Protein AF-A0A964NL61-F1 (afdb_monomer_lite)

Structure (mmCIF, N/CA/C/O backbone):
data_AF-A0A964NL61-F1
#
_entry.id   AF-A0A964NL61-F1
#
loop_
_atom_site.group_PDB
_atom_site.id
_atom_site.type_symbol
_atom_site.label_atom_id
_atom_site.label_alt_id
_atom_site.label_comp_id
_atom_site.label_asym_id
_atom_site.label_entity_id
_atom_site.label_seq_id
_atom_site.pdbx_PDB_ins_code
_atom_site.Cartn_x
_atom_site.Cartn_y
_atom_site.Cartn_z
_atom_site.occupancy
_atom_site.B_iso_or_equiv
_atom_site.auth_seq_id
_atom_site.auth_comp_id
_atom_site.auth_asym_id
_atom_site.auth_atom_id
_atom_site.pdbx_PDB_model_num
ATOM 1 N N . MET A 1 1 ? 60.339 -9.900 -44.309 1.00 45.84 1 MET A N 1
ATOM 2 C CA . MET A 1 1 ? 59.689 -9.208 -45.442 1.00 45.84 1 MET A CA 1
ATOM 3 C C . MET A 1 1 ? 58.326 -9.840 -45.649 1.00 45.84 1 MET A C 1
ATOM 5 O O . MET A 1 1 ? 58.236 -11.053 -45.495 1.00 45.84 1 MET A O 1
ATOM 9 N N . ASN A 1 2 ? 57.343 -9.004 -45.989 1.00 40.72 2 ASN A N 1
ATOM 10 C CA . ASN A 1 2 ? 55.907 -9.253 -46.191 1.00 40.72 2 ASN A CA 1
ATOM 11 C C . ASN A 1 2 ? 55.030 -9.003 -44.954 1.00 40.72 2 ASN A C 1
ATOM 13 O O . ASN A 1 2 ? 54.669 -9.916 -44.217 1.00 40.72 2 ASN A O 1
ATOM 17 N N . GLU A 1 3 ? 54.706 -7.721 -44.769 1.00 44.84 3 GLU A N 1
ATOM 18 C CA . GLU A 1 3 ? 53.545 -7.238 -44.018 1.00 44.84 3 GLU A CA 1
ATOM 19 C C . GLU A 1 3 ? 52.253 -7.524 -44.812 1.00 44.84 3 GLU A C 1
ATOM 21 O O . GLU A 1 3 ? 52.268 -7.408 -46.042 1.00 44.84 3 GLU A O 1
ATOM 26 N N . PRO A 1 4 ? 51.138 -7.890 -44.157 1.00 54.44 4 PRO A N 1
ATOM 27 C CA . PRO A 1 4 ? 49.845 -8.002 -44.815 1.00 54.44 4 PRO A CA 1
ATOM 28 C C . PRO A 1 4 ? 49.174 -6.627 -44.927 1.00 54.44 4 PRO A C 1
ATOM 30 O O . PRO A 1 4 ? 48.997 -5.910 -43.946 1.00 54.44 4 PRO A O 1
ATOM 33 N N . THR A 1 5 ? 48.807 -6.281 -46.155 1.00 53.56 5 THR A N 1
ATOM 34 C CA . THR A 1 5 ? 48.102 -5.060 -46.553 1.00 53.56 5 THR A CA 1
ATOM 35 C C . THR A 1 5 ? 46.643 -5.103 -46.086 1.00 53.56 5 THR A C 1
ATOM 37 O O . THR A 1 5 ? 45.905 -6.018 -46.453 1.00 53.56 5 THR A O 1
ATOM 40 N N . GLU A 1 6 ? 46.219 -4.116 -45.296 1.00 53.06 6 GLU A N 1
ATOM 41 C CA . GLU A 1 6 ? 44.808 -3.888 -44.960 1.00 53.06 6 GLU A CA 1
ATOM 42 C C . GLU A 1 6 ? 44.048 -3.285 -46.160 1.00 53.06 6 GLU A C 1
ATOM 44 O O . GLU A 1 6 ? 44.571 -2.381 -46.820 1.00 53.06 6 GLU A O 1
ATOM 49 N N . PRO A 1 7 ? 42.816 -3.735 -46.463 1.00 55.97 7 PRO A N 1
ATOM 50 C CA . PRO A 1 7 ? 41.952 -3.064 -47.425 1.00 55.97 7 PRO A CA 1
ATOM 51 C C . PRO A 1 7 ? 41.234 -1.874 -46.774 1.00 55.97 7 PRO A C 1
ATOM 53 O O . PRO A 1 7 ? 40.501 -2.024 -45.796 1.00 55.97 7 PRO A O 1
ATOM 56 N N . GLY A 1 8 ? 41.433 -0.689 -47.355 1.00 40.94 8 GLY A N 1
ATOM 57 C CA . GLY A 1 8 ? 40.719 0.533 -46.997 1.00 40.94 8 GLY A CA 1
ATOM 58 C C . GLY A 1 8 ? 39.225 0.427 -47.302 1.00 40.94 8 GLY A C 1
ATOM 59 O O . GLY A 1 8 ? 38.831 0.101 -48.421 1.00 40.94 8 GLY A O 1
ATOM 60 N N . ALA A 1 9 ? 38.402 0.714 -46.297 1.00 44.53 9 ALA A N 1
ATOM 61 C CA . ALA A 1 9 ? 36.971 0.916 -46.455 1.00 44.53 9 ALA A CA 1
ATOM 62 C C . ALA A 1 9 ? 36.707 2.392 -46.790 1.00 44.53 9 ALA A C 1
ATOM 64 O O . ALA A 1 9 ? 36.898 3.272 -45.950 1.00 44.53 9 ALA A O 1
ATOM 65 N N . GLU A 1 10 ? 36.277 2.646 -48.025 1.00 41.47 10 GLU A N 1
ATOM 66 C CA . GLU A 1 10 ? 35.627 3.891 -48.436 1.00 41.47 10 GLU A CA 1
ATOM 67 C C . GLU A 1 10 ? 34.310 4.047 -47.662 1.00 41.47 10 GLU A C 1
ATOM 69 O O . GLU A 1 10 ? 33.385 3.246 -47.802 1.00 41.47 10 GLU A O 1
ATOM 74 N N . THR A 1 11 ? 34.220 5.077 -46.823 1.00 45.34 11 THR A N 1
ATOM 75 C CA . THR A 1 11 ? 32.970 5.527 -46.207 1.00 45.34 11 THR A CA 1
ATOM 76 C C . THR A 1 11 ? 32.416 6.706 -46.997 1.00 45.34 11 THR A C 1
ATOM 78 O O . THR A 1 11 ? 32.630 7.870 -46.664 1.00 45.34 11 THR A O 1
ATOM 81 N N . ASP A 1 12 ? 31.674 6.392 -48.055 1.00 40.59 12 ASP A N 1
ATOM 82 C CA . ASP A 1 12 ? 30.837 7.361 -48.753 1.00 40.59 12 ASP A CA 1
ATOM 83 C C . ASP A 1 12 ? 29.569 7.668 -47.932 1.00 40.59 12 ASP A C 1
ATOM 85 O O . ASP A 1 12 ? 28.797 6.778 -47.574 1.00 40.59 12 ASP A O 1
ATOM 89 N N . GLY A 1 13 ? 29.333 8.958 -47.672 1.00 45.03 13 GLY A N 1
ATOM 90 C CA . GLY A 1 13 ? 27.979 9.511 -47.553 1.00 45.03 13 GLY A CA 1
ATOM 91 C C . GLY A 1 13 ? 27.250 9.415 -46.206 1.00 45.03 13 GLY A C 1
ATOM 92 O O . GLY A 1 13 ? 26.083 9.028 -46.176 1.00 45.03 13 GLY A O 1
ATOM 93 N N . ALA A 1 14 ? 27.853 9.857 -45.098 1.00 36.78 14 ALA A N 1
ATOM 94 C CA . ALA A 1 14 ? 27.073 10.213 -43.908 1.00 36.78 14 ALA A CA 1
ATOM 95 C C . ALA A 1 14 ? 26.423 11.597 -44.098 1.00 36.78 14 ALA A C 1
ATOM 97 O O . ALA A 1 14 ? 27.081 12.630 -43.988 1.00 36.78 14 ALA A O 1
ATOM 98 N N . VAL A 1 15 ? 25.120 11.621 -44.393 1.00 45.16 15 VAL A N 1
ATOM 99 C CA . VAL A 1 15 ? 24.310 12.848 -44.407 1.00 45.16 15 VAL A CA 1
ATOM 100 C C . VAL A 1 15 ? 24.178 13.365 -42.972 1.00 45.16 15 VAL A C 1
ATOM 102 O O . VAL A 1 15 ? 23.415 12.833 -42.165 1.00 45.16 15 VAL A O 1
ATOM 105 N N . THR A 1 16 ? 24.932 14.408 -42.637 1.00 38.28 16 THR A N 1
ATOM 106 C CA . THR A 1 16 ? 24.792 15.163 -41.390 1.00 38.28 16 THR A CA 1
ATOM 107 C C . THR A 1 16 ? 23.531 16.022 -41.458 1.00 38.28 16 THR A C 1
ATOM 109 O O . THR A 1 16 ? 23.497 17.066 -42.106 1.00 38.28 16 THR A O 1
ATOM 112 N N . HIS A 1 17 ? 22.475 15.598 -40.766 1.00 38.41 17 HIS A N 1
ATOM 113 C CA . HIS A 1 17 ? 21.343 16.472 -40.480 1.00 38.41 17 HIS A CA 1
ATOM 114 C C . HIS A 1 17 ? 21.727 17.434 -39.352 1.00 38.41 17 HIS A C 1
ATOM 116 O O . HIS A 1 17 ? 21.770 17.056 -38.183 1.00 38.41 17 HIS A O 1
ATOM 122 N N . VAL A 1 18 ? 22.012 18.684 -39.716 1.00 38.25 18 VAL A N 1
ATOM 123 C CA . VAL A 1 18 ? 22.110 19.796 -38.766 1.00 38.25 18 VAL A CA 1
ATOM 124 C C . VAL A 1 18 ? 20.696 20.088 -38.259 1.00 38.25 18 VAL A C 1
ATOM 126 O O . VAL A 1 18 ? 19.834 20.522 -39.023 1.00 38.25 18 VAL A O 1
ATOM 129 N N . LEU A 1 19 ? 20.437 19.792 -36.986 1.00 38.44 19 LEU A N 1
ATOM 130 C CA . LEU A 1 19 ? 19.218 20.227 -36.306 1.00 38.44 19 LEU A CA 1
ATOM 131 C C . LEU A 1 19 ? 19.280 21.751 -36.108 1.00 38.44 19 LEU A C 1
ATOM 133 O O . LEU A 1 19 ? 20.345 22.254 -35.748 1.00 38.44 19 LEU A O 1
ATOM 137 N N . PRO A 1 20 ? 18.182 22.494 -36.328 1.00 38.16 20 PRO A N 1
ATOM 138 C CA . PRO A 1 20 ? 18.172 23.928 -36.077 1.00 38.16 20 PRO A CA 1
ATOM 139 C C . PRO A 1 20 ? 18.371 24.206 -34.582 1.00 38.16 20 PRO A C 1
ATOM 141 O O . PRO A 1 20 ? 17.683 23.629 -33.738 1.00 38.16 20 PRO A O 1
ATOM 144 N N . GLU A 1 21 ? 19.309 25.100 -34.263 1.00 35.16 21 GLU A N 1
ATOM 145 C CA . GLU A 1 21 ? 19.468 25.658 -32.921 1.00 35.16 21 GLU A CA 1
ATOM 146 C C . GLU A 1 21 ? 18.206 26.442 -32.543 1.00 35.16 21 GLU A C 1
ATOM 148 O O . GLU A 1 21 ? 17.834 27.428 -33.181 1.00 35.16 21 GLU A O 1
ATOM 153 N N . ILE A 1 22 ? 17.524 25.980 -31.495 1.00 39.69 22 ILE A N 1
ATOM 154 C CA . ILE A 1 22 ? 16.390 26.677 -30.894 1.00 39.69 22 ILE A CA 1
ATOM 155 C C . ILE A 1 22 ? 16.961 27.656 -29.869 1.00 39.69 22 ILE A C 1
ATOM 157 O O . ILE A 1 22 ? 17.357 27.261 -28.772 1.00 39.69 22 ILE A O 1
ATOM 161 N N . HIS A 1 23 ? 17.002 28.937 -30.225 1.00 32.06 23 HIS A N 1
ATOM 162 C CA . HIS A 1 23 ? 17.286 30.006 -29.276 1.00 32.06 23 HIS A CA 1
ATOM 163 C C . HIS A 1 23 ? 16.014 30.356 -28.502 1.00 32.06 23 HIS A C 1
ATOM 165 O O . HIS A 1 23 ? 15.031 30.816 -29.082 1.00 32.06 23 HIS A O 1
ATOM 171 N N . PHE A 1 24 ? 16.043 30.163 -27.185 1.00 41.75 24 PHE A N 1
ATOM 172 C CA . PHE A 1 24 ? 15.046 30.724 -26.280 1.00 41.75 24 PHE A CA 1
ATOM 173 C C . PHE A 1 24 ? 15.497 32.125 -25.859 1.00 41.75 24 PHE A C 1
ATOM 175 O O . PHE A 1 24 ? 16.587 32.286 -25.306 1.00 41.75 24 PHE A O 1
ATOM 182 N N . THR A 1 25 ? 14.673 33.139 -26.122 1.00 49.28 25 THR A N 1
ATOM 183 C CA . THR A 1 25 ? 14.824 34.462 -25.506 1.00 49.28 25 THR A CA 1
ATOM 184 C C . THR A 1 25 ? 14.336 34.408 -24.049 1.00 49.28 25 THR A C 1
ATOM 186 O O . THR A 1 25 ? 13.401 33.658 -23.761 1.00 49.28 25 THR A O 1
ATOM 189 N N . PRO A 1 26 ? 14.940 35.155 -23.103 1.00 40.88 26 PRO A N 1
ATOM 190 C CA . PRO A 1 26 ? 14.697 34.940 -21.673 1.00 40.88 26 PRO A CA 1
AT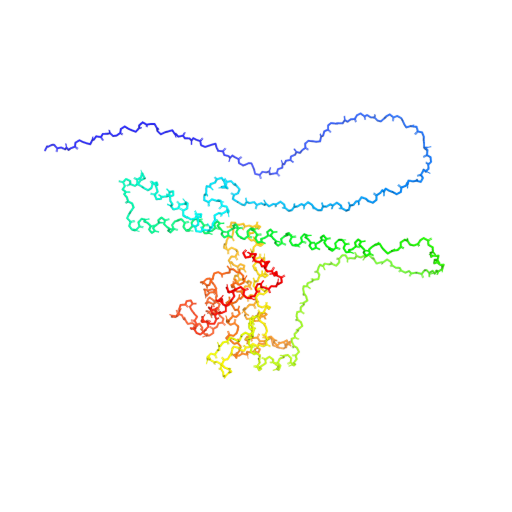OM 191 C C . PRO A 1 26 ? 13.455 35.659 -21.120 1.00 40.88 26 PRO A C 1
ATOM 193 O O . PRO A 1 26 ? 13.134 35.490 -19.946 1.00 40.88 26 PRO A O 1
ATOM 196 N N . ASP A 1 27 ? 12.729 36.427 -21.935 1.00 46.50 27 ASP A N 1
ATOM 197 C CA . ASP A 1 27 ? 11.808 37.442 -21.418 1.00 46.50 27 ASP A CA 1
ATOM 198 C C . ASP A 1 27 ? 10.402 37.225 -21.996 1.00 46.50 27 ASP A C 1
ATOM 200 O O . ASP A 1 27 ? 10.034 37.749 -23.047 1.00 46.50 27 ASP A O 1
ATOM 204 N N . GLY A 1 28 ? 9.615 36.387 -21.319 1.00 49.38 28 GLY A N 1
ATOM 205 C CA . GLY A 1 28 ? 8.238 36.053 -21.682 1.00 49.38 28 GLY A CA 1
ATOM 206 C C . GLY A 1 28 ? 7.265 37.228 -21.564 1.00 49.38 28 GLY A C 1
ATOM 207 O O . GLY A 1 28 ? 6.511 37.312 -20.597 1.00 49.38 28 GLY A O 1
ATOM 208 N N . GLN A 1 29 ? 7.226 38.100 -22.570 1.00 41.47 29 GLN A N 1
ATOM 209 C CA . GLN A 1 29 ? 6.157 39.081 -22.747 1.00 41.47 29 GLN A CA 1
ATOM 210 C C . GLN A 1 29 ? 5.595 39.012 -24.170 1.00 41.47 29 GLN A C 1
ATOM 212 O O . GLN A 1 29 ? 6.223 39.439 -25.134 1.00 41.47 29 GLN A O 1
ATOM 217 N N . HIS A 1 30 ? 4.376 38.482 -24.291 1.00 39.75 30 HIS A N 1
ATOM 218 C CA . HIS A 1 30 ? 3.545 38.683 -25.472 1.00 39.75 30 HIS A CA 1
ATOM 219 C C . HIS A 1 30 ? 2.789 40.002 -25.301 1.00 39.75 30 HIS A C 1
ATOM 221 O O . HIS A 1 30 ? 1.884 40.103 -24.475 1.00 39.75 30 HIS A O 1
ATOM 227 N N . PHE A 1 31 ? 3.189 41.013 -26.069 1.00 32.16 31 PHE A N 1
ATOM 228 C CA . PHE A 1 31 ? 2.446 42.257 -26.232 1.00 32.16 31 PHE A CA 1
ATOM 229 C C . PHE A 1 31 ? 1.403 42.037 -27.336 1.00 32.16 31 PHE A C 1
ATOM 231 O O . PHE A 1 31 ? 1.753 41.656 -28.451 1.00 32.16 31 PHE A O 1
ATOM 238 N N . VAL A 1 32 ? 0.124 42.212 -27.006 1.00 40.84 32 VAL A N 1
ATOM 239 C CA . VAL A 1 32 ? -0.983 42.229 -27.971 1.00 40.84 32 VAL A CA 1
ATOM 240 C C . VAL A 1 32 ? -1.271 43.696 -28.269 1.00 40.84 32 VAL A C 1
ATOM 242 O O . VAL A 1 32 ? -1.601 44.450 -27.355 1.00 40.84 32 VAL A O 1
ATOM 245 N N . GLU A 1 33 ? -1.106 44.108 -29.524 1.00 41.81 33 GLU A N 1
ATOM 246 C CA . GLU A 1 33 ? -1.505 45.440 -29.988 1.00 41.81 33 GLU A CA 1
ATOM 247 C C . GLU A 1 33 ? -3.033 45.599 -29.886 1.00 41.81 33 GLU A C 1
ATOM 249 O O . GLU A 1 33 ? -3.768 44.706 -30.323 1.00 41.81 33 GLU A O 1
ATOM 254 N N . PRO A 1 34 ? -3.548 46.703 -29.318 1.00 45.41 34 PRO A N 1
ATOM 255 C CA . PRO A 1 34 ? -4.966 47.017 -29.407 1.00 45.41 34 PRO A CA 1
ATOM 256 C C . PRO A 1 34 ? -5.312 47.562 -30.808 1.00 45.41 34 PRO A C 1
ATOM 258 O O . PRO A 1 34 ? -4.497 48.268 -31.404 1.00 45.41 34 PRO A O 1
ATOM 261 N N . PRO A 1 35 ? -6.510 47.257 -31.342 1.00 46.34 35 PRO A N 1
ATOM 262 C CA . PRO A 1 35 ? -6.941 47.742 -32.646 1.00 46.34 35 PRO A CA 1
ATOM 263 C C . PRO A 1 35 ? -7.271 49.241 -32.636 1.00 46.34 35 PRO A C 1
ATOM 265 O O . PRO A 1 35 ? -7.664 49.807 -31.615 1.00 46.34 35 PRO A O 1
ATOM 268 N N . GLU A 1 36 ? -7.105 49.833 -33.818 1.00 41.38 36 GLU A N 1
ATOM 269 C CA . GLU A 1 36 ? -7.249 51.249 -34.154 1.00 41.38 36 GLU A CA 1
ATOM 270 C C . GLU A 1 36 ? -8.608 51.871 -33.791 1.00 41.38 36 GLU A C 1
ATOM 272 O O . GLU A 1 36 ? -9.666 51.242 -33.834 1.00 41.38 36 GLU A O 1
ATOM 277 N N . GLU A 1 37 ? -8.523 53.160 -33.461 1.00 41.25 37 GLU A N 1
ATOM 278 C CA . GLU A 1 37 ? -9.590 54.096 -33.121 1.00 41.25 37 GLU A CA 1
ATOM 279 C C . GLU A 1 37 ? -10.670 54.205 -34.212 1.00 41.25 37 GLU A C 1
ATOM 281 O O . GLU A 1 37 ? -10.421 54.638 -35.336 1.00 41.25 37 GLU A O 1
ATOM 286 N N . THR A 1 38 ? -11.909 53.881 -33.842 1.00 44.72 38 THR A N 1
ATOM 287 C CA . THR A 1 38 ? -13.126 54.283 -34.562 1.00 44.72 38 THR A CA 1
ATOM 288 C C . THR A 1 38 ? -13.572 55.701 -34.180 1.00 44.72 38 THR A C 1
ATOM 290 O O . THR A 1 38 ? -13.441 56.128 -33.036 1.00 44.72 38 THR A O 1
ATOM 293 N N . GLU A 1 39 ? -14.124 56.381 -35.184 1.00 54.41 39 GLU A N 1
ATOM 294 C CA . GLU A 1 39 ? -14.582 57.773 -35.312 1.00 54.41 39 GLU A CA 1
ATOM 295 C C . GLU A 1 39 ? -15.416 58.404 -34.161 1.00 54.41 39 GLU A C 1
ATOM 297 O O . GLU A 1 39 ? -16.039 57.701 -33.363 1.00 54.41 39 GLU A O 1
ATOM 302 N N . PRO A 1 40 ? -15.472 59.757 -34.092 1.00 55.81 40 PRO A N 1
ATOM 303 C CA . PRO A 1 40 ? -16.164 60.510 -33.038 1.00 55.81 40 PRO A CA 1
ATOM 304 C C . PRO A 1 40 ? -17.709 60.463 -33.110 1.00 55.81 40 PRO A C 1
ATOM 306 O O . PRO A 1 40 ? -18.282 60.202 -34.168 1.00 55.81 40 PRO A O 1
ATOM 309 N N . PRO A 1 41 ? -18.406 60.763 -31.991 1.00 53.00 41 PRO A N 1
ATOM 310 C CA . PRO A 1 41 ? -19.846 60.548 -31.855 1.00 53.00 41 PRO A CA 1
ATOM 311 C C . PRO A 1 41 ? -20.694 61.618 -32.557 1.00 53.00 41 PRO A C 1
ATOM 313 O O . PRO A 1 41 ? -20.494 62.818 -32.367 1.00 53.00 41 PRO A O 1
ATOM 316 N N . GLY A 1 42 ? -21.690 61.153 -33.316 1.00 42.12 42 GLY A N 1
ATOM 317 C CA . GLY A 1 42 ? -22.808 61.952 -33.815 1.00 42.12 42 GLY A CA 1
ATOM 318 C C . GLY A 1 42 ? -23.921 62.125 -32.774 1.00 42.12 42 GLY A C 1
ATOM 319 O O . GLY A 1 42 ? -24.125 61.278 -31.905 1.00 42.12 42 GLY A O 1
ATOM 320 N N . ASP A 1 43 ? -24.618 63.253 -32.892 1.00 46.41 43 ASP A N 1
ATOM 321 C CA . ASP A 1 43 ? -25.602 63.817 -31.968 1.00 46.41 43 ASP A CA 1
ATOM 322 C C . ASP A 1 43 ? -26.733 62.878 -31.505 1.00 46.41 43 ASP A C 1
ATOM 324 O O . ASP A 1 43 ? -27.349 62.141 -32.277 1.00 46.41 43 ASP A O 1
ATOM 328 N N . ALA A 1 44 ? -27.061 62.995 -30.216 1.00 50.06 44 ALA A N 1
ATOM 329 C CA . ALA A 1 44 ? -28.166 62.315 -29.548 1.00 50.06 44 ALA A CA 1
ATOM 330 C C . ALA A 1 44 ? -29.539 62.970 -29.828 1.00 50.06 44 ALA A C 1
ATOM 332 O O . ALA A 1 44 ? -29.665 64.193 -29.726 1.00 50.06 44 ALA A O 1
ATOM 333 N N . PRO A 1 45 ? -30.610 62.177 -30.036 1.00 54.94 45 PRO A N 1
ATOM 334 C CA . PRO A 1 45 ? -31.995 62.597 -29.816 1.00 54.94 45 PRO A CA 1
ATOM 335 C C . PRO A 1 45 ? -32.568 62.084 -28.472 1.00 54.94 45 PRO A C 1
ATOM 337 O O . PRO A 1 45 ? -31.988 61.201 -27.839 1.00 54.94 45 PRO A O 1
ATOM 340 N N . PRO A 1 46 ? -33.699 62.650 -28.004 1.00 53.50 46 PRO A N 1
ATOM 341 C CA . PRO A 1 46 ? -34.055 62.704 -26.588 1.00 53.50 46 PRO A CA 1
ATOM 342 C C . PRO A 1 46 ? -34.791 61.468 -26.048 1.00 53.50 46 PRO A C 1
ATOM 344 O O . PRO A 1 46 ? -35.412 60.694 -26.774 1.00 53.50 46 PRO A O 1
ATOM 347 N N . ALA A 1 47 ? -34.733 61.363 -24.719 1.00 50.19 47 ALA A N 1
ATOM 348 C CA . ALA A 1 47 ? -35.274 60.321 -23.855 1.00 50.19 47 ALA A CA 1
ATOM 349 C C . ALA A 1 47 ? -36.733 59.913 -24.140 1.00 50.19 47 ALA A C 1
ATOM 351 O O . ALA A 1 47 ? -37.641 60.747 -24.156 1.00 50.19 47 ALA A O 1
ATOM 352 N N . GLN A 1 48 ? -36.957 58.599 -24.240 1.00 47.31 48 GLN A N 1
ATOM 353 C CA . GLN A 1 48 ? -38.267 57.960 -24.100 1.00 47.31 48 GLN A CA 1
ATOM 354 C C . GLN A 1 48 ? -38.328 57.214 -22.758 1.00 47.31 48 GLN A C 1
ATOM 356 O O . GLN A 1 48 ? -37.338 56.640 -22.310 1.00 47.31 48 GLN A O 1
ATOM 361 N N . GLY A 1 49 ? -39.478 57.322 -22.087 1.00 47.59 49 GLY A N 1
ATOM 362 C CA . GLY A 1 49 ? -39.705 56.905 -20.700 1.00 47.59 49 GLY A CA 1
ATOM 363 C C . GLY A 1 49 ? -39.661 55.389 -20.443 1.00 47.59 49 GLY A C 1
ATOM 364 O O . GLY A 1 49 ? -39.537 54.595 -21.373 1.00 47.59 49 GLY A O 1
ATOM 365 N N . PRO A 1 50 ? -39.766 54.975 -19.166 1.00 48.91 50 PRO A N 1
ATOM 366 C CA . PRO A 1 50 ? -39.508 53.604 -18.750 1.00 48.91 50 PRO A CA 1
ATOM 367 C C . PRO A 1 50 ? -40.635 52.671 -19.205 1.00 48.91 50 PRO A C 1
ATOM 369 O O . PRO A 1 50 ? -41.758 52.736 -18.702 1.00 48.91 50 PRO A O 1
ATOM 372 N N . HIS A 1 51 ? -40.324 51.775 -20.139 1.00 49.94 51 HIS A N 1
ATOM 373 C CA . HIS A 1 51 ? -41.124 50.581 -20.379 1.00 49.94 51 HIS A CA 1
ATOM 374 C C . HIS A 1 51 ? -40.745 49.519 -19.343 1.00 49.94 51 HIS A C 1
ATOM 376 O O . HIS A 1 51 ? -39.568 49.244 -19.130 1.00 49.94 51 HIS A O 1
ATOM 382 N N . ALA A 1 52 ? -41.753 48.942 -18.685 1.00 55.59 52 ALA A N 1
ATOM 383 C CA . ALA A 1 52 ? -41.584 47.805 -17.791 1.00 55.59 52 ALA A CA 1
ATOM 384 C C . ALA A 1 52 ? -41.036 46.614 -18.591 1.00 55.59 52 ALA A C 1
ATOM 386 O O . ALA A 1 52 ? -41.750 45.994 -19.380 1.00 55.59 52 ALA A O 1
ATOM 387 N N . GLU A 1 53 ? -39.746 46.354 -18.414 1.00 48.50 53 GLU A N 1
ATOM 388 C CA . GLU A 1 53 ? -39.012 45.268 -19.044 1.00 48.50 53 GLU A CA 1
ATOM 389 C C . GLU A 1 53 ? -39.491 43.944 -18.434 1.00 48.50 53 GLU A C 1
ATOM 391 O O . GLU A 1 53 ? -39.375 43.707 -17.229 1.00 48.50 53 GLU A O 1
ATOM 396 N N . ALA A 1 54 ? -40.128 43.108 -19.257 1.00 57.00 54 ALA A N 1
ATOM 397 C CA . ALA A 1 54 ? -40.502 41.760 -18.862 1.00 57.00 54 ALA A CA 1
ATOM 398 C C . ALA A 1 54 ? -39.229 41.005 -18.464 1.00 57.00 54 ALA A C 1
ATOM 400 O O . ALA A 1 54 ? -38.271 40.972 -19.236 1.00 57.00 54 ALA A O 1
ATOM 401 N N . LEU A 1 55 ? -39.221 40.424 -17.258 1.00 56.03 55 LEU A N 1
ATOM 402 C CA . LEU A 1 55 ? -38.087 39.649 -16.756 1.00 56.03 55 LEU A CA 1
ATOM 403 C C . LEU A 1 55 ? -37.665 38.619 -17.818 1.00 56.03 55 LEU A C 1
ATOM 405 O O . LEU A 1 55 ? -38.530 37.881 -18.307 1.00 56.03 55 LEU A O 1
ATOM 409 N N . PRO A 1 56 ? -36.375 38.570 -18.195 1.00 62.94 56 PRO A N 1
ATOM 410 C CA . PRO A 1 56 ? -35.911 37.641 -19.210 1.00 62.94 56 PRO A CA 1
ATOM 411 C C . PRO A 1 56 ? -36.206 36.199 -18.772 1.00 62.94 56 PRO A C 1
ATOM 413 O O . PRO A 1 56 ? -36.171 35.899 -17.572 1.00 62.94 56 PRO A O 1
ATOM 416 N N . PRO A 1 57 ? -36.516 35.297 -19.722 1.00 61.12 57 PRO A N 1
ATOM 417 C CA . PRO A 1 57 ? -36.695 33.886 -19.416 1.00 61.12 57 PRO A CA 1
ATOM 418 C C . PRO A 1 57 ? -35.448 33.386 -18.688 1.00 61.12 57 PRO A C 1
ATOM 420 O O . PRO A 1 57 ? -34.331 33.609 -19.148 1.00 61.12 57 PRO A O 1
ATOM 423 N N . VAL A 1 58 ? -35.651 32.749 -17.533 1.00 64.25 58 VAL A N 1
ATOM 424 C CA . VAL A 1 58 ? -34.572 32.153 -16.741 1.00 64.25 58 VAL A CA 1
ATOM 425 C C . VAL A 1 58 ? -33.857 31.144 -17.633 1.00 64.25 58 VAL A C 1
ATOM 427 O O . VAL A 1 58 ? -34.389 30.066 -17.906 1.00 64.25 58 VAL A O 1
ATOM 430 N N . GLU A 1 59 ? -32.681 31.518 -18.135 1.00 61.31 59 GLU A N 1
ATOM 431 C CA . GLU A 1 59 ? -31.853 30.616 -18.921 1.00 61.31 59 GLU A CA 1
ATOM 432 C C . GLU A 1 59 ? -31.525 29.389 -18.060 1.00 61.31 59 GLU A C 1
ATOM 434 O O . GLU A 1 59 ? -31.180 29.531 -16.878 1.00 61.31 59 GLU A O 1
ATOM 439 N N . PRO A 1 60 ? -31.664 28.166 -18.605 1.00 60.53 60 PRO A N 1
ATOM 440 C CA . PRO A 1 60 ? -31.263 26.973 -17.882 1.00 60.53 60 PRO A CA 1
ATOM 441 C C . PRO A 1 60 ? -29.788 27.118 -17.481 1.00 60.53 60 PRO A C 1
ATOM 443 O O . PRO A 1 60 ? -28.989 27.636 -18.265 1.00 60.53 60 PRO A O 1
ATOM 446 N N . PRO A 1 61 ? -29.411 26.690 -16.264 1.00 61.69 61 PRO A N 1
ATOM 447 C CA . PRO A 1 61 ? -28.063 26.893 -15.756 1.00 61.69 61 PRO A CA 1
ATOM 448 C C . PRO A 1 61 ? -27.050 26.314 -16.745 1.00 61.69 61 PRO A C 1
ATOM 450 O O . PRO A 1 61 ? -27.125 25.127 -17.065 1.00 61.69 61 PRO A O 1
ATOM 453 N N . ALA A 1 62 ? -26.128 27.163 -17.212 1.00 65.81 62 ALA A N 1
ATOM 454 C CA . ALA A 1 62 ? -25.080 26.796 -18.156 1.00 65.81 62 ALA A CA 1
ATOM 455 C C . ALA A 1 62 ? -24.409 25.486 -17.717 1.00 65.81 62 ALA A C 1
ATOM 457 O O . ALA A 1 62 ? -23.867 25.389 -16.608 1.00 65.81 62 ALA A O 1
ATOM 458 N N . GLU A 1 63 ? -24.499 24.455 -18.560 1.00 73.88 63 GLU A N 1
ATOM 459 C CA . GLU A 1 63 ? -23.897 23.159 -18.273 1.00 73.88 63 GLU A CA 1
ATOM 460 C C . GLU A 1 63 ? -22.378 23.337 -18.155 1.00 73.88 63 GLU A C 1
ATOM 462 O O . GLU A 1 63 ? -21.731 23.839 -19.074 1.00 73.88 63 GLU A O 1
ATOM 467 N N . GLU A 1 64 ? -21.790 22.958 -17.010 1.00 76.50 64 GLU A N 1
ATOM 468 C CA . GLU A 1 64 ? -20.328 22.964 -16.867 1.00 76.50 64 GLU A CA 1
ATOM 469 C C . GLU A 1 64 ? -19.727 22.125 -18.008 1.00 76.50 64 GLU A C 1
ATOM 471 O O . GLU A 1 64 ? -20.208 21.012 -18.230 1.00 76.50 64 GLU A O 1
ATOM 476 N N . PRO A 1 65 ? -18.686 22.577 -18.723 1.00 81.12 65 PRO A N 1
ATOM 477 C CA . PRO A 1 65 ? -18.106 21.783 -19.799 1.00 81.12 65 PRO A CA 1
ATOM 478 C C . PRO A 1 65 ? -17.527 20.453 -19.270 1.00 81.12 65 PRO A C 1
ATOM 480 O O . PRO A 1 65 ? -17.196 20.337 -18.078 1.00 81.12 65 PRO A O 1
ATOM 483 N N . PRO A 1 66 ? -17.443 19.411 -20.118 1.00 83.50 66 PRO A N 1
ATOM 484 C CA . PRO A 1 66 ? -16.771 18.165 -19.766 1.00 83.50 66 PRO A CA 1
ATOM 485 C C . PRO A 1 66 ? -15.286 18.413 -19.478 1.00 83.50 66 PRO A C 1
ATOM 487 O O . PRO A 1 66 ? -14.671 19.326 -20.024 1.00 83.50 66 PRO A O 1
ATOM 490 N N . ILE A 1 67 ? -14.705 17.592 -18.601 1.00 80.75 67 ILE A N 1
ATOM 491 C CA . ILE A 1 67 ? -13.289 17.711 -18.241 1.00 80.75 67 ILE A CA 1
ATOM 492 C C . ILE A 1 67 ? -12.451 17.221 -19.421 1.00 80.75 67 ILE A C 1
ATOM 494 O O . ILE A 1 67 ? -12.536 16.051 -19.799 1.00 80.75 67 ILE A O 1
ATOM 498 N N . GLU A 1 68 ? -11.624 18.100 -19.985 1.00 82.00 68 GLU A N 1
ATOM 499 C CA . GLU A 1 68 ? -10.681 17.714 -21.031 1.00 82.00 68 GLU A CA 1
ATOM 500 C C . GLU A 1 68 ? -9.654 16.719 -20.477 1.00 82.00 68 GLU A C 1
ATOM 502 O O . GLU A 1 68 ? -8.924 16.987 -19.516 1.00 82.00 68 GLU A O 1
ATOM 507 N N . ARG A 1 69 ? -9.618 15.525 -21.078 1.00 81.25 69 ARG A N 1
ATOM 508 C CA . ARG A 1 69 ? -8.686 14.463 -20.697 1.00 81.25 69 ARG A CA 1
ATOM 509 C C . ARG A 1 69 ? -7.352 14.664 -21.409 1.00 81.25 69 ARG A C 1
ATOM 511 O O . ARG A 1 69 ? -7.228 14.397 -22.600 1.00 81.25 69 ARG A O 1
ATOM 518 N N . HIS A 1 70 ? -6.346 15.087 -20.660 1.00 77.75 70 HIS A N 1
ATOM 519 C CA . HIS A 1 70 ? -4.966 15.173 -21.101 1.00 77.75 70 HIS A CA 1
ATOM 520 C C . HIS A 1 70 ? -4.313 13.785 -21.045 1.00 77.75 70 HIS A C 1
ATOM 522 O O . HIS A 1 70 ? -4.038 13.244 -19.972 1.00 77.75 70 HIS A O 1
ATOM 528 N N . ASP A 1 71 ? -4.052 13.203 -22.216 1.00 79.00 71 ASP A N 1
ATOM 529 C CA . ASP A 1 71 ? -3.317 11.946 -22.340 1.00 79.00 71 ASP A CA 1
ATOM 530 C C . ASP A 1 71 ? -1.809 12.230 -22.473 1.00 79.00 71 ASP A C 1
ATOM 532 O O . ASP A 1 71 ? -1.371 12.701 -23.529 1.00 79.00 71 ASP A O 1
ATOM 536 N N . PRO A 1 72 ? -0.985 11.916 -21.453 1.00 71.06 72 PRO A N 1
ATOM 537 C CA . PRO A 1 72 ? 0.454 12.182 -21.492 1.00 71.06 72 PRO A CA 1
ATOM 538 C C . PRO A 1 72 ? 1.188 11.405 -22.597 1.00 71.06 72 PRO A C 1
ATOM 540 O O . PRO A 1 72 ? 2.343 11.705 -22.892 1.00 71.06 72 PRO A O 1
ATOM 543 N N . PHE A 1 73 ? 0.539 10.419 -23.224 1.00 84.38 73 PHE A N 1
ATOM 544 C CA . PHE A 1 73 ? 1.104 9.613 -24.300 1.00 84.38 73 PHE A CA 1
ATOM 545 C C . PHE A 1 73 ? 0.365 9.778 -25.630 1.00 84.38 73 PHE A C 1
ATOM 547 O O . PHE A 1 73 ? 0.511 8.929 -26.514 1.00 84.38 73 PHE A O 1
ATOM 554 N N . ALA A 1 74 ? -0.394 10.867 -25.812 1.00 85.69 74 ALA A N 1
ATOM 555 C CA . ALA A 1 74 ? -1.149 11.136 -27.039 1.00 85.69 74 ALA A CA 1
ATOM 556 C C . ALA A 1 74 ? -0.295 10.974 -28.315 1.00 85.69 74 ALA A C 1
ATOM 558 O O . ALA A 1 74 ? -0.723 10.342 -29.281 1.00 85.69 74 ALA A O 1
ATOM 559 N N . TYR A 1 75 ? 0.955 11.451 -28.292 1.00 84.50 75 TYR A N 1
ATOM 560 C CA . TYR A 1 75 ? 1.893 11.345 -29.417 1.00 84.50 75 TYR A CA 1
ATOM 561 C C . TYR A 1 75 ? 2.310 9.899 -29.749 1.00 84.50 75 TYR A C 1
ATOM 563 O O . TYR A 1 75 ? 2.646 9.598 -30.894 1.00 84.50 75 TYR A O 1
ATOM 571 N N . MET A 1 76 ? 2.247 8.980 -28.780 1.00 85.31 76 MET A N 1
ATOM 572 C CA . MET A 1 76 ? 2.619 7.568 -28.940 1.00 85.31 76 MET A CA 1
ATOM 573 C C . MET A 1 76 ? 1.425 6.654 -29.217 1.00 85.31 76 MET A C 1
ATOM 575 O O . MET A 1 76 ? 1.622 5.485 -29.545 1.00 85.31 76 MET A O 1
ATOM 579 N N . ARG A 1 77 ? 0.187 7.158 -29.126 1.00 85.75 77 ARG A N 1
ATOM 580 C CA . ARG A 1 77 ? -1.043 6.357 -29.283 1.00 85.75 77 ARG A CA 1
ATOM 581 C C . ARG A 1 77 ? -1.171 5.644 -30.621 1.00 85.75 77 ARG A C 1
ATOM 583 O O . ARG A 1 77 ? -1.861 4.635 -30.703 1.00 85.75 77 ARG A O 1
ATOM 590 N N . LYS A 1 78 ? -0.491 6.137 -31.656 1.00 90.12 78 LYS A N 1
ATOM 591 C CA . LYS A 1 78 ? -0.454 5.497 -32.978 1.00 90.12 78 LYS A CA 1
ATOM 592 C C . LYS A 1 78 ? 0.357 4.196 -32.983 1.00 90.12 78 LYS A C 1
ATOM 594 O O . LYS A 1 78 ? 0.251 3.420 -33.929 1.00 90.12 78 LYS A O 1
ATOM 599 N N . ALA A 1 79 ? 1.177 3.947 -31.960 1.00 90.06 79 ALA A N 1
ATOM 600 C CA . ALA A 1 79 ? 1.976 2.737 -31.884 1.00 90.06 79 ALA A CA 1
ATOM 601 C C . ALA A 1 79 ? 1.094 1.514 -31.546 1.00 90.06 79 ALA A C 1
ATOM 603 O O . ALA A 1 79 ? 0.314 1.576 -30.597 1.00 90.06 79 ALA A O 1
ATOM 604 N N . PRO A 1 80 ? 1.255 0.364 -32.231 1.00 89.25 80 PRO A N 1
ATOM 605 C CA . PRO A 1 80 ? 0.403 -0.814 -32.015 1.00 89.25 80 PRO A CA 1
ATOM 606 C C . PRO A 1 80 ? 0.402 -1.353 -30.577 1.00 89.25 80 PRO A C 1
ATOM 608 O O . PRO A 1 80 ? -0.581 -1.913 -30.108 1.00 89.25 80 PRO A O 1
ATOM 611 N N . TRP A 1 81 ? 1.507 -1.179 -29.854 1.00 87.88 81 TRP A N 1
ATOM 612 C CA . TRP A 1 81 ? 1.643 -1.605 -28.461 1.00 87.88 81 TRP A CA 1
ATOM 613 C C . TRP A 1 81 ? 1.054 -0.598 -27.456 1.00 87.88 81 TRP A C 1
ATOM 615 O O . TRP A 1 81 ? 1.014 -0.885 -26.265 1.00 87.88 81 TRP A O 1
ATOM 625 N N . MET A 1 82 ? 0.587 0.571 -27.906 1.00 88.44 82 MET A N 1
ATOM 626 C CA . MET A 1 82 ? -0.126 1.567 -27.092 1.00 88.44 82 MET A CA 1
ATOM 627 C C . MET A 1 82 ? -1.654 1.425 -27.175 1.00 88.44 82 MET A C 1
ATOM 629 O O . MET A 1 82 ? -2.378 2.229 -26.578 1.00 88.44 82 MET A O 1
ATOM 633 N N . ASP A 1 83 ? -2.146 0.403 -27.883 1.00 90.19 83 ASP A N 1
ATOM 634 C CA . ASP A 1 83 ? -3.571 0.100 -27.961 1.00 90.19 83 ASP A CA 1
ATOM 635 C C . ASP A 1 83 ? -4.108 -0.327 -26.587 1.00 90.19 83 ASP A C 1
ATOM 637 O O . ASP A 1 83 ? -3.711 -1.344 -26.013 1.00 90.19 83 ASP A O 1
ATOM 641 N N . ARG A 1 84 ? -5.046 0.467 -26.069 1.00 85.69 84 ARG A N 1
ATOM 642 C CA . ARG A 1 84 ? -5.729 0.244 -24.791 1.00 85.69 84 ARG A CA 1
ATOM 643 C C . ARG A 1 84 ? -6.661 -0.956 -24.780 1.00 85.69 84 ARG A C 1
ATOM 645 O O . ARG A 1 84 ? -7.033 -1.416 -23.706 1.00 85.69 84 ARG A O 1
ATOM 652 N N . ARG A 1 85 ? -7.041 -1.464 -25.951 1.00 89.00 85 ARG A N 1
ATOM 653 C CA . ARG A 1 85 ? -7.840 -2.688 -26.075 1.00 89.00 85 ARG A CA 1
ATOM 654 C C . ARG A 1 85 ? -7.023 -3.930 -25.729 1.00 89.00 85 ARG A C 1
ATOM 656 O O . ARG A 1 85 ? -7.593 -4.966 -25.399 1.00 89.00 85 ARG A O 1
ATOM 663 N N . LEU A 1 86 ? -5.695 -3.833 -25.794 1.00 85.50 86 LEU A N 1
ATOM 664 C CA . LEU A 1 86 ? -4.794 -4.900 -25.395 1.00 85.50 86 LEU A CA 1
ATOM 665 C C . LEU A 1 86 ? -4.561 -4.863 -23.882 1.00 85.50 86 LEU A C 1
ATOM 667 O O . LEU A 1 86 ? -4.360 -3.807 -23.281 1.00 85.50 86 LEU A O 1
ATOM 671 N N . SER A 1 87 ? -4.508 -6.044 -23.267 1.00 86.12 87 SER A N 1
ATOM 672 C CA . SER A 1 87 ? -4.039 -6.174 -21.888 1.00 86.12 87 SER A CA 1
ATOM 673 C C . SER A 1 87 ? -2.584 -5.701 -21.759 1.00 86.12 87 SER A C 1
ATOM 675 O O . SER A 1 87 ? -1.840 -5.658 -22.740 1.00 86.12 87 SER A O 1
ATOM 677 N N . ALA A 1 88 ? -2.133 -5.426 -20.531 1.00 79.62 88 ALA A N 1
ATOM 678 C CA . ALA A 1 88 ? -0.728 -5.113 -20.253 1.00 79.62 88 ALA A CA 1
ATOM 679 C C . ALA A 1 88 ? 0.238 -6.154 -20.855 1.00 79.62 88 ALA A C 1
ATOM 681 O O . ALA A 1 88 ? 1.236 -5.800 -21.481 1.00 79.62 88 ALA A O 1
ATOM 682 N N . SER A 1 89 ? -0.102 -7.441 -20.727 1.00 77.06 89 SER A N 1
ATOM 683 C CA . SER A 1 89 ? 0.656 -8.543 -21.326 1.00 77.06 89 SER A CA 1
ATOM 684 C C . SER A 1 89 ? 0.568 -8.564 -22.852 1.00 77.06 89 SER A C 1
ATOM 686 O O . SER A 1 89 ? 1.572 -8.829 -23.505 1.00 77.06 89 SER A O 1
ATOM 688 N N . GLY A 1 90 ? -0.590 -8.240 -23.432 1.00 87.06 90 GLY A N 1
ATOM 689 C CA . GLY A 1 90 ? -0.762 -8.115 -24.878 1.00 87.06 90 GLY A CA 1
ATOM 690 C C . GLY A 1 90 ? 0.121 -7.014 -25.459 1.00 87.06 90 GLY A C 1
ATOM 691 O O . GLY A 1 90 ? 0.849 -7.247 -26.419 1.00 87.06 90 GLY A O 1
ATOM 692 N N . ARG A 1 91 ? 0.142 -5.841 -24.823 1.00 89.50 91 ARG A N 1
ATOM 693 C CA . ARG A 1 91 ? 1.004 -4.720 -25.222 1.00 89.50 91 ARG A CA 1
ATOM 694 C C . ARG A 1 91 ? 2.489 -5.078 -25.125 1.00 89.50 91 ARG A C 1
ATOM 696 O O . ARG A 1 91 ? 3.241 -4.833 -26.069 1.00 89.50 91 ARG A O 1
ATOM 703 N N . ALA A 1 92 ? 2.898 -5.725 -24.030 1.00 87.06 92 ALA A N 1
ATOM 704 C CA . ALA A 1 92 ? 4.266 -6.217 -23.868 1.00 87.06 92 ALA A CA 1
ATOM 705 C C . ALA A 1 92 ? 4.628 -7.247 -24.950 1.00 87.06 92 ALA A C 1
ATOM 707 O O . ALA A 1 92 ? 5.699 -7.161 -25.540 1.00 87.06 92 ALA A O 1
ATOM 708 N N . ALA A 1 93 ? 3.720 -8.167 -25.284 1.00 87.94 93 ALA A N 1
ATOM 709 C CA . ALA A 1 93 ? 3.933 -9.156 -26.338 1.00 87.94 93 ALA A CA 1
ATOM 710 C C . ALA A 1 93 ? 4.113 -8.519 -27.727 1.00 87.94 93 ALA A C 1
ATOM 712 O O . ALA A 1 93 ? 4.936 -8.994 -28.510 1.00 87.94 93 ALA A O 1
ATOM 713 N N . VAL A 1 94 ? 3.394 -7.431 -28.039 1.00 93.00 94 VAL A N 1
ATOM 714 C CA . VAL A 1 94 ? 3.587 -6.689 -29.299 1.00 93.00 94 VAL A CA 1
ATOM 715 C C . VAL A 1 94 ? 4.988 -6.072 -29.368 1.00 93.00 94 VAL A C 1
ATOM 717 O O . VAL A 1 94 ? 5.652 -6.207 -30.399 1.00 93.00 94 VAL A O 1
ATOM 720 N N . LEU A 1 95 ? 5.463 -5.447 -28.283 1.00 91.44 95 LEU A N 1
ATOM 721 C CA . LEU A 1 95 ? 6.831 -4.912 -28.206 1.00 91.44 95 LEU A CA 1
ATOM 722 C C . LEU A 1 95 ? 7.887 -6.014 -28.307 1.00 91.44 95 LEU A C 1
ATOM 724 O O . LEU A 1 95 ? 8.789 -5.914 -29.134 1.00 91.44 95 LEU A O 1
ATOM 728 N N . LEU A 1 96 ? 7.735 -7.091 -27.534 1.00 92.88 96 LEU A N 1
ATOM 729 C CA . LEU A 1 96 ? 8.655 -8.229 -27.558 1.00 92.88 96 LEU A CA 1
ATOM 730 C C . LEU A 1 96 ? 8.760 -8.829 -28.956 1.00 92.88 96 LEU A C 1
ATOM 732 O O . LEU A 1 96 ? 9.856 -9.070 -29.447 1.00 92.88 96 LEU A O 1
ATOM 736 N N . ARG A 1 97 ? 7.628 -9.031 -29.639 1.00 94.19 97 ARG A N 1
ATOM 737 C CA . ARG A 1 97 ? 7.617 -9.574 -31.001 1.00 94.19 97 ARG A CA 1
ATOM 738 C C . ARG A 1 97 ? 8.348 -8.663 -31.987 1.00 94.19 97 ARG A C 1
ATOM 740 O O . ARG A 1 97 ? 8.987 -9.176 -32.902 1.00 94.19 97 ARG A O 1
ATOM 747 N N . ARG A 1 98 ? 8.240 -7.339 -31.837 1.00 94.56 98 ARG A N 1
ATOM 748 C CA . ARG A 1 98 ? 8.980 -6.376 -32.664 1.00 94.56 98 ARG A CA 1
ATOM 749 C C . ARG A 1 98 ? 10.482 -6.513 -32.431 1.00 94.56 98 ARG A C 1
ATOM 751 O O . ARG A 1 98 ? 11.223 -6.674 -33.394 1.00 94.56 98 ARG A O 1
ATOM 758 N N . ASP A 1 99 ? 10.903 -6.481 -31.171 1.00 93.12 99 ASP A N 1
ATOM 759 C CA . ASP A 1 99 ? 12.316 -6.527 -30.799 1.00 93.12 99 ASP A CA 1
ATOM 760 C C . ASP A 1 99 ? 12.959 -7.866 -31.198 1.00 93.12 99 ASP A C 1
ATOM 762 O O . ASP A 1 99 ? 14.039 -7.875 -31.779 1.00 93.12 99 ASP A O 1
ATOM 766 N N . LEU A 1 100 ? 12.258 -8.988 -31.003 1.00 95.50 100 LEU A N 1
ATOM 767 C CA . LEU A 1 100 ? 12.723 -10.313 -31.430 1.00 95.50 100 LEU A CA 1
ATOM 768 C C . LEU A 1 100 ? 12.844 -10.443 -32.952 1.00 95.50 100 LEU A C 1
ATOM 770 O O . LEU A 1 100 ? 13.765 -11.091 -33.432 1.00 95.50 100 LEU A O 1
ATOM 774 N N . LYS A 1 101 ? 11.939 -9.827 -33.725 1.00 95.62 101 LYS A N 1
ATOM 775 C CA . LYS A 1 101 ? 12.034 -9.817 -35.196 1.00 95.62 101 LYS A CA 1
ATOM 776 C C . LYS A 1 101 ? 13.191 -8.961 -35.704 1.00 95.62 101 LYS A C 1
ATOM 778 O O . LYS A 1 101 ? 13.765 -9.287 -36.736 1.00 95.62 101 LYS A O 1
ATOM 783 N N . ALA A 1 102 ? 13.495 -7.863 -35.017 1.00 95.31 102 ALA A N 1
ATOM 784 C CA . ALA A 1 102 ? 14.590 -6.975 -35.389 1.00 95.31 102 ALA A CA 1
ATOM 785 C C . ALA A 1 102 ? 15.961 -7.552 -35.007 1.00 95.31 102 ALA A C 1
ATOM 787 O O . ALA A 1 102 ? 16.949 -7.243 -35.666 1.00 95.31 102 ALA A O 1
ATOM 788 N N . PHE A 1 103 ? 16.019 -8.399 -33.975 1.00 96.88 103 PHE A N 1
ATOM 789 C CA . PHE A 1 103 ? 17.274 -8.870 -33.394 1.00 96.88 103 PHE A CA 1
ATOM 790 C C . PHE A 1 103 ? 18.249 -9.495 -34.411 1.00 96.88 103 PHE A C 1
ATOM 792 O O . PHE A 1 103 ? 19.378 -9.015 -34.470 1.00 96.88 103 PHE A O 1
ATOM 799 N N . PRO A 1 104 ? 17.862 -10.458 -35.278 1.00 96.81 104 PRO A N 1
ATOM 800 C CA . PRO A 1 104 ? 18.814 -11.063 -36.214 1.00 96.81 104 PRO A CA 1
ATOM 801 C C . PRO A 1 104 ? 19.371 -10.076 -37.240 1.00 96.81 104 PRO A C 1
ATOM 803 O O . PRO A 1 104 ? 20.519 -10.197 -37.656 1.00 96.81 104 PRO A O 1
ATOM 806 N N . ALA A 1 105 ? 18.571 -9.079 -37.629 1.00 96.12 105 ALA A N 1
ATOM 807 C CA . ALA A 1 105 ? 19.001 -8.043 -38.561 1.00 96.12 105 ALA A CA 1
ATOM 808 C C . ALA A 1 105 ? 19.998 -7.062 -37.923 1.00 96.12 105 ALA A C 1
ATOM 810 O O . ALA A 1 105 ? 20.852 -6.531 -38.624 1.00 96.12 105 ALA A O 1
ATOM 811 N N . VAL A 1 106 ? 19.886 -6.820 -36.613 1.00 94.69 106 VAL A N 1
ATOM 812 C CA . VAL A 1 106 ? 20.764 -5.902 -35.871 1.00 94.69 106 VAL A CA 1
ATOM 813 C C . VAL A 1 106 ? 22.055 -6.593 -35.436 1.00 94.69 106 VAL A C 1
ATOM 815 O O . VAL A 1 106 ? 23.133 -6.036 -35.596 1.00 94.69 106 VAL A O 1
ATOM 818 N N . GLU A 1 107 ? 21.951 -7.809 -34.904 1.00 95.50 107 GLU A N 1
ATOM 819 C CA . GLU A 1 107 ? 23.067 -8.516 -34.260 1.00 95.50 107 GLU A CA 1
ATOM 820 C C . GLU A 1 107 ? 23.750 -9.536 -35.185 1.00 95.50 107 GLU A C 1
ATOM 822 O O . GLU A 1 107 ? 24.757 -10.137 -34.815 1.00 95.50 107 GLU A O 1
ATOM 827 N N . GLY A 1 108 ? 23.199 -9.785 -36.380 1.00 97.44 108 GLY A N 1
ATOM 828 C CA . GLY A 1 108 ? 23.741 -10.747 -37.349 1.00 97.44 108 GLY A CA 1
ATOM 829 C C . GLY A 1 108 ? 23.670 -12.213 -36.899 1.00 97.44 108 GLY A C 1
ATOM 830 O O . GLY A 1 108 ? 24.313 -13.075 -37.496 1.00 97.44 108 GLY A O 1
ATOM 831 N N . ARG A 1 109 ? 22.914 -12.505 -35.834 1.00 97.50 109 ARG A N 1
ATOM 832 C CA . ARG A 1 109 ? 22.745 -13.840 -35.245 1.00 97.50 109 ARG A CA 1
ATOM 833 C C . ARG A 1 109 ? 21.383 -13.980 -34.574 1.00 97.50 109 ARG A C 1
ATOM 835 O O . ARG A 1 109 ? 20.782 -12.989 -34.161 1.00 97.50 109 ARG A O 1
ATOM 842 N N . ASP A 1 110 ? 20.936 -15.215 -34.389 1.00 97.12 110 ASP A N 1
ATOM 843 C CA . ASP A 1 110 ? 19.738 -15.489 -33.597 1.00 97.12 110 ASP A CA 1
ATOM 844 C C . ASP A 1 110 ? 19.969 -15.200 -32.096 1.00 97.12 110 ASP A C 1
ATOM 846 O O . ASP A 1 110 ? 21.094 -15.353 -31.591 1.00 97.12 110 ASP A O 1
ATOM 850 N N . PRO A 1 111 ? 18.925 -14.764 -31.362 1.00 95.62 111 PRO A N 1
ATOM 851 C CA . PRO A 1 111 ? 19.026 -14.490 -29.934 1.00 95.62 111 PRO A CA 1
ATOM 852 C C . PRO A 1 111 ? 19.232 -15.784 -29.144 1.00 95.62 111 PRO A C 1
ATOM 854 O O . PRO A 1 111 ? 18.501 -16.762 -29.312 1.00 95.62 111 PRO A O 1
ATOM 857 N N . ASN A 1 112 ? 20.210 -15.778 -28.241 1.00 96.69 112 ASN A N 1
ATOM 858 C CA . ASN A 1 112 ? 20.401 -16.841 -27.261 1.00 96.69 112 ASN A CA 1
ATOM 859 C C . ASN A 1 112 ? 19.568 -16.563 -25.993 1.00 96.69 112 ASN A C 1
ATOM 861 O O . ASN A 1 112 ? 18.893 -15.542 -25.878 1.00 96.69 112 ASN A O 1
ATOM 865 N N . HIS A 1 113 ? 19.630 -17.462 -25.008 1.00 92.31 113 HIS A N 1
ATOM 866 C CA . HIS A 1 113 ? 18.860 -17.323 -23.767 1.00 92.31 113 HIS A CA 1
ATOM 867 C C . HIS A 1 113 ? 19.130 -16.018 -22.999 1.00 92.31 113 HIS A C 1
ATOM 869 O O . HIS A 1 113 ? 18.190 -15.398 -22.508 1.00 92.31 113 HIS A O 1
ATOM 875 N N . ALA A 1 114 ? 20.388 -15.579 -22.926 1.00 93.75 114 ALA A N 1
ATOM 876 C CA . ALA A 1 114 ? 20.749 -14.348 -22.230 1.00 93.75 114 ALA A CA 1
ATOM 877 C C . ALA A 1 114 ? 20.219 -13.103 -22.965 1.00 93.75 114 ALA A C 1
ATOM 879 O O . ALA A 1 114 ? 19.761 -12.156 -22.323 1.00 93.75 114 ALA A O 1
ATOM 880 N N . ASP A 1 115 ? 20.218 -13.118 -24.301 1.00 95.50 115 ASP A N 1
ATOM 881 C CA . ASP A 1 115 ? 19.633 -12.039 -25.102 1.00 95.50 115 ASP A CA 1
ATOM 882 C C . ASP A 1 115 ? 18.117 -11.957 -24.903 1.00 95.50 115 ASP A C 1
ATOM 884 O O . ASP A 1 115 ? 17.569 -10.864 -24.756 1.00 95.50 115 ASP A O 1
ATOM 888 N N . LEU A 1 116 ? 17.433 -13.107 -24.857 1.00 92.50 116 LEU A N 1
ATOM 889 C CA . LEU A 1 116 ? 15.996 -13.167 -24.589 1.00 92.50 116 LEU A CA 1
ATOM 890 C C . LEU A 1 116 ? 15.664 -12.542 -23.229 1.00 92.50 116 LEU A C 1
ATOM 892 O O . LEU A 1 116 ? 14.772 -11.695 -23.154 1.00 92.50 116 LEU A O 1
ATOM 896 N N . ASP A 1 117 ? 16.412 -12.889 -22.181 1.00 85.06 117 ASP A N 1
ATOM 897 C CA . ASP A 1 117 ? 16.225 -12.316 -20.844 1.00 85.06 117 ASP A CA 1
ATOM 898 C C . ASP A 1 117 ? 16.457 -10.798 -20.839 1.00 85.06 117 ASP A C 1
ATOM 900 O O . ASP A 1 117 ? 15.674 -10.042 -20.253 1.00 85.06 117 ASP A O 1
ATOM 904 N N . ALA A 1 118 ? 17.488 -10.324 -21.545 1.00 91.44 118 ALA A N 1
ATOM 905 C CA . ALA A 1 118 ? 17.778 -8.899 -21.674 1.00 91.44 118 ALA A CA 1
ATOM 906 C C . ALA A 1 118 ? 16.670 -8.137 -22.427 1.00 91.44 118 ALA A C 1
ATOM 908 O O . ALA A 1 118 ? 16.255 -7.059 -21.992 1.00 91.44 118 ALA A O 1
ATOM 909 N N . ILE A 1 119 ? 16.146 -8.700 -23.522 1.00 92.88 119 ILE A N 1
ATOM 910 C CA . ILE A 1 119 ? 15.038 -8.124 -24.303 1.00 92.88 119 ILE A CA 1
ATOM 911 C C . ILE A 1 119 ? 13.758 -8.069 -23.463 1.00 92.88 119 ILE A C 1
ATOM 913 O O . ILE A 1 119 ? 13.061 -7.047 -23.461 1.00 92.88 119 ILE A O 1
ATOM 917 N N . VAL A 1 120 ? 13.455 -9.140 -22.723 1.00 89.69 120 VAL A N 1
ATOM 918 C CA . VAL A 1 120 ? 12.295 -9.200 -21.824 1.00 89.69 120 VAL A CA 1
ATOM 919 C C . VAL A 1 120 ? 12.397 -8.140 -20.740 1.00 89.69 120 VAL A C 1
ATOM 921 O O . VAL A 1 120 ? 11.456 -7.363 -20.561 1.00 89.69 120 VAL A O 1
ATOM 924 N N . LYS A 1 121 ? 13.548 -8.058 -20.068 1.00 83.81 121 LYS A N 1
ATOM 925 C CA . LYS A 1 121 ? 13.797 -7.062 -19.027 1.00 83.81 121 LYS A CA 1
ATOM 926 C C . LYS A 1 121 ? 13.642 -5.639 -19.563 1.00 83.81 121 LYS A C 1
ATOM 928 O O . LYS A 1 121 ? 12.844 -4.881 -19.025 1.00 83.81 121 LYS A O 1
ATOM 933 N N . ARG A 1 122 ? 14.309 -5.303 -20.674 1.00 90.88 122 ARG A N 1
ATOM 934 C CA . ARG A 1 122 ? 14.209 -3.979 -21.311 1.00 90.88 122 ARG A CA 1
ATOM 935 C C . ARG A 1 122 ? 12.768 -3.626 -21.681 1.00 90.88 122 ARG A C 1
ATOM 937 O O .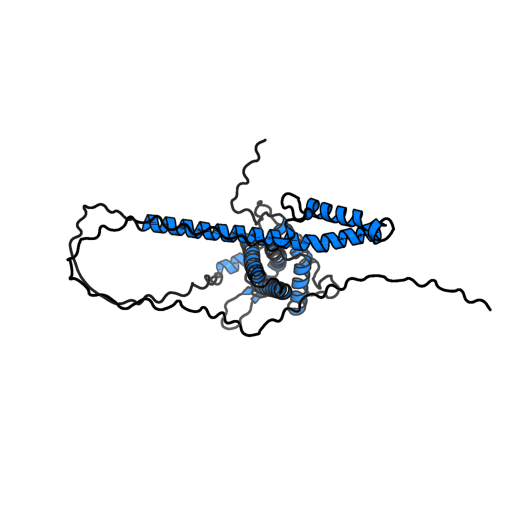 ARG A 1 122 ? 12.336 -2.495 -21.474 1.00 90.88 122 ARG A O 1
ATOM 944 N N . THR A 1 123 ? 12.012 -4.589 -22.208 1.00 89.94 123 THR A N 1
ATOM 945 C CA . THR A 1 123 ? 10.607 -4.365 -22.568 1.00 89.94 123 THR A CA 1
ATOM 946 C C . THR A 1 123 ? 9.748 -4.101 -21.336 1.00 89.94 123 THR A C 1
ATOM 948 O O . THR A 1 123 ? 8.924 -3.187 -21.354 1.00 89.94 123 THR A O 1
ATOM 951 N N . ALA A 1 124 ? 9.946 -4.868 -20.261 1.00 77.75 124 ALA A N 1
ATOM 952 C CA . ALA A 1 124 ? 9.243 -4.668 -18.999 1.00 77.75 124 ALA A CA 1
ATOM 953 C C . ALA A 1 124 ? 9.575 -3.301 -18.380 1.00 77.75 124 ALA A C 1
ATOM 955 O O . ALA A 1 124 ? 8.657 -2.553 -18.039 1.00 77.75 124 ALA A O 1
ATOM 956 N N . ASP A 1 125 ? 10.861 -2.952 -18.316 1.00 76.25 125 ASP A N 1
ATOM 957 C CA . ASP A 1 125 ? 11.352 -1.678 -17.781 1.00 76.25 125 ASP A CA 1
ATOM 958 C C . ASP A 1 125 ? 10.784 -0.480 -18.554 1.00 76.25 125 ASP A C 1
ATOM 960 O O . ASP A 1 125 ? 10.482 0.555 -17.965 1.00 76.25 125 ASP A O 1
ATOM 964 N N . TYR A 1 126 ? 10.569 -0.631 -19.863 1.00 84.44 126 TYR A N 1
ATOM 965 C CA . TYR A 1 126 ? 9.968 0.403 -20.698 1.00 84.44 126 TYR A CA 1
ATOM 966 C C . TYR A 1 126 ? 8.442 0.500 -20.540 1.00 84.44 126 TYR A C 1
ATOM 968 O O . TYR A 1 126 ? 7.898 1.592 -20.365 1.00 84.44 126 TYR A O 1
ATOM 976 N N . ILE A 1 127 ? 7.722 -0.626 -20.599 1.00 87.88 127 ILE A N 1
ATOM 977 C CA . ILE A 1 127 ? 6.257 -0.604 -20.698 1.00 87.88 127 ILE A CA 1
ATOM 978 C C . ILE A 1 127 ? 5.554 -0.465 -19.344 1.00 87.88 127 ILE A C 1
ATOM 980 O O . ILE A 1 127 ? 4.489 0.150 -19.258 1.00 87.88 127 ILE A O 1
ATOM 984 N N . VAL A 1 128 ? 6.129 -1.016 -18.271 1.00 76.69 128 VAL A N 1
ATOM 985 C CA . VAL A 1 128 ? 5.500 -1.005 -16.942 1.00 76.69 128 VAL A CA 1
ATOM 986 C C . VAL A 1 128 ? 5.295 0.423 -16.425 1.00 76.69 128 VAL A C 1
ATOM 988 O O . VAL A 1 128 ? 4.181 0.717 -15.981 1.00 76.69 128 VAL A O 1
ATOM 991 N N . PRO A 1 129 ? 6.282 1.339 -16.497 1.00 76.62 129 PRO A N 1
ATOM 992 C CA . PRO A 1 129 ? 6.072 2.726 -16.094 1.00 76.62 129 PRO A CA 1
ATOM 993 C C . PRO A 1 129 ? 4.973 3.418 -16.904 1.00 76.62 129 PRO A C 1
ATOM 995 O O . PRO A 1 129 ? 4.156 4.122 -16.320 1.00 76.62 129 PRO A O 1
ATOM 998 N N . ILE A 1 130 ? 4.903 3.182 -18.219 1.00 80.69 130 ILE A N 1
ATOM 999 C CA . ILE A 1 130 ? 3.880 3.777 -19.095 1.00 80.69 130 ILE A CA 1
ATOM 1000 C C . ILE A 1 130 ? 2.484 3.320 -18.673 1.00 80.69 130 ILE A C 1
ATOM 1002 O O . ILE A 1 130 ? 1.606 4.150 -18.451 1.00 80.69 130 ILE A O 1
ATOM 1006 N N . ILE A 1 131 ? 2.290 2.013 -18.483 1.00 79.81 131 ILE A N 1
ATOM 1007 C CA . ILE A 1 131 ? 1.000 1.457 -18.056 1.00 79.81 131 ILE A CA 1
ATOM 1008 C C . ILE A 1 131 ? 0.602 1.999 -16.681 1.00 79.81 131 ILE A C 1
ATOM 1010 O O . ILE A 1 131 ? -0.549 2.381 -16.487 1.00 79.81 131 ILE A O 1
ATOM 1014 N N . ARG A 1 132 ? 1.543 2.076 -15.731 1.00 71.62 132 ARG A N 1
ATOM 1015 C CA . ARG A 1 132 ? 1.274 2.648 -14.403 1.00 71.62 132 ARG A CA 1
ATOM 1016 C C . ARG A 1 132 ? 0.840 4.108 -14.490 1.00 71.62 132 ARG A C 1
ATOM 1018 O O . ARG A 1 132 ? -0.095 4.495 -13.799 1.00 71.62 132 ARG A O 1
ATOM 1025 N N . ARG A 1 133 ? 1.496 4.901 -15.343 1.00 71.94 133 ARG A N 1
ATOM 1026 C CA . ARG A 1 133 ? 1.131 6.303 -15.576 1.00 71.94 133 ARG A CA 1
ATOM 1027 C C . ARG A 1 133 ? -0.260 6.417 -16.195 1.00 71.94 133 ARG A C 1
ATOM 1029 O O . ARG A 1 133 ? -1.063 7.179 -15.680 1.00 71.94 133 ARG A O 1
ATOM 1036 N N . GLU A 1 134 ? -0.577 5.618 -17.214 1.00 80.06 134 GLU A N 1
ATOM 1037 C CA . GLU A 1 134 ? -1.921 5.586 -17.812 1.00 80.06 134 GLU A CA 1
ATOM 1038 C C . GLU A 1 134 ? -3.007 5.242 -16.780 1.00 80.06 134 GLU A C 1
ATOM 1040 O O . GLU A 1 134 ? -4.029 5.917 -16.722 1.00 80.06 134 GLU A O 1
ATOM 1045 N N . GLN A 1 135 ? -2.778 4.220 -15.948 1.00 74.81 135 GLN A N 1
ATOM 1046 C CA . GLN A 1 135 ? -3.722 3.816 -14.900 1.00 74.81 135 GLN A CA 1
ATOM 1047 C C . GLN A 1 135 ? -3.908 4.902 -13.837 1.00 74.81 135 GLN A C 1
ATOM 1049 O O . GLN A 1 135 ? -5.024 5.133 -13.379 1.00 74.81 135 GLN A O 1
ATOM 1054 N N . ALA A 1 136 ? -2.824 5.579 -13.452 1.00 66.12 136 ALA A N 1
ATOM 1055 C CA . ALA A 1 136 ? -2.895 6.703 -12.528 1.00 66.12 136 ALA A CA 1
ATOM 1056 C C . ALA A 1 136 ? -3.696 7.867 -13.131 1.00 66.12 136 ALA A C 1
ATOM 1058 O O . ALA A 1 136 ? -4.551 8.432 -12.454 1.00 66.12 136 ALA A O 1
ATOM 1059 N N . THR A 1 137 ? -3.471 8.191 -14.407 1.00 71.06 137 THR A N 1
ATOM 1060 C CA . THR A 1 137 ? -4.225 9.225 -15.126 1.00 71.06 137 THR A CA 1
ATOM 1061 C C . THR A 1 137 ? -5.714 8.881 -15.230 1.00 71.06 137 THR A C 1
ATOM 1063 O O . THR A 1 137 ? -6.544 9.747 -14.968 1.00 71.06 137 THR A O 1
ATOM 1066 N N . ASP A 1 138 ? -6.076 7.632 -15.540 1.00 73.81 138 ASP A N 1
ATOM 1067 C CA . ASP A 1 138 ? -7.486 7.207 -15.569 1.00 73.81 138 ASP A CA 1
ATOM 1068 C C . ASP A 1 138 ? -8.160 7.395 -14.210 1.00 73.81 138 ASP A C 1
ATOM 1070 O O . ASP A 1 138 ? -9.223 8.005 -14.126 1.00 73.81 138 ASP A O 1
ATOM 1074 N N . TYR A 1 139 ? -7.506 6.934 -13.141 1.00 70.12 139 TYR A N 1
ATOM 1075 C CA . TYR A 1 139 ? -8.018 7.073 -11.781 1.00 70.12 139 TYR A CA 1
ATOM 1076 C C . TYR A 1 139 ? -8.262 8.542 -11.402 1.00 70.12 139 TYR A C 1
ATOM 1078 O O . TYR A 1 139 ? -9.263 8.877 -10.769 1.00 70.12 139 TYR A O 1
ATOM 1086 N N . VAL A 1 140 ? -7.364 9.437 -11.817 1.00 68.25 140 VAL A N 1
ATOM 1087 C CA . VAL A 1 140 ? -7.502 10.880 -11.582 1.00 68.25 140 VAL A CA 1
ATOM 1088 C C . VAL A 1 140 ? -8.725 11.431 -12.290 1.00 68.25 140 VAL A C 1
ATOM 1090 O O . VAL A 1 140 ? -9.508 12.151 -11.672 1.00 68.25 140 VAL A O 1
ATOM 1093 N N . TYR A 1 141 ? -8.901 11.102 -13.570 1.00 76.19 141 TYR A N 1
ATOM 1094 C CA . TYR A 1 141 ? -10.042 11.595 -14.330 1.00 76.19 141 TYR A CA 1
ATOM 1095 C C . TYR A 1 141 ? -11.363 11.062 -13.787 1.00 76.19 141 TYR A C 1
ATOM 1097 O O . TYR A 1 141 ? -12.301 11.842 -13.661 1.00 76.19 141 TYR A O 1
ATOM 1105 N N . GLU A 1 142 ? -11.423 9.796 -13.374 1.00 75.00 142 GLU A N 1
ATOM 1106 C CA . GLU A 1 142 ? -12.598 9.241 -12.694 1.00 75.00 142 GLU A CA 1
ATOM 1107 C C . GLU A 1 142 ? -12.939 10.007 -11.407 1.00 75.00 142 GLU A C 1
ATOM 1109 O O . GLU A 1 142 ? -14.105 10.296 -11.138 1.00 75.00 142 GLU A O 1
ATOM 1114 N N . GLU A 1 143 ? -11.940 10.375 -10.604 1.00 72.75 143 GLU A N 1
ATOM 1115 C CA . GLU A 1 143 ? -12.162 11.130 -9.368 1.00 72.75 143 GLU A CA 1
ATOM 1116 C C . GLU A 1 143 ? -12.588 12.585 -9.636 1.00 72.75 143 GLU A C 1
ATOM 1118 O O . GLU A 1 143 ? -13.459 13.121 -8.944 1.00 72.75 143 GLU A O 1
ATOM 1123 N N . LEU A 1 144 ? -12.002 13.236 -10.645 1.00 71.94 144 LEU A N 1
ATOM 1124 C CA . LEU A 1 144 ? -12.397 14.581 -11.067 1.00 71.94 144 LEU A CA 1
ATOM 1125 C C . LEU A 1 144 ? -13.832 14.605 -11.606 1.00 71.94 144 LEU A C 1
ATOM 1127 O O . LEU A 1 144 ? -14.595 15.518 -11.286 1.00 71.94 144 LEU A O 1
ATOM 1131 N N . GLU A 1 145 ? -14.216 13.584 -12.367 1.00 82.31 145 GLU A N 1
ATOM 1132 C CA . GLU A 1 145 ? -15.563 13.418 -12.905 1.00 82.31 145 GLU A CA 1
ATOM 1133 C C . GLU A 1 145 ? -16.586 13.241 -11.770 1.00 82.31 145 GLU A C 1
ATOM 1135 O O . GLU A 1 145 ? -17.556 13.996 -11.704 1.00 82.31 145 GLU A O 1
ATOM 1140 N N . LYS A 1 146 ? -16.292 12.391 -10.772 1.00 77.94 146 LYS A N 1
ATOM 1141 C CA . LYS A 1 146 ? -17.111 12.259 -9.548 1.00 77.94 146 LYS A CA 1
ATOM 1142 C C . LYS A 1 146 ? -17.286 13.581 -8.802 1.00 77.94 146 LYS A C 1
ATOM 1144 O O . LYS A 1 146 ? -18.379 13.903 -8.337 1.00 77.94 146 LYS A O 1
ATOM 1149 N N . ARG A 1 147 ? -16.216 14.374 -8.667 1.00 76.56 147 ARG A N 1
ATOM 1150 C CA . ARG A 1 147 ? -16.288 15.695 -8.015 1.00 76.56 147 ARG A CA 1
ATOM 1151 C C . ARG A 1 147 ? -17.153 16.668 -8.809 1.00 76.56 147 ARG A C 1
ATOM 1153 O O . ARG A 1 147 ? -17.938 17.402 -8.209 1.00 76.56 147 ARG A O 1
ATOM 1160 N N . ARG A 1 148 ? -17.035 16.675 -10.139 1.00 84.31 148 ARG A N 1
ATOM 1161 C CA . ARG A 1 148 ? -17.884 17.489 -11.019 1.00 84.31 148 ARG A CA 1
ATOM 1162 C C . ARG A 1 148 ? -19.353 17.099 -10.863 1.00 84.31 148 ARG A C 1
ATOM 1164 O O . ARG A 1 148 ? -20.181 17.976 -10.628 1.00 84.31 148 ARG A O 1
ATOM 1171 N N . GLU A 1 149 ? -19.668 15.808 -10.900 1.00 85.88 149 GLU A N 1
ATOM 1172 C CA . GLU A 1 149 ? -21.027 15.299 -10.680 1.00 85.88 149 GLU A CA 1
ATOM 1173 C C . GLU A 1 149 ? -21.586 15.704 -9.311 1.00 85.88 149 GLU A C 1
ATOM 1175 O O . GLU A 1 149 ? -22.720 16.177 -9.226 1.00 85.88 149 GLU A O 1
ATOM 1180 N N . ALA A 1 150 ? -20.781 15.615 -8.247 1.00 82.19 150 ALA A N 1
ATOM 1181 C CA . ALA A 1 150 ? -21.184 16.044 -6.909 1.00 82.19 150 ALA A CA 1
ATOM 1182 C C . ALA A 1 150 ? -21.510 17.548 -6.847 1.00 82.19 150 ALA A C 1
ATOM 1184 O O . ALA A 1 150 ? -22.509 17.938 -6.238 1.00 82.19 150 ALA A O 1
ATOM 1185 N N . ARG A 1 151 ? -20.719 18.404 -7.514 1.00 84.06 151 ARG A N 1
ATOM 1186 C CA . ARG A 1 151 ? -21.013 19.847 -7.615 1.00 84.06 151 ARG A CA 1
ATOM 1187 C C . ARG A 1 151 ? -22.296 20.114 -8.394 1.00 84.06 151 ARG A C 1
ATOM 1189 O O . ARG A 1 151 ? -23.099 20.937 -7.961 1.00 84.06 151 ARG A O 1
ATOM 1196 N N . ILE A 1 152 ? -22.512 19.412 -9.508 1.00 82.38 152 ILE A N 1
ATOM 1197 C CA . ILE A 1 152 ? -23.743 19.523 -10.302 1.00 82.38 152 ILE A CA 1
ATOM 1198 C C . ILE A 1 152 ? -24.955 19.101 -9.462 1.00 82.38 152 ILE A C 1
ATOM 1200 O O . ILE A 1 152 ? -25.966 19.801 -9.451 1.00 82.38 152 ILE A O 1
ATOM 1204 N N . ALA A 1 153 ? -24.855 18.001 -8.713 1.00 83.25 153 ALA A N 1
ATOM 1205 C CA . ALA A 1 153 ? -25.918 17.536 -7.827 1.00 83.25 153 ALA A CA 1
ATOM 1206 C C . ALA A 1 153 ? -26.231 18.552 -6.715 1.00 83.25 153 ALA A C 1
ATOM 1208 O O . ALA A 1 153 ? -27.401 18.822 -6.440 1.00 83.25 153 ALA A O 1
ATOM 1209 N N . LEU A 1 154 ? -25.202 19.161 -6.116 1.00 84.75 154 LEU A N 1
ATOM 1210 C CA . LEU A 1 154 ? -25.367 20.189 -5.089 1.00 84.75 154 LEU A CA 1
ATOM 1211 C C . LEU A 1 154 ? -26.022 21.452 -5.660 1.00 84.75 154 LEU A C 1
ATOM 1213 O O . LEU A 1 154 ? -26.979 21.946 -5.067 1.00 84.75 154 LEU A O 1
ATOM 1217 N N . LYS A 1 155 ? -25.583 21.923 -6.837 1.00 83.69 155 LYS A N 1
ATOM 1218 C CA . LYS A 1 155 ? -26.212 23.048 -7.551 1.00 83.69 155 LYS A CA 1
ATOM 1219 C C . LYS A 1 155 ? -27.683 22.765 -7.853 1.00 83.69 155 LYS A C 1
ATOM 1221 O O . LYS A 1 155 ? -28.530 23.582 -7.518 1.00 83.69 155 LYS A O 1
ATOM 1226 N N . ARG A 1 156 ? -28.007 21.581 -8.387 1.00 83.69 156 ARG A N 1
ATOM 1227 C CA . ARG A 1 156 ? -29.398 21.162 -8.646 1.00 83.69 156 ARG A CA 1
ATOM 1228 C C . ARG A 1 156 ? -30.243 21.158 -7.372 1.00 83.69 156 ARG A C 1
ATOM 1230 O O . ARG A 1 156 ? -31.364 21.656 -7.384 1.00 83.69 156 ARG A O 1
ATOM 1237 N N . LYS A 1 157 ? -29.704 20.635 -6.266 1.00 83.19 157 LYS A N 1
ATOM 1238 C CA . LYS A 1 157 ? -30.389 20.637 -4.967 1.00 83.19 157 LYS A CA 1
ATOM 1239 C C . LYS A 1 157 ? -30.625 22.061 -4.456 1.00 83.19 157 LYS A C 1
ATOM 1241 O O . LYS A 1 157 ? -31.723 22.343 -3.993 1.00 83.19 157 LYS A O 1
ATOM 1246 N N . ALA A 1 158 ? -29.636 22.947 -4.591 1.00 80.56 158 ALA A N 1
ATOM 1247 C CA . ALA A 1 158 ? -29.744 24.352 -4.205 1.00 80.56 158 ALA A CA 1
ATOM 1248 C C . ALA A 1 158 ? -30.810 25.097 -5.026 1.00 80.56 158 ALA A C 1
ATOM 1250 O O . ALA A 1 158 ? -31.633 25.803 -4.448 1.00 80.56 158 ALA A O 1
ATOM 1251 N N . THR A 1 159 ? -30.861 24.887 -6.348 1.00 79.19 159 THR A N 1
ATOM 1252 C CA . THR A 1 159 ? -31.897 25.465 -7.222 1.00 79.19 159 THR A CA 1
ATOM 1253 C C . THR A 1 159 ? -33.299 24.986 -6.838 1.00 79.19 159 THR A C 1
ATOM 1255 O O . THR A 1 159 ? -34.223 25.793 -6.786 1.00 79.19 159 THR A O 1
ATOM 1258 N N . LEU A 1 160 ? -33.459 23.700 -6.501 1.00 75.50 160 LEU A N 1
ATOM 1259 C CA . LEU A 1 160 ? -34.738 23.147 -6.038 1.00 75.50 160 LEU A CA 1
ATOM 1260 C C . LEU A 1 160 ? -35.182 23.742 -4.693 1.00 75.50 160 LEU A C 1
ATOM 1262 O O . LEU A 1 160 ? -36.365 24.006 -4.508 1.00 75.50 160 LEU A O 1
ATOM 1266 N N . THR A 1 161 ? -34.256 23.988 -3.762 1.00 73.88 161 THR A N 1
ATOM 1267 C CA . THR A 1 161 ? -34.574 24.626 -2.471 1.00 73.88 161 THR A CA 1
ATOM 1268 C C . THR A 1 161 ? -34.791 26.137 -2.572 1.00 73.88 161 THR A C 1
ATOM 1270 O O . THR A 1 161 ? -35.505 26.697 -1.748 1.00 73.88 161 THR A O 1
ATOM 1273 N N . ALA A 1 162 ? -34.202 26.795 -3.576 1.00 64.38 162 ALA A N 1
ATOM 1274 C CA . ALA A 1 162 ? -34.334 28.233 -3.822 1.00 64.38 162 ALA A CA 1
ATOM 1275 C C . ALA A 1 162 ? -35.617 28.616 -4.587 1.00 64.38 162 ALA A C 1
ATOM 1277 O O . ALA A 1 162 ? -35.864 29.800 -4.793 1.00 64.38 162 ALA A O 1
ATOM 1278 N N . SER A 1 163 ? -36.459 27.644 -4.958 1.00 49.31 163 SER A N 1
ATOM 1279 C CA . SER A 1 163 ? -37.844 27.877 -5.397 1.00 49.31 163 SER A CA 1
ATOM 1280 C C . SER A 1 163 ? -38.858 27.492 -4.308 1.00 49.31 163 SER A C 1
ATOM 1282 O O . SER A 1 163 ? -39.600 26.524 -4.485 1.00 49.31 163 SER A O 1
ATOM 1284 N N . PRO A 1 164 ? -38.939 28.200 -3.165 1.00 52.38 164 PRO A N 1
ATOM 1285 C CA . PRO A 1 164 ? -40.101 28.082 -2.306 1.00 52.38 164 PRO A CA 1
ATOM 1286 C C . PRO A 1 164 ? -41.243 28.899 -2.926 1.00 52.38 164 PRO A C 1
ATOM 1288 O O . PRO A 1 164 ? -41.177 30.119 -2.973 1.00 52.38 164 PRO A O 1
ATOM 1291 N N . ASN A 1 165 ? -42.278 28.212 -3.412 1.00 48.00 165 ASN A N 1
ATOM 1292 C CA . ASN A 1 165 ? -43.647 28.716 -3.570 1.00 48.00 165 ASN A CA 1
ATOM 1293 C C . ASN A 1 165 ? -43.814 30.192 -3.995 1.00 48.00 165 ASN A C 1
ATOM 1295 O O . ASN A 1 165 ? -44.059 31.066 -3.164 1.00 48.00 165 ASN A O 1
ATOM 1299 N N . LEU A 1 166 ? -43.861 30.441 -5.306 1.00 45.09 166 LEU A N 1
ATOM 1300 C CA . LEU A 1 166 ? -44.730 31.493 -5.839 1.00 45.09 166 LEU A CA 1
ATOM 1301 C C . LEU A 1 166 ? -46.165 30.955 -5.853 1.00 45.09 166 LEU A C 1
ATOM 1303 O O . LEU A 1 166 ? -46.670 30.502 -6.877 1.00 45.09 166 LEU A O 1
ATOM 1307 N N . ASP A 1 167 ? -46.797 30.977 -4.683 1.00 50.72 167 ASP A N 1
ATOM 1308 C CA . ASP A 1 167 ? -48.251 30.941 -4.566 1.00 50.72 167 ASP A CA 1
ATOM 1309 C C . ASP A 1 167 ? -48.704 32.414 -4.475 1.00 50.72 167 ASP A C 1
ATOM 1311 O O . ASP A 1 167 ? -48.382 33.084 -3.490 1.00 50.72 167 ASP A O 1
ATOM 1315 N N . PRO A 1 168 ? -49.361 33.000 -5.495 1.00 52.91 168 PRO A N 1
ATOM 1316 C CA . PRO A 1 168 ? -49.557 34.453 -5.589 1.00 52.91 168 PRO A CA 1
ATOM 1317 C C . PRO A 1 168 ? -50.623 35.030 -4.633 1.00 52.91 168 PRO A C 1
ATOM 1319 O O . PRO A 1 168 ? -51.129 36.119 -4.884 1.00 52.91 168 PRO A O 1
ATOM 1322 N N . ASN A 1 169 ? -50.984 34.342 -3.544 1.00 46.81 169 ASN A N 1
ATOM 1323 C CA . ASN A 1 169 ? -52.156 34.699 -2.735 1.00 46.81 169 ASN A CA 1
ATOM 1324 C C . ASN A 1 169 ? -51.974 34.638 -1.207 1.00 46.81 169 ASN A C 1
ATOM 1326 O O . ASN A 1 169 ? -52.940 34.399 -0.483 1.00 46.81 169 ASN A O 1
ATOM 1330 N N . ILE A 1 170 ? -50.777 34.909 -0.677 1.00 45.66 170 ILE A N 1
ATOM 1331 C CA . ILE A 1 170 ? -50.611 35.119 0.773 1.00 45.66 170 ILE A CA 1
ATOM 1332 C C . ILE A 1 170 ? -50.020 36.505 1.039 1.00 45.66 170 ILE A C 1
ATOM 1334 O O . ILE A 1 170 ? -48.829 36.754 0.874 1.00 45.66 170 ILE A O 1
ATOM 1338 N N . VAL A 1 171 ? -50.896 37.416 1.467 1.00 38.72 171 VAL A N 1
ATOM 1339 C CA . VAL A 1 171 ? -50.558 38.756 1.954 1.00 38.72 171 VAL A CA 1
ATOM 1340 C C . VAL A 1 171 ? -50.049 38.633 3.392 1.00 38.72 171 VAL A C 1
ATOM 1342 O O . VAL A 1 171 ? -50.827 38.342 4.300 1.00 38.72 171 VAL A O 1
ATOM 1345 N N . LEU A 1 172 ? -48.755 38.878 3.613 1.00 36.09 172 LEU A N 1
ATOM 1346 C CA . LEU A 1 172 ? -48.185 39.068 4.949 1.00 36.09 172 LEU A CA 1
ATOM 1347 C C . LEU A 1 172 ? -48.145 40.569 5.275 1.00 36.09 172 LEU A C 1
ATOM 1349 O O . LEU A 1 172 ? -47.436 41.344 4.636 1.00 36.09 172 LEU A O 1
ATOM 1353 N N . VAL A 1 173 ? -48.948 40.972 6.263 1.00 41.03 173 VAL A N 1
ATOM 1354 C CA . VAL A 1 173 ? -49.095 42.349 6.757 1.00 41.03 173 VAL A CA 1
ATOM 1355 C C . VAL A 1 173 ? -48.279 42.544 8.041 1.00 41.03 173 VAL A C 1
ATOM 1357 O O . VAL A 1 173 ? -48.518 41.833 9.010 1.00 41.03 173 VAL A O 1
ATOM 1360 N N . GLY A 1 174 ? -47.419 43.575 8.056 1.00 33.97 174 GLY A N 1
ATOM 1361 C CA . GLY A 1 174 ? -46.885 44.271 9.249 1.00 33.97 174 GLY A CA 1
ATOM 1362 C C . GLY A 1 174 ? -45.743 43.550 9.980 1.00 33.97 174 GLY A C 1
ATOM 1363 O O . GLY A 1 174 ? -45.923 42.457 10.487 1.00 33.97 174 GLY A O 1
ATOM 1364 N N . GLY A 1 175 ? -44.529 44.096 10.072 1.00 34.47 175 GLY A N 1
ATOM 1365 C CA . GLY A 1 175 ? -44.157 45.296 10.839 1.00 34.47 175 GLY A CA 1
ATOM 1366 C C . GLY A 1 175 ? -42.796 45.051 11.547 1.00 34.47 175 GLY A C 1
ATOM 1367 O O . GLY A 1 175 ? -42.259 43.958 11.409 1.00 34.47 175 GLY A O 1
ATOM 1368 N N . PRO A 1 176 ? -42.194 46.024 12.261 1.00 47.94 176 PRO A N 1
ATOM 1369 C CA . PRO A 1 176 ? -40.995 46.716 11.763 1.00 47.94 176 PRO A CA 1
ATOM 1370 C C . PRO A 1 176 ? -39.683 46.537 12.568 1.00 47.94 176 PRO A C 1
ATOM 1372 O O . PRO A 1 176 ? -39.700 46.223 13.749 1.00 47.94 176 PRO A O 1
ATOM 1375 N N . GLN A 1 177 ? -38.582 46.888 11.879 1.00 37.31 177 GLN A N 1
ATOM 1376 C CA . GLN A 1 177 ? -37.293 47.456 12.332 1.00 37.31 177 GLN A CA 1
ATOM 1377 C C . GLN A 1 177 ? -36.441 46.738 13.398 1.00 37.31 177 GLN A C 1
ATOM 1379 O O . GLN A 1 177 ? -36.813 46.661 14.560 1.00 37.31 177 GLN A O 1
ATOM 1384 N N . ALA A 1 178 ? -35.189 46.429 13.032 1.00 36.09 178 ALA A N 1
ATOM 1385 C CA . ALA A 1 178 ? -33.978 47.170 13.440 1.00 36.09 178 ALA A CA 1
ATOM 1386 C C . ALA A 1 178 ? -32.734 46.261 13.413 1.00 36.09 178 ALA A C 1
ATOM 1388 O O . ALA A 1 178 ? -32.788 45.129 13.879 1.00 36.09 178 ALA A O 1
ATOM 1389 N N . GLY A 1 179 ? -31.600 46.811 12.970 1.00 35.47 179 GLY A N 1
ATOM 1390 C CA . GLY A 1 179 ? -30.299 46.412 13.514 1.00 35.47 179 GLY A CA 1
ATOM 1391 C C . GLY A 1 179 ? -29.319 45.712 12.574 1.00 35.47 179 GLY A C 1
ATOM 1392 O O . GLY A 1 179 ? -29.372 44.508 12.388 1.00 35.47 179 GLY A O 1
ATOM 1393 N N . GLU A 1 180 ? -28.352 46.516 12.131 1.00 34.50 180 GLU A N 1
ATOM 1394 C CA . GLU A 1 180 ? -26.917 46.203 12.096 1.00 34.50 180 GLU A CA 1
ATOM 1395 C C . GLU A 1 180 ? -26.322 45.394 10.929 1.00 34.50 180 GLU A C 1
ATOM 1397 O O . GLU A 1 180 ? -26.515 44.199 10.732 1.00 34.50 180 GLU A O 1
ATOM 1402 N N . ASN A 1 181 ? -25.482 46.132 10.198 1.00 44.78 181 ASN A N 1
ATOM 1403 C CA . ASN A 1 181 ? -24.477 45.687 9.248 1.00 44.78 181 ASN A CA 1
ATOM 1404 C C . ASN A 1 181 ? -23.599 44.561 9.821 1.00 44.78 181 ASN A C 1
ATOM 1406 O O . ASN A 1 181 ? -22.730 44.817 10.655 1.00 44.78 181 ASN A O 1
ATOM 1410 N N . ALA A 1 182 ? -23.736 43.351 9.285 1.00 37.38 182 ALA A N 1
ATOM 1411 C CA . ALA A 1 182 ? -22.699 42.331 9.351 1.00 37.38 182 ALA A CA 1
ATOM 1412 C C . ALA A 1 182 ? -22.064 42.209 7.962 1.00 37.38 182 ALA A C 1
ATOM 1414 O O . ALA A 1 182 ? -22.633 41.630 7.041 1.00 37.38 182 ALA A O 1
ATOM 1415 N N . ILE A 1 183 ? -20.881 42.804 7.813 1.00 40.50 183 ILE A N 1
ATOM 1416 C CA . ILE A 1 183 ? -19.967 42.493 6.717 1.00 40.50 183 ILE A CA 1
ATOM 1417 C C . ILE A 1 183 ? -19.585 41.023 6.899 1.00 40.50 183 ILE A C 1
ATOM 1419 O O . ILE A 1 183 ? -18.896 40.662 7.854 1.00 40.50 183 ILE A O 1
ATOM 1423 N N . GLU A 1 184 ? -20.090 40.174 6.011 1.00 37.03 184 GLU A N 1
ATOM 1424 C CA . GLU A 1 184 ? -19.814 38.745 5.977 1.00 37.03 184 GLU A CA 1
ATOM 1425 C C . GLU A 1 184 ? -18.359 38.546 5.525 1.00 37.03 184 GLU A C 1
ATOM 1427 O O . GLU A 1 184 ? -18.024 38.522 4.341 1.00 37.03 184 GLU A O 1
ATOM 1432 N N . VAL A 1 185 ? -17.452 38.494 6.502 1.00 35.66 185 VAL A N 1
ATOM 1433 C CA . VAL A 1 185 ? -16.070 38.066 6.293 1.00 35.66 185 VAL A CA 1
ATOM 1434 C C . VAL A 1 185 ? -16.128 36.607 5.859 1.00 35.66 185 VAL A C 1
ATOM 1436 O O . VAL A 1 185 ? -16.496 35.739 6.650 1.00 35.66 185 VAL A O 1
ATOM 1439 N N . ALA A 1 186 ? -15.774 36.349 4.599 1.00 36.06 186 ALA A N 1
ATOM 1440 C CA . ALA A 1 186 ? -15.622 35.010 4.052 1.00 36.06 186 ALA A CA 1
ATOM 1441 C C . ALA A 1 186 ? -14.763 34.160 5.003 1.00 36.06 186 ALA A C 1
ATOM 1443 O O . ALA A 1 186 ? -13.555 34.372 5.139 1.00 36.06 186 ALA A O 1
ATOM 1444 N N . GLN A 1 187 ? -15.408 33.218 5.696 1.00 34.72 187 GLN A N 1
ATOM 1445 C CA . GLN A 1 187 ? -14.729 32.230 6.519 1.00 34.72 187 GLN A CA 1
ATOM 1446 C C . GLN A 1 187 ? -13.778 31.437 5.624 1.00 34.72 187 GLN A C 1
ATOM 1448 O O . GLN A 1 187 ? -14.193 30.787 4.662 1.00 34.72 187 GLN A O 1
ATOM 1453 N N . ALA A 1 188 ? -12.488 31.492 5.958 1.00 35.81 188 ALA A N 1
ATOM 1454 C CA . ALA A 1 188 ? -11.508 30.549 5.449 1.00 35.81 188 ALA A CA 1
ATOM 1455 C C . ALA A 1 188 ? -12.035 29.115 5.662 1.00 35.81 188 ALA A C 1
ATOM 1457 O O . ALA A 1 188 ? -12.671 28.857 6.691 1.00 35.81 188 ALA A O 1
ATOM 1458 N N . PRO A 1 189 ? -11.799 28.185 4.718 1.00 35.28 189 PRO A N 1
ATOM 1459 C CA . PRO A 1 189 ? -12.280 26.816 4.837 1.00 35.28 189 PRO A CA 1
ATOM 1460 C C . PRO A 1 189 ? -11.836 26.243 6.181 1.00 35.28 189 PRO A C 1
ATOM 1462 O O . PRO A 1 189 ? -10.646 26.249 6.503 1.00 35.28 189 PRO A O 1
ATOM 1465 N N . ALA A 1 190 ? -12.815 25.800 6.973 1.00 29.00 190 ALA A N 1
ATOM 1466 C CA . ALA A 1 190 ? -12.583 25.205 8.276 1.00 29.00 190 ALA A CA 1
ATOM 1467 C C . ALA A 1 190 ? -11.493 24.133 8.156 1.00 29.00 190 ALA A C 1
ATOM 1469 O O . ALA A 1 190 ? -11.593 23.217 7.333 1.00 29.00 190 ALA A O 1
ATOM 1470 N N . LEU A 1 191 ? -10.443 24.260 8.972 1.00 29.47 191 LEU A N 1
ATOM 1471 C CA . LEU A 1 191 ? -9.505 23.167 9.196 1.00 29.47 191 LEU A CA 1
ATOM 1472 C C . LEU A 1 191 ? -10.324 21.911 9.541 1.00 29.47 191 LEU A C 1
ATOM 1474 O O . LEU A 1 191 ? -11.316 22.029 10.270 1.00 29.47 191 LEU A O 1
ATOM 1478 N N . PRO A 1 192 ? -9.957 20.725 9.020 1.00 30.72 192 PRO A N 1
ATOM 1479 C CA . PRO A 1 192 ? -10.679 19.500 9.334 1.00 30.72 192 PRO A CA 1
ATOM 1480 C C . PRO A 1 192 ? -10.784 19.345 10.857 1.00 30.72 192 PRO A C 1
ATOM 1482 O O . PRO A 1 192 ? -9.841 19.719 11.566 1.00 30.72 192 PRO A O 1
ATOM 1485 N N . PRO A 1 193 ? -11.916 18.828 11.370 1.00 32.66 193 PRO A N 1
ATOM 1486 C CA . PRO A 1 193 ? -12.154 18.721 12.801 1.00 32.66 193 PRO A CA 1
ATOM 1487 C C . PRO A 1 193 ? -10.969 18.020 13.463 1.00 32.66 193 PRO A C 1
ATOM 1489 O O . PRO A 1 193 ? -10.597 16.901 13.101 1.00 32.66 193 PRO A O 1
ATOM 1492 N N . ARG A 1 194 ? -10.345 18.711 14.421 1.00 35.12 194 ARG A N 1
ATOM 1493 C CA . ARG A 1 194 ? -9.327 18.127 15.288 1.00 35.12 194 ARG A CA 1
ATOM 1494 C C . ARG A 1 194 ? -10.026 17.009 16.053 1.00 35.12 194 ARG A C 1
ATOM 1496 O O . ARG A 1 194 ? -10.923 17.294 16.837 1.00 35.12 194 ARG A O 1
ATOM 1503 N N . VAL A 1 195 ? -9.664 15.758 15.764 1.00 40.25 195 VAL A N 1
ATOM 1504 C CA . VAL A 1 195 ? -10.191 14.580 16.467 1.00 40.25 195 VAL A CA 1
ATOM 1505 C C . VAL A 1 195 ? -10.034 14.838 17.963 1.00 40.25 195 VAL A C 1
ATOM 1507 O O . VAL A 1 195 ? -8.913 15.043 18.433 1.00 40.25 195 VAL A O 1
ATOM 1510 N N . GLU A 1 196 ? -11.156 14.917 18.676 1.00 40.38 196 GLU A N 1
ATOM 1511 C CA . GLU A 1 196 ? -11.170 15.136 20.118 1.00 40.38 196 GLU A CA 1
ATOM 1512 C C . GLU A 1 196 ? -10.338 14.046 20.796 1.00 40.38 196 GLU A C 1
ATOM 1514 O O . GLU A 1 196 ? -10.424 12.865 20.441 1.00 40.38 196 GLU A O 1
ATOM 1519 N N . SER A 1 197 ? -9.495 14.452 21.747 1.00 41.62 197 SER A N 1
ATOM 1520 C CA . SER A 1 197 ? -8.703 13.520 22.541 1.00 41.62 197 SER A CA 1
ATOM 1521 C C . SER A 1 197 ? -9.631 12.448 23.129 1.00 41.62 197 SER A C 1
ATOM 1523 O O . SER A 1 197 ? -10.653 12.800 23.723 1.00 41.62 197 SER A O 1
ATOM 1525 N N . PRO A 1 198 ? -9.327 11.151 22.956 1.00 49.84 198 PRO A N 1
ATOM 1526 C CA . PRO A 1 198 ? -10.228 10.081 23.361 1.00 49.84 198 PRO A CA 1
ATOM 1527 C C . PRO A 1 198 ? -10.557 10.181 24.855 1.00 49.84 198 PRO A C 1
ATOM 1529 O O . PRO A 1 198 ? -9.664 10.353 25.683 1.00 49.84 198 PRO A O 1
ATOM 1532 N N . SER A 1 199 ? -11.843 10.056 25.198 1.00 51.34 199 SER A N 1
ATOM 1533 C CA . SER A 1 199 ? -12.313 10.076 26.590 1.00 51.34 199 SER A CA 1
ATOM 1534 C C . SER A 1 199 ? -11.638 8.985 27.438 1.00 51.34 199 SER A C 1
ATOM 1536 O O . SER A 1 199 ? -11.216 7.956 26.909 1.00 51.34 199 SER A O 1
ATOM 1538 N N . ALA A 1 200 ? -11.588 9.146 28.763 1.00 47.69 200 ALA A N 1
ATOM 1539 C CA . ALA A 1 200 ? -11.027 8.137 29.671 1.00 47.69 200 ALA A CA 1
ATOM 1540 C C . ALA A 1 200 ? -11.666 6.737 29.511 1.00 47.69 200 ALA A C 1
ATOM 1542 O O . ALA A 1 200 ? -10.971 5.730 29.645 1.00 47.69 200 ALA A O 1
ATOM 1543 N N . GLU A 1 201 ? -12.952 6.652 29.146 1.00 55.47 201 GLU A N 1
ATOM 1544 C CA . GLU A 1 201 ? -13.615 5.386 28.793 1.00 55.47 201 GLU A CA 1
ATOM 1545 C C . GLU A 1 201 ? -13.079 4.786 27.490 1.00 55.47 201 GLU A C 1
ATOM 1547 O O . GLU A 1 201 ? -12.883 3.573 27.397 1.00 55.47 201 GLU A O 1
ATOM 1552 N N . THR A 1 202 ? -12.791 5.623 26.493 1.00 61.34 202 THR A N 1
ATOM 1553 C CA . THR A 1 202 ? -12.135 5.212 25.247 1.00 61.34 202 THR A CA 1
ATOM 1554 C C . THR A 1 202 ? -10.715 4.711 25.525 1.00 61.34 202 THR A C 1
ATOM 1556 O O . THR A 1 202 ? -10.299 3.724 24.928 1.00 61.34 202 THR A O 1
ATOM 1559 N N . ILE A 1 203 ? -9.990 5.322 26.470 1.00 58.47 203 ILE A N 1
ATOM 1560 C CA . ILE A 1 203 ? -8.650 4.883 26.904 1.00 58.47 203 ILE A CA 1
ATOM 1561 C C . ILE A 1 203 ? -8.717 3.562 27.699 1.00 58.47 203 ILE A C 1
ATOM 1563 O O . ILE A 1 203 ? -7.857 2.697 27.549 1.00 58.47 203 ILE A O 1
ATOM 1567 N N . ALA A 1 204 ? -9.741 3.360 28.531 1.00 59.44 204 ALA A N 1
ATOM 1568 C CA . ALA A 1 204 ? -9.928 2.105 29.262 1.00 59.44 204 ALA A CA 1
ATOM 1569 C C . ALA A 1 204 ? -10.310 0.947 28.322 1.00 59.44 204 ALA A C 1
ATOM 1571 O O . ALA A 1 204 ? -9.671 -0.105 28.362 1.00 59.44 204 ALA A O 1
ATOM 1572 N N . LYS A 1 205 ? -11.278 1.161 27.417 1.00 62.38 205 LYS A N 1
ATOM 1573 C CA . LYS A 1 205 ? -11.648 0.188 26.371 1.00 62.38 205 LYS A CA 1
ATOM 1574 C C . LYS A 1 205 ? -10.501 -0.080 25.400 1.00 62.38 205 LYS A C 1
ATOM 1576 O O . LYS A 1 205 ? -10.325 -1.218 24.965 1.00 62.38 205 LYS A O 1
ATOM 1581 N N . SER A 1 206 ? -9.684 0.932 25.095 1.00 64.94 206 SER A N 1
ATOM 1582 C CA . SER A 1 206 ? -8.537 0.741 24.213 1.00 64.94 206 SER A CA 1
ATOM 1583 C C . SER A 1 206 ? -7.510 -0.210 24.809 1.00 64.94 206 SER A C 1
ATOM 1585 O O . SER A 1 206 ? -6.843 -0.860 24.029 1.00 64.94 206 SER A O 1
ATOM 1587 N N . ARG A 1 207 ? -7.391 -0.372 26.138 1.00 72.62 207 ARG A N 1
ATOM 1588 C CA . ARG A 1 207 ? -6.380 -1.264 26.744 1.00 72.62 207 ARG A CA 1
ATOM 1589 C C . ARG A 1 207 ? -6.624 -2.747 26.484 1.00 72.62 207 ARG A C 1
ATOM 1591 O O . ARG A 1 207 ? -5.650 -3.465 26.249 1.00 72.62 207 ARG A O 1
ATOM 1598 N N . GLU A 1 208 ? -7.876 -3.195 26.535 1.00 80.94 208 GLU A N 1
ATOM 1599 C CA . GLU A 1 208 ? -8.245 -4.590 26.246 1.00 80.94 208 GLU A CA 1
ATOM 1600 C C . GLU A 1 208 ? -8.183 -4.876 24.742 1.00 80.94 208 GLU A C 1
ATOM 1602 O O . GLU A 1 208 ? -7.746 -5.950 24.317 1.00 80.94 208 GLU A O 1
ATOM 1607 N N . GLY A 1 209 ? -8.538 -3.869 23.942 1.00 87.75 209 GLY A N 1
ATOM 1608 C CA . GLY A 1 209 ? -8.632 -3.976 22.500 1.00 87.75 209 GLY A CA 1
ATOM 1609 C C . GLY A 1 209 ? -9.809 -4.841 22.056 1.00 87.75 209 GLY A C 1
ATOM 1610 O O . GLY A 1 209 ? -10.411 -5.604 22.806 1.00 87.75 209 GLY A O 1
ATOM 1611 N N . THR A 1 210 ? -10.122 -4.739 20.777 1.00 92.00 210 THR A N 1
ATOM 1612 C CA . THR A 1 210 ? -11.136 -5.529 20.089 1.00 92.00 210 THR A CA 1
ATOM 1613 C C . THR A 1 210 ? -10.461 -6.388 19.022 1.00 92.00 210 THR A C 1
ATOM 1615 O O . THR A 1 210 ? -9.426 -5.986 18.475 1.00 92.00 210 THR A O 1
ATOM 1618 N N . PRO A 1 211 ? -10.974 -7.597 18.738 1.00 94.81 211 PRO A N 1
ATOM 1619 C CA . PRO A 1 211 ? -10.485 -8.385 17.619 1.00 94.81 211 PRO A CA 1
ATOM 1620 C C . PRO A 1 211 ? -10.617 -7.593 16.320 1.00 94.81 211 PRO A C 1
ATOM 1622 O O . PRO A 1 211 ? -11.681 -7.063 16.025 1.00 94.81 211 PRO A O 1
ATOM 1625 N N . VAL A 1 212 ? -9.555 -7.551 15.521 1.00 94.31 212 VAL A N 1
ATOM 1626 C CA . VAL A 1 212 ? -9.610 -6.971 14.178 1.00 94.31 212 VAL A CA 1
ATOM 1627 C C . VAL A 1 212 ? -10.512 -7.833 13.301 1.00 94.31 212 VAL A C 1
ATOM 1629 O O . VAL A 1 212 ? -10.182 -8.995 13.031 1.00 94.31 212 VAL A O 1
ATOM 1632 N N . ILE A 1 213 ? -11.610 -7.248 12.822 1.00 93.62 213 ILE A N 1
ATOM 1633 C CA . ILE A 1 213 ? -12.551 -7.882 11.896 1.00 93.62 213 ILE A CA 1
ATOM 1634 C C . ILE A 1 213 ? -12.339 -7.289 10.500 1.00 93.62 213 ILE A C 1
ATOM 1636 O O . ILE A 1 213 ? -12.430 -6.084 10.284 1.00 93.62 213 ILE A O 1
ATOM 1640 N N . LEU A 1 214 ? -12.025 -8.144 9.527 1.00 93.75 214 LEU A N 1
ATOM 1641 C CA . LEU A 1 214 ? -11.894 -7.747 8.127 1.00 93.75 214 LEU A CA 1
ATOM 1642 C C . LEU A 1 214 ? -13.278 -7.520 7.491 1.00 93.75 214 LEU A C 1
ATOM 1644 O O . LEU A 1 214 ? -14.262 -8.092 7.957 1.00 93.75 214 LEU A O 1
ATOM 1648 N N . PRO A 1 215 ? -13.374 -6.803 6.354 1.00 91.62 215 PRO A N 1
ATOM 1649 C CA . PRO A 1 215 ? -14.651 -6.561 5.667 1.00 91.62 215 PRO A CA 1
ATOM 1650 C C . PRO A 1 215 ? -15.440 -7.823 5.281 1.00 91.62 215 PRO A C 1
ATOM 1652 O O . PRO A 1 215 ? -16.644 -7.764 5.067 1.00 91.62 215 PRO A O 1
ATOM 1655 N N . ASN A 1 216 ? -14.778 -8.980 5.207 1.00 90.12 216 ASN A N 1
ATOM 1656 C CA . ASN A 1 216 ? -15.411 -10.279 4.965 1.00 90.12 216 ASN A CA 1
ATOM 1657 C C . ASN A 1 216 ? -15.888 -10.994 6.250 1.00 90.12 216 ASN A C 1
ATOM 1659 O O . ASN A 1 216 ? -16.177 -12.189 6.202 1.00 90.12 216 ASN A O 1
ATOM 1663 N N . GLY A 1 217 ? -15.886 -10.310 7.396 1.00 92.88 217 GLY A N 1
ATOM 1664 C CA . GLY A 1 217 ? -16.267 -10.839 8.707 1.00 92.88 217 GLY A CA 1
ATOM 1665 C C . GLY A 1 217 ? -15.221 -11.736 9.379 1.00 92.88 217 GLY A C 1
ATOM 1666 O O . GLY A 1 217 ? -15.453 -12.212 10.487 1.00 92.88 217 GLY A O 1
ATOM 1667 N N . LYS A 1 218 ? -14.068 -12.000 8.745 1.00 94.75 218 LYS A N 1
ATOM 1668 C CA . LYS A 1 218 ? -13.026 -12.867 9.318 1.00 94.75 218 LYS A CA 1
ATOM 1669 C C . LYS A 1 218 ? -12.078 -12.085 10.216 1.00 94.75 218 LYS A C 1
ATOM 1671 O O . LYS A 1 218 ? -11.710 -10.954 9.911 1.00 94.75 218 LYS A O 1
ATOM 1676 N N . THR A 1 219 ? -11.599 -12.736 11.270 1.00 95.94 219 THR A N 1
ATOM 1677 C CA . THR A 1 219 ? -10.529 -12.202 12.117 1.00 95.94 219 THR A CA 1
ATOM 1678 C C . THR A 1 219 ? -9.150 -12.430 11.499 1.00 95.94 219 THR A C 1
ATOM 1680 O O . THR A 1 219 ? -8.963 -13.277 10.618 1.00 95.94 219 THR A O 1
ATOM 1683 N N . VAL A 1 220 ? -8.152 -11.675 11.964 1.00 95.88 220 VAL A N 1
ATOM 1684 C CA . VAL A 1 220 ? -6.747 -11.866 11.572 1.00 95.88 220 VAL A CA 1
ATOM 1685 C C . VAL A 1 220 ? -6.032 -12.719 12.632 1.00 95.88 220 VAL A C 1
ATOM 1687 O O . VAL A 1 220 ? -5.851 -12.241 13.746 1.00 95.88 220 VAL A O 1
ATOM 1690 N N . PRO A 1 221 ? -5.592 -13.958 12.335 1.00 97.00 221 PRO A N 1
ATOM 1691 C CA . PRO A 1 221 ? -4.877 -14.792 13.306 1.00 97.00 221 PRO A CA 1
ATOM 1692 C C . PRO A 1 221 ? -3.593 -14.133 13.823 1.00 97.00 221 PRO A C 1
ATOM 1694 O O . PRO A 1 221 ? -2.794 -13.674 13.009 1.00 97.00 221 PRO A O 1
ATOM 1697 N N . ASN A 1 222 ? -3.343 -14.153 15.131 1.00 95.69 222 ASN A N 1
ATOM 1698 C CA . ASN A 1 222 ? -2.092 -13.702 15.747 1.00 95.69 222 ASN A CA 1
ATOM 1699 C C . ASN A 1 222 ? -1.565 -14.768 16.712 1.00 95.69 222 ASN A C 1
ATOM 1701 O O . ASN A 1 222 ? -2.041 -14.893 17.837 1.00 95.69 222 ASN A O 1
ATOM 1705 N N . GLU A 1 223 ? -0.552 -15.514 16.282 1.00 93.44 223 GLU A N 1
ATOM 1706 C CA . GLU A 1 223 ? 0.048 -16.596 17.070 1.00 93.44 223 GLU A CA 1
ATOM 1707 C C . GLU A 1 223 ? 0.789 -16.095 18.315 1.00 93.44 223 GLU A C 1
ATOM 1709 O O . GLU A 1 223 ? 0.915 -16.839 19.287 1.00 93.44 223 GLU A O 1
ATOM 1714 N N . TYR A 1 224 ? 1.222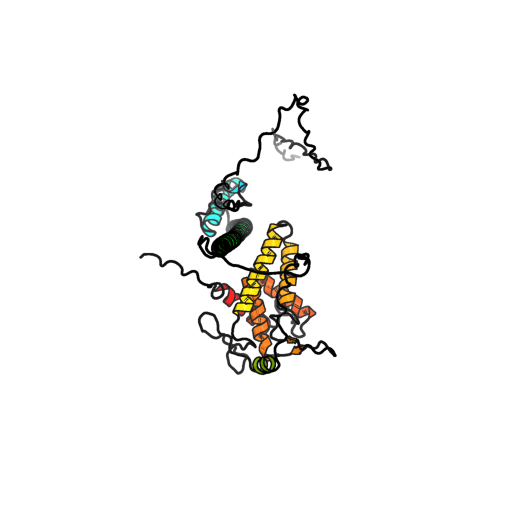 -14.833 18.300 1.00 89.94 224 TYR A N 1
ATOM 1715 C CA . TYR A 1 224 ? 1.949 -14.185 19.386 1.00 89.94 224 TYR A CA 1
ATOM 1716 C C . TYR A 1 224 ? 1.034 -13.542 20.438 1.00 89.94 224 TYR A C 1
ATOM 1718 O O . TYR A 1 224 ? 1.520 -13.103 21.481 1.00 89.94 224 TYR A O 1
ATOM 1726 N N . SER A 1 225 ? -0.273 -13.456 20.171 1.00 89.19 225 SER A N 1
ATOM 1727 C CA . SER A 1 225 ? -1.267 -12.935 21.112 1.00 89.19 225 SER A CA 1
ATOM 1728 C C . SER A 1 225 ? -1.895 -14.064 21.929 1.00 89.19 225 SER A C 1
ATOM 1730 O O . SER A 1 225 ? -2.196 -15.139 21.405 1.00 89.19 225 SER A O 1
ATOM 1732 N N . ARG A 1 226 ? -2.198 -13.790 23.205 1.00 91.06 226 ARG A N 1
ATOM 1733 C CA . ARG A 1 226 ? -2.978 -14.701 24.063 1.00 91.06 226 ARG A CA 1
ATOM 1734 C C . ARG A 1 226 ? -4.363 -14.994 23.483 1.00 91.06 226 ARG A C 1
ATOM 1736 O O . ARG A 1 226 ? -4.850 -16.110 23.617 1.00 91.06 226 ARG A O 1
ATOM 1743 N N . THR A 1 227 ? -4.967 -14.020 22.804 1.00 91.62 227 THR A N 1
ATOM 1744 C CA . THR A 1 227 ? -6.294 -14.153 22.182 1.00 91.62 227 THR A CA 1
ATOM 1745 C C . THR A 1 227 ? -6.270 -14.945 20.873 1.00 91.62 227 THR A C 1
ATOM 1747 O O . THR A 1 227 ? -7.327 -15.207 20.309 1.00 91.62 227 THR A O 1
ATOM 1750 N N . ARG A 1 228 ? -5.084 -15.317 20.359 1.00 95.31 228 ARG A N 1
ATOM 1751 C CA . ARG A 1 228 ? -4.871 -15.956 19.043 1.00 95.31 228 ARG A CA 1
ATOM 1752 C C . ARG A 1 228 ? -5.353 -15.139 17.836 1.00 95.31 228 ARG A C 1
ATOM 1754 O O . ARG A 1 228 ? -5.247 -15.602 16.700 1.00 95.31 228 ARG A O 1
ATOM 1761 N N . VAL A 1 229 ? -5.826 -13.914 18.051 1.00 96.31 229 VAL A N 1
ATOM 1762 C CA . VAL A 1 229 ? -6.284 -12.978 17.020 1.00 96.31 229 VAL A CA 1
ATOM 1763 C C . VAL A 1 229 ? -5.597 -11.628 17.199 1.00 96.31 229 VAL A C 1
ATOM 1765 O O . VAL A 1 229 ? -5.140 -11.280 18.290 1.00 96.31 229 VAL A O 1
ATOM 1768 N N . LEU A 1 230 ? -5.458 -10.886 16.105 1.00 95.75 230 LEU A N 1
ATOM 1769 C CA . LEU A 1 230 ? -4.920 -9.536 16.112 1.00 95.75 230 LEU A CA 1
ATOM 1770 C C . LEU A 1 230 ? -5.906 -8.633 16.848 1.00 95.75 230 LEU A C 1
ATOM 1772 O O . LEU A 1 230 ? -7.082 -8.592 16.495 1.00 95.75 230 LEU A O 1
ATOM 1776 N N . MET A 1 231 ? -5.413 -7.935 17.864 1.00 94.94 231 MET A N 1
ATOM 1777 C CA . MET A 1 231 ? -6.203 -7.005 18.663 1.00 94.94 231 MET A CA 1
ATOM 1778 C C . MET A 1 231 ? -5.877 -5.574 18.248 1.00 94.94 231 MET A C 1
ATOM 1780 O O . MET A 1 231 ? -4.734 -5.275 17.902 1.00 94.94 231 MET A O 1
ATOM 1784 N N . SER A 1 232 ? -6.873 -4.701 18.309 1.00 91.88 232 SER A N 1
ATOM 1785 C CA . SER A 1 232 ? -6.769 -3.285 17.969 1.00 91.88 232 SER A CA 1
ATOM 1786 C C . SER A 1 232 ? -7.538 -2.440 18.980 1.00 91.88 232 SER A C 1
ATOM 1788 O O . SER A 1 232 ? -8.573 -2.892 19.468 1.00 91.88 232 SER A O 1
ATOM 1790 N N . PRO A 1 233 ? -7.101 -1.210 19.295 1.00 86.75 233 PRO A N 1
ATOM 1791 C CA . PRO A 1 233 ? -7.895 -0.306 20.125 1.00 86.75 233 PRO A CA 1
ATOM 1792 C C . PRO A 1 233 ? -9.245 0.064 19.481 1.00 86.75 233 PRO A C 1
ATOM 1794 O O . PRO A 1 233 ? -10.159 0.478 20.189 1.00 86.75 233 PRO A O 1
ATOM 1797 N N . PHE A 1 234 ? -9.382 -0.119 18.163 1.00 80.69 234 PHE A N 1
ATOM 1798 C CA . PHE A 1 234 ? -10.603 0.122 17.390 1.00 80.69 234 PHE A CA 1
ATOM 1799 C C . PHE A 1 234 ? -10.990 -1.115 16.571 1.00 80.69 234 PHE A C 1
ATOM 1801 O O . PHE A 1 234 ? -10.114 -1.830 16.088 1.00 80.69 234 PHE A O 1
ATOM 1808 N N . GLU A 1 235 ? -12.288 -1.334 16.379 1.00 67.94 235 GLU A N 1
ATOM 1809 C CA . GLU A 1 235 ? -12.828 -2.560 15.771 1.00 67.94 235 GLU A CA 1
ATOM 1810 C C . GLU A 1 235 ? -12.489 -2.711 14.274 1.00 67.94 235 GLU A C 1
ATOM 1812 O O . GLU A 1 235 ? -12.246 -3.823 13.799 1.00 67.94 235 GLU A O 1
ATOM 1817 N N . ASP A 1 236 ? -12.420 -1.600 13.530 1.00 78.56 236 ASP A N 1
ATOM 1818 C CA . ASP A 1 236 ? -12.315 -1.604 12.066 1.00 78.56 236 ASP A CA 1
ATOM 1819 C C . ASP A 1 236 ? -11.026 -0.935 11.550 1.00 78.56 236 ASP A C 1
ATOM 1821 O O . ASP A 1 236 ? -10.606 0.126 12.014 1.00 78.56 236 ASP A O 1
ATOM 1825 N N . LEU A 1 237 ? -10.424 -1.545 10.526 1.00 90.81 237 LEU A N 1
ATOM 1826 C CA . LEU A 1 237 ? -9.264 -1.035 9.793 1.00 90.81 237 LEU A CA 1
ATOM 1827 C C . LEU A 1 237 ? -9.638 -0.168 8.578 1.00 90.81 237 LEU A C 1
ATOM 1829 O O . LEU A 1 237 ? -8.744 0.308 7.873 1.00 90.81 237 LEU A O 1
ATOM 1833 N N . LYS A 1 238 ? -10.930 0.072 8.314 1.00 90.69 238 LYS A N 1
ATOM 1834 C CA . LYS A 1 238 ? -11.387 0.964 7.233 1.00 90.69 238 LYS A CA 1
ATOM 1835 C C . LYS A 1 238 ? -10.716 2.332 7.284 1.00 90.69 238 LYS A C 1
ATOM 1837 O O . LYS A 1 238 ? -10.207 2.769 6.257 1.00 90.69 238 LYS A O 1
ATOM 1842 N N . GLY A 1 239 ? -10.607 2.942 8.465 1.00 88.69 239 GLY A N 1
ATOM 1843 C CA . GLY A 1 239 ? -9.964 4.251 8.620 1.00 88.69 239 GLY A CA 1
ATOM 1844 C C . GLY A 1 239 ? -8.479 4.261 8.232 1.00 88.69 239 GLY A C 1
ATOM 1845 O O . GLY A 1 239 ? -7.988 5.253 7.699 1.00 88.69 239 GLY A O 1
ATOM 1846 N N . VAL A 1 240 ? -7.762 3.148 8.432 1.00 91.88 240 VAL A N 1
ATOM 1847 C CA . VAL A 1 240 ? -6.366 2.982 7.979 1.00 91.88 240 VAL A CA 1
ATOM 1848 C C . VAL A 1 240 ? -6.314 2.915 6.454 1.00 91.88 240 VAL A C 1
ATOM 1850 O O . VAL A 1 240 ? -5.470 3.551 5.821 1.00 91.88 240 VAL A O 1
ATOM 1853 N N . ALA A 1 241 ? -7.228 2.151 5.852 1.00 93.50 241 ALA A N 1
ATOM 1854 C CA . ALA A 1 241 ? -7.280 1.994 4.408 1.00 93.50 241 ALA A CA 1
ATOM 1855 C C . ALA A 1 241 ? -7.706 3.286 3.689 1.00 93.50 241 ALA A C 1
ATOM 1857 O O . ALA A 1 241 ? -7.130 3.635 2.659 1.00 93.50 241 ALA A O 1
ATOM 1858 N N . GLU A 1 242 ? -8.676 4.014 4.243 1.00 91.12 242 GLU A N 1
ATOM 1859 C CA . GLU A 1 242 ? -9.117 5.330 3.769 1.00 91.12 242 GLU A CA 1
ATOM 1860 C C . GLU A 1 242 ? -7.976 6.340 3.792 1.00 91.12 242 GLU A C 1
ATOM 1862 O O . GLU A 1 242 ? -7.692 6.952 2.765 1.00 91.12 242 GLU A O 1
ATOM 1867 N N . ALA A 1 243 ? -7.247 6.419 4.904 1.00 89.75 243 ALA A N 1
ATOM 1868 C CA . ALA A 1 243 ? -6.097 7.307 5.041 1.00 89.75 243 ALA A CA 1
ATOM 1869 C C . ALA A 1 243 ? -4.994 7.023 4.009 1.00 89.75 243 ALA A C 1
ATOM 1871 O O . ALA A 1 243 ? -4.388 7.944 3.456 1.00 89.75 243 ALA A O 1
ATOM 1872 N N . GLY A 1 244 ? -4.749 5.742 3.709 1.00 91.25 244 GLY A N 1
ATOM 1873 C CA . GLY A 1 244 ? -3.813 5.350 2.656 1.00 91.25 244 GLY A CA 1
ATOM 1874 C C . GLY A 1 244 ? -4.269 5.824 1.272 1.00 91.25 244 GLY A C 1
ATOM 1875 O O . GLY A 1 244 ? -3.468 6.341 0.497 1.00 91.25 244 GLY A O 1
ATOM 1876 N N . ARG A 1 245 ? -5.570 5.733 0.968 1.00 90.88 245 ARG A N 1
ATOM 1877 C CA . ARG A 1 245 ? -6.132 6.247 -0.295 1.00 90.88 245 ARG A CA 1
ATOM 1878 C C . ARG A 1 245 ? -6.124 7.770 -0.374 1.00 90.88 245 ARG A C 1
ATOM 1880 O O . ARG A 1 245 ? -5.895 8.315 -1.448 1.00 90.88 245 ARG A O 1
ATOM 1887 N N . GLU A 1 246 ? -6.372 8.469 0.726 1.00 88.81 246 GLU A N 1
ATOM 1888 C CA . GLU A 1 246 ? -6.242 9.930 0.780 1.00 88.81 246 GLU A CA 1
ATOM 1889 C C . GLU A 1 246 ? -4.800 10.358 0.519 1.00 88.81 246 GLU A C 1
ATOM 1891 O O . GLU A 1 246 ? -4.553 11.237 -0.304 1.00 88.81 246 GLU A O 1
ATOM 1896 N N . THR A 1 247 ? -3.845 9.648 1.121 1.00 87.25 247 THR A N 1
ATOM 1897 C CA . THR A 1 247 ? -2.416 9.829 0.855 1.00 87.25 247 THR A CA 1
ATOM 1898 C C . THR A 1 247 ? -2.093 9.601 -0.620 1.00 87.25 247 THR A C 1
ATOM 1900 O O . THR A 1 247 ? -1.395 10.418 -1.215 1.00 87.25 247 THR A O 1
ATOM 1903 N N . LEU A 1 248 ? -2.653 8.561 -1.254 1.00 86.12 248 LEU A N 1
ATOM 1904 C CA . LEU A 1 248 ? -2.520 8.362 -2.702 1.00 86.12 248 LEU A CA 1
ATOM 1905 C C . LEU A 1 248 ? -3.026 9.574 -3.490 1.00 86.12 248 LEU A C 1
ATOM 1907 O O . LEU A 1 248 ? -2.342 10.027 -4.401 1.00 86.12 248 LEU A O 1
ATOM 1911 N N . LYS A 1 249 ? -4.201 10.117 -3.144 1.00 83.00 249 LYS A N 1
ATOM 1912 C CA . LYS A 1 249 ? -4.759 11.296 -3.826 1.00 83.00 249 LYS A CA 1
ATOM 1913 C C . LYS A 1 249 ? -3.809 12.491 -3.730 1.00 83.00 249 LYS A C 1
ATOM 1915 O O . LYS A 1 249 ? -3.583 13.152 -4.739 1.00 83.00 249 LYS A O 1
ATOM 1920 N N . SER A 1 250 ? -3.219 12.736 -2.559 1.00 82.56 250 SER A N 1
ATOM 1921 C CA . SER A 1 250 ? -2.222 13.798 -2.370 1.00 82.56 250 SER A CA 1
ATOM 1922 C C . SER A 1 250 ? -0.944 13.549 -3.175 1.00 82.56 250 SER A C 1
ATOM 1924 O O . SER A 1 250 ? -0.457 14.457 -3.843 1.00 82.56 250 SER A O 1
ATOM 1926 N N . LEU A 1 251 ? -0.422 12.318 -3.168 1.00 79.25 251 LEU A N 1
ATOM 1927 C CA . LEU A 1 251 ? 0.781 11.957 -3.925 1.00 79.25 251 LEU A CA 1
ATOM 1928 C C . LEU A 1 251 ? 0.571 12.097 -5.433 1.00 79.25 251 LEU A C 1
ATOM 1930 O O . LEU A 1 251 ? 1.434 12.624 -6.131 1.00 79.25 251 LEU A O 1
ATOM 1934 N N . VAL A 1 252 ? -0.584 11.661 -5.930 1.00 77.31 252 VAL A N 1
ATOM 1935 C CA . VAL A 1 252 ? -0.938 11.770 -7.345 1.00 77.31 252 VAL A CA 1
ATOM 1936 C C . VAL A 1 252 ? -1.150 13.228 -7.741 1.00 77.31 252 VAL A C 1
ATOM 1938 O O . VAL A 1 252 ? -0.649 13.632 -8.783 1.00 77.31 252 VAL A O 1
ATOM 1941 N N . ALA A 1 253 ? -1.817 14.039 -6.914 1.00 76.94 253 ALA A N 1
ATOM 1942 C CA . ALA A 1 253 ? -1.967 15.471 -7.178 1.00 76.94 253 ALA A CA 1
ATOM 1943 C C . ALA A 1 253 ? -0.604 16.175 -7.293 1.00 76.94 253 ALA A C 1
ATOM 1945 O O . ALA A 1 253 ? -0.377 16.918 -8.245 1.00 76.94 253 ALA A O 1
ATOM 1946 N N . ASN A 1 254 ? 0.328 15.883 -6.381 1.00 75.00 254 ASN A N 1
ATOM 1947 C CA . ASN A 1 254 ? 1.686 16.430 -6.442 1.00 75.00 254 ASN A CA 1
ATOM 1948 C C . ASN A 1 254 ? 2.434 15.958 -7.697 1.00 75.00 254 ASN A C 1
ATOM 1950 O O . ASN A 1 254 ? 3.069 16.761 -8.373 1.00 75.00 254 ASN A O 1
ATOM 1954 N N . TRP A 1 255 ? 2.322 14.672 -8.037 1.00 72.06 255 TRP A N 1
ATOM 1955 C CA . TRP A 1 255 ? 2.963 14.110 -9.224 1.00 72.06 255 TRP A CA 1
ATOM 1956 C C . TRP A 1 255 ? 2.421 14.694 -10.537 1.00 72.06 255 TRP A C 1
ATOM 1958 O O . TRP A 1 255 ? 3.185 14.900 -11.474 1.00 72.06 255 TRP A O 1
ATOM 1968 N N . LEU A 1 256 ? 1.120 14.979 -10.618 1.00 72.69 256 LEU A N 1
ATOM 1969 C CA . LEU A 1 256 ? 0.518 15.608 -11.796 1.00 72.69 256 LEU A CA 1
ATOM 1970 C C . LEU A 1 256 ? 0.974 17.054 -11.984 1.00 72.69 256 LEU A C 1
ATOM 1972 O O . LEU A 1 256 ? 1.122 17.493 -13.121 1.00 72.69 256 LEU A O 1
ATOM 1976 N N . ASN A 1 257 ? 1.200 17.776 -10.886 1.00 73.25 257 ASN A N 1
ATOM 1977 C CA . ASN A 1 257 ? 1.680 19.153 -10.936 1.00 73.25 257 ASN A CA 1
ATOM 1978 C C . ASN A 1 257 ? 3.160 19.235 -11.346 1.00 73.25 257 ASN A C 1
ATOM 1980 O O . ASN A 1 257 ? 3.556 20.221 -11.960 1.00 73.25 257 ASN A O 1
ATOM 1984 N N . ASP A 1 258 ? 3.969 18.216 -11.031 1.00 72.19 258 ASP A N 1
ATOM 1985 C CA . ASP A 1 258 ? 5.388 18.169 -11.402 1.00 72.19 258 ASP A CA 1
ATOM 1986 C C . ASP A 1 258 ? 5.899 16.722 -11.629 1.00 72.19 258 ASP A C 1
ATOM 1988 O O . ASP A 1 258 ? 6.485 16.087 -10.740 1.00 72.19 258 ASP A O 1
ATOM 1992 N N . PRO A 1 259 ? 5.688 16.152 -12.832 1.00 65.12 259 PRO A N 1
ATOM 1993 C CA . PRO A 1 259 ? 5.944 14.736 -13.098 1.00 65.12 259 PRO A CA 1
ATOM 1994 C C . PRO A 1 259 ? 7.430 14.360 -13.187 1.00 65.12 259 PRO A C 1
ATOM 1996 O O . PRO A 1 259 ? 7.747 13.164 -13.197 1.00 65.12 259 PRO A O 1
ATOM 1999 N N . LEU A 1 260 ? 8.338 15.341 -13.258 1.00 65.38 260 LEU A N 1
ATOM 2000 C CA . LEU A 1 260 ? 9.787 15.117 -13.328 1.00 65.38 260 LEU A CA 1
ATOM 2001 C C . LEU A 1 260 ? 10.414 14.880 -11.946 1.00 65.38 260 LEU A C 1
ATOM 2003 O O . LEU A 1 260 ? 11.529 14.364 -11.861 1.00 65.38 260 LEU A O 1
ATOM 2007 N N . LYS A 1 261 ? 9.690 15.158 -10.856 1.00 73.75 261 LYS A N 1
ATOM 2008 C CA . LYS A 1 261 ? 10.209 15.077 -9.484 1.00 73.75 261 LYS A CA 1
ATOM 2009 C C . LYS A 1 261 ? 9.772 13.817 -8.743 1.00 73.75 261 LYS A C 1
ATOM 2011 O O . LYS A 1 261 ? 9.235 13.854 -7.638 1.00 73.75 261 LYS A O 1
ATOM 2016 N N . VAL A 1 262 ? 10.058 12.660 -9.337 1.00 65.38 262 VAL A N 1
ATOM 2017 C CA . VAL A 1 262 ? 9.768 11.340 -8.738 1.00 65.38 262 VAL A CA 1
ATOM 2018 C C . VAL A 1 262 ? 10.380 11.200 -7.335 1.00 65.38 262 VAL A C 1
ATOM 2020 O O . VAL A 1 262 ? 9.771 10.600 -6.449 1.00 65.38 262 VAL A O 1
ATOM 2023 N N . GLU A 1 263 ? 11.557 11.786 -7.106 1.00 71.38 263 GLU A N 1
ATOM 2024 C CA . GLU A 1 263 ? 12.209 11.774 -5.793 1.00 71.38 263 GLU A CA 1
ATOM 2025 C C . GLU A 1 263 ? 11.446 12.598 -4.740 1.00 71.38 263 GLU A C 1
ATOM 2027 O O . GLU A 1 263 ? 11.380 12.193 -3.579 1.00 71.38 263 GLU A O 1
ATOM 2032 N N . GLU A 1 264 ? 10.815 13.712 -5.123 1.00 74.94 264 GLU A N 1
ATOM 2033 C CA . GLU A 1 264 ? 9.970 14.493 -4.210 1.00 74.94 264 GLU A CA 1
ATOM 2034 C C . GLU A 1 264 ? 8.689 13.743 -3.862 1.00 74.94 264 GLU A C 1
ATOM 2036 O O . GLU A 1 264 ? 8.324 13.693 -2.692 1.00 74.94 264 GLU A O 1
ATOM 2041 N N . VAL A 1 265 ? 8.060 13.072 -4.832 1.00 69.25 265 VAL A N 1
ATOM 2042 C CA . VAL A 1 265 ? 6.898 12.205 -4.571 1.00 69.25 265 VAL A CA 1
ATOM 2043 C C . VAL A 1 265 ? 7.264 11.105 -3.574 1.00 69.25 265 VAL A C 1
ATOM 2045 O O . VAL A 1 265 ? 6.503 10.821 -2.648 1.00 69.25 265 VAL A O 1
ATOM 2048 N N . PHE A 1 266 ? 8.454 10.515 -3.711 1.00 69.38 266 PHE A N 1
ATOM 2049 C CA . PHE A 1 266 ? 8.955 9.527 -2.760 1.00 69.38 266 PHE A CA 1
ATOM 2050 C C . PHE A 1 266 ? 9.171 10.127 -1.363 1.00 69.38 266 PHE A C 1
ATOM 2052 O O . PHE A 1 266 ? 8.714 9.550 -0.377 1.00 69.38 266 PHE A O 1
ATOM 2059 N N . LYS A 1 267 ? 9.814 11.299 -1.261 1.00 78.25 267 LYS A N 1
ATOM 2060 C CA . LYS A 1 267 ? 9.996 12.016 0.016 1.00 78.25 267 LYS A CA 1
ATOM 2061 C C . LYS A 1 267 ? 8.652 12.355 0.663 1.00 78.25 267 LYS A C 1
ATOM 2063 O O . LYS A 1 267 ? 8.463 12.055 1.838 1.00 78.25 267 LYS A O 1
ATOM 2068 N N . SER A 1 268 ? 7.687 12.855 -0.107 1.00 77.25 268 SER A N 1
ATOM 2069 C CA . SER A 1 268 ? 6.321 13.099 0.364 1.00 77.25 268 SER A CA 1
ATOM 2070 C C . SER A 1 268 ? 5.650 11.819 0.864 1.00 77.25 268 SER A C 1
ATOM 2072 O O . SER A 1 268 ? 4.999 11.836 1.904 1.00 77.25 268 SER A O 1
ATOM 2074 N N . ALA A 1 269 ? 5.827 10.686 0.177 1.00 73.50 269 ALA A N 1
ATOM 2075 C CA . ALA A 1 269 ? 5.266 9.411 0.622 1.00 73.50 269 ALA A CA 1
ATOM 2076 C C . ALA A 1 269 ? 5.875 8.961 1.960 1.00 73.50 269 ALA A C 1
ATOM 2078 O O . ALA A 1 269 ? 5.145 8.498 2.840 1.00 73.50 269 ALA A O 1
ATOM 2079 N N . VAL A 1 270 ? 7.188 9.141 2.144 1.00 78.12 270 VAL A N 1
ATOM 2080 C CA . VAL A 1 270 ? 7.880 8.887 3.419 1.00 78.12 270 VAL A CA 1
ATOM 2081 C C . VAL A 1 270 ? 7.329 9.782 4.526 1.00 78.12 270 VAL A C 1
ATOM 2083 O O . VAL A 1 270 ? 7.006 9.288 5.605 1.00 78.12 270 VAL A O 1
ATOM 2086 N N . GLU A 1 271 ? 7.201 11.082 4.272 1.00 83.44 271 GLU A N 1
ATOM 2087 C CA . GLU A 1 271 ? 6.723 12.057 5.255 1.00 83.44 271 GLU A CA 1
ATOM 2088 C C . GLU A 1 271 ? 5.268 11.818 5.656 1.00 83.44 271 GLU A C 1
ATOM 2090 O O . GLU A 1 271 ? 4.957 11.822 6.846 1.00 83.44 271 GLU A O 1
ATOM 2095 N N . LEU A 1 272 ? 4.386 11.536 4.695 1.00 79.50 272 LEU A N 1
ATOM 2096 C CA . LEU A 1 272 ? 2.979 11.228 4.959 1.00 79.50 272 LEU A CA 1
ATOM 2097 C C . LEU A 1 272 ? 2.832 9.913 5.730 1.00 79.50 272 LEU A C 1
ATOM 2099 O O . LEU A 1 272 ? 2.109 9.858 6.724 1.00 79.50 272 LEU A O 1
ATOM 2103 N N . THR A 1 273 ? 3.593 8.882 5.344 1.00 78.88 273 THR A N 1
ATOM 2104 C CA . THR A 1 273 ? 3.661 7.620 6.097 1.00 78.88 273 THR A CA 1
ATOM 2105 C C . THR A 1 273 ? 4.133 7.882 7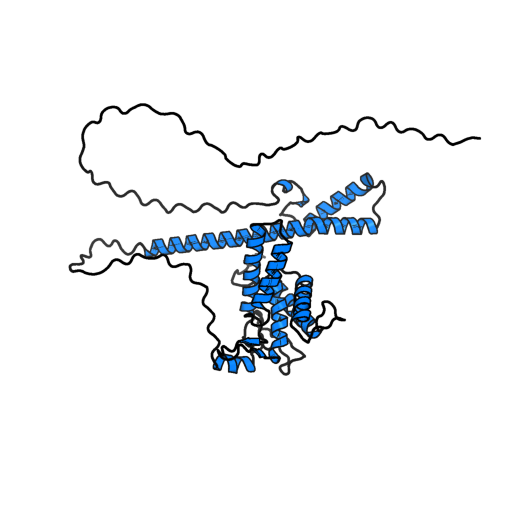.527 1.00 78.88 273 THR A C 1
ATOM 2107 O O . THR A 1 273 ? 3.530 7.388 8.473 1.00 78.88 273 THR A O 1
ATOM 2110 N N . ARG A 1 274 ? 5.170 8.705 7.717 1.00 83.00 274 ARG A N 1
ATOM 2111 C CA . ARG A 1 274 ? 5.685 9.056 9.045 1.00 83.00 274 ARG A CA 1
ATOM 2112 C C . ARG A 1 274 ? 4.677 9.856 9.870 1.00 83.00 274 ARG A C 1
ATOM 2114 O O . ARG A 1 274 ? 4.582 9.626 11.069 1.00 83.00 274 ARG A O 1
ATOM 2121 N N . LYS A 1 275 ? 3.942 10.781 9.256 1.00 86.19 275 LYS A N 1
ATOM 2122 C CA . LYS A 1 275 ? 2.938 11.607 9.934 1.00 86.19 275 LYS A CA 1
ATOM 2123 C C . LYS A 1 275 ? 1.769 10.769 10.450 1.00 86.19 275 LYS A C 1
ATOM 2125 O O . LYS A 1 275 ? 1.320 10.984 11.569 1.00 86.19 275 LYS A O 1
ATOM 2130 N N . GLU A 1 276 ? 1.287 9.817 9.654 1.00 85.44 276 GLU A N 1
ATOM 2131 C CA . GLU A 1 276 ? 0.136 8.993 10.038 1.00 85.44 276 GLU A CA 1
ATOM 2132 C C . GLU A 1 276 ? 0.533 7.792 10.910 1.00 85.44 276 GLU A C 1
ATOM 2134 O O . GLU A 1 276 ? -0.199 7.463 11.839 1.00 85.44 276 GLU A O 1
ATOM 2139 N N . LEU A 1 277 ? 1.673 7.143 10.642 1.00 87.25 277 LEU A N 1
ATOM 2140 C CA . LEU A 1 277 ? 2.063 5.857 11.253 1.00 87.25 277 LEU A CA 1
ATOM 2141 C C . LEU A 1 277 ? 3.289 5.932 12.173 1.00 87.25 277 LEU A C 1
ATOM 2143 O O . LEU A 1 277 ? 3.615 4.948 12.836 1.00 87.25 277 LEU A O 1
ATOM 2147 N N . GLY A 1 278 ? 4.019 7.047 12.167 1.00 84.06 278 GLY A N 1
ATOM 2148 C CA . GLY A 1 278 ? 5.155 7.263 13.060 1.00 84.06 278 GLY A CA 1
ATOM 2149 C C . GLY A 1 278 ? 4.715 7.556 14.494 1.00 84.06 278 GLY A C 1
ATOM 2150 O O . GLY A 1 278 ? 3.538 7.513 14.830 1.00 84.06 278 GLY A O 1
ATOM 2151 N N . GLN A 1 279 ? 5.679 7.881 15.354 1.00 83.25 279 GLN A N 1
ATOM 2152 C CA . GLN A 1 279 ? 5.440 8.165 16.767 1.00 83.25 279 GLN A CA 1
ATOM 2153 C C . GLN A 1 279 ? 4.441 9.308 16.931 1.00 83.25 279 GLN A C 1
ATOM 2155 O O . GLN A 1 279 ? 4.718 10.425 16.500 1.00 83.25 279 GLN A O 1
ATOM 2160 N N . GLY A 1 280 ? 3.311 9.019 17.578 1.00 73.50 280 GLY A N 1
ATOM 2161 C CA . GLY A 1 280 ? 2.239 9.997 17.772 1.00 73.50 280 GLY A CA 1
ATOM 2162 C C . GLY A 1 280 ? 1.406 10.272 16.523 1.00 73.50 280 GLY A C 1
ATOM 2163 O O . GLY A 1 280 ? 0.559 11.162 16.534 1.00 73.50 280 GLY A O 1
ATOM 2164 N N . GLY A 1 281 ? 1.626 9.506 15.454 1.00 83.44 281 GLY A N 1
ATOM 2165 C CA . GLY A 1 281 ? 0.742 9.478 14.307 1.00 83.44 281 GLY A CA 1
ATOM 2166 C C . GLY A 1 281 ? -0.610 8.877 14.677 1.00 83.44 281 GLY A C 1
ATOM 2167 O O . GLY A 1 281 ? -0.726 8.017 15.550 1.00 83.44 281 GLY A O 1
ATOM 2168 N N . ARG A 1 282 ? -1.658 9.319 13.983 1.00 83.94 282 ARG A N 1
ATOM 2169 C CA . ARG A 1 282 ? -3.047 8.908 14.241 1.00 83.94 282 ARG A CA 1
ATOM 2170 C C . ARG A 1 282 ? -3.272 7.392 14.141 1.00 83.94 282 ARG A C 1
ATOM 2172 O O . ARG A 1 282 ? -4.199 6.865 14.751 1.00 83.94 282 ARG A O 1
ATOM 2179 N N . LEU A 1 283 ? -2.459 6.696 13.350 1.00 88.69 283 LEU A N 1
ATOM 2180 C CA . LEU A 1 283 ? -2.554 5.258 13.092 1.00 88.69 283 LEU A CA 1
ATOM 2181 C C . LEU A 1 283 ? -1.506 4.440 13.871 1.00 88.69 283 LEU A C 1
ATOM 2183 O O . LEU A 1 283 ? -1.446 3.217 13.700 1.00 88.69 283 LEU A O 1
ATOM 2187 N N . ASP A 1 284 ? -0.709 5.086 14.733 1.00 86.88 284 ASP A N 1
ATOM 2188 C CA . ASP A 1 284 ? 0.191 4.422 15.678 1.00 86.88 284 ASP A CA 1
ATOM 2189 C C . ASP A 1 284 ? -0.570 3.996 16.941 1.00 86.88 284 ASP A C 1
ATOM 2191 O O . ASP A 1 284 ? -0.590 4.661 17.974 1.00 86.88 284 ASP A O 1
ATOM 2195 N N . TYR A 1 285 ? -1.195 2.827 16.864 1.00 88.31 285 TYR A N 1
ATOM 2196 C CA . TYR A 1 285 ? -1.979 2.254 17.960 1.00 88.31 285 TYR A CA 1
ATOM 2197 C C . TYR A 1 285 ? -1.135 1.775 19.146 1.00 88.31 285 TYR A C 1
ATOM 2199 O O . TYR A 1 285 ? -1.681 1.469 20.205 1.00 88.31 285 TYR A O 1
ATOM 2207 N N . GLN A 1 286 ? 0.189 1.726 18.999 1.00 86.56 286 GLN A N 1
ATOM 2208 C CA . GLN A 1 286 ? 1.101 1.365 20.075 1.00 86.56 286 GLN A CA 1
ATOM 2209 C C . GLN A 1 286 ? 1.320 2.548 21.024 1.00 86.56 286 GLN A C 1
ATOM 2211 O O . GLN A 1 286 ? 1.760 2.340 22.152 1.00 86.56 286 GLN A O 1
ATOM 2216 N N . ARG A 1 287 ? 1.062 3.788 20.599 1.00 83.38 287 ARG A N 1
ATOM 2217 C CA . ARG A 1 287 ? 1.417 4.980 21.373 1.00 83.38 287 ARG A CA 1
ATOM 2218 C C . ARG A 1 287 ? 0.225 5.907 21.445 1.00 83.38 287 ARG A C 1
ATOM 2220 O O . ARG A 1 287 ? -0.047 6.668 20.524 1.00 83.38 287 ARG A O 1
ATOM 2227 N N . LEU A 1 288 ? -0.477 5.850 22.569 1.00 76.38 288 LEU A N 1
ATOM 2228 C CA . LEU A 1 288 ? -1.602 6.736 22.801 1.00 76.38 288 LEU A CA 1
ATOM 2229 C C . LEU A 1 288 ? -1.089 8.068 23.343 1.00 76.38 288 LEU A C 1
ATOM 2231 O O . LEU A 1 288 ? -0.411 8.101 24.372 1.00 76.38 288 LEU A O 1
ATOM 2235 N N . TRP A 1 289 ? -1.408 9.155 22.642 1.00 69.00 289 TRP A N 1
ATOM 2236 C CA . TRP A 1 289 ? -1.150 10.504 23.134 1.00 69.00 289 TRP A CA 1
ATOM 2237 C C . TRP A 1 289 ? -1.993 10.758 24.384 1.00 69.00 289 TRP A C 1
ATOM 2239 O O . TRP A 1 289 ? -3.222 10.679 24.323 1.00 69.00 289 TRP A O 1
ATOM 2249 N N . ILE A 1 290 ? -1.338 11.061 25.505 1.00 66.31 290 ILE A N 1
ATOM 2250 C CA . ILE A 1 290 ? -2.008 11.595 26.687 1.00 66.31 290 ILE A CA 1
ATOM 2251 C C . ILE A 1 290 ? -1.821 13.113 26.634 1.00 66.31 290 ILE A C 1
ATOM 2253 O O . ILE A 1 290 ? -0.686 13.579 26.711 1.00 66.31 290 ILE A O 1
ATOM 2257 N N . PRO A 1 291 ? -2.897 13.899 26.471 1.00 57.41 291 PRO A N 1
ATOM 2258 C CA . PRO A 1 291 ? -2.815 15.343 26.614 1.00 57.41 291 PRO A CA 1
ATOM 2259 C C . PRO A 1 291 ? -2.641 15.674 28.103 1.00 57.41 291 PRO A C 1
ATOM 2261 O O . PRO A 1 291 ? -3.617 15.908 28.807 1.00 57.41 291 PRO A O 1
ATOM 2264 N N . ASP A 1 292 ? -1.405 15.629 28.590 1.00 55.97 292 ASP A N 1
ATOM 2265 C CA . ASP A 1 292 ? -1.011 16.215 29.869 1.00 55.97 292 ASP A CA 1
ATOM 2266 C C . ASP A 1 292 ? -0.091 17.406 29.577 1.00 55.97 292 ASP A C 1
ATOM 2268 O O . ASP A 1 292 ? 0.960 17.260 28.948 1.00 55.97 292 ASP A O 1
ATOM 2272 N N . ASP A 1 293 ? -0.511 18.597 30.009 1.00 54.75 293 ASP A N 1
ATOM 2273 C CA . ASP A 1 293 ? 0.216 19.853 29.800 1.00 54.75 293 ASP A CA 1
ATOM 2274 C C . ASP A 1 293 ? 1.575 19.876 30.527 1.00 54.75 293 ASP A C 1
ATOM 2276 O O . ASP A 1 293 ? 2.434 20.700 30.210 1.00 54.75 293 ASP A O 1
ATOM 2280 N N . SER A 1 294 ? 1.793 18.979 31.496 1.00 50.28 294 SER A N 1
ATOM 2281 C CA . SER A 1 294 ? 3.010 18.947 32.315 1.00 50.28 294 SER A CA 1
ATOM 2282 C C . SER A 1 294 ? 4.130 18.059 31.757 1.00 50.28 294 SER A C 1
ATOM 2284 O O . SER A 1 294 ? 5.298 18.281 32.086 1.00 50.28 294 SER A O 1
ATOM 2286 N N . ALA A 1 295 ? 3.811 17.103 30.877 1.00 49.88 295 ALA A N 1
ATOM 2287 C CA . ALA A 1 295 ? 4.782 16.290 30.148 1.00 49.88 295 ALA A CA 1
ATOM 2288 C C . ALA A 1 295 ? 4.102 15.618 28.939 1.00 49.88 295 ALA A C 1
ATOM 2290 O O . ALA A 1 295 ? 3.259 14.742 29.142 1.00 49.88 295 ALA A O 1
ATOM 2291 N N . PRO A 1 296 ? 4.466 15.964 27.686 1.00 55.44 296 PRO A N 1
ATOM 2292 C CA . PRO A 1 296 ? 3.954 15.273 26.508 1.00 55.44 296 PRO A CA 1
ATOM 2293 C C . PRO A 1 296 ? 4.583 13.881 26.426 1.00 55.44 296 PRO A C 1
ATOM 2295 O O . PRO A 1 296 ? 5.565 13.665 25.714 1.00 55.44 296 PRO A O 1
ATOM 2298 N N . ASP A 1 297 ? 4.038 12.945 27.193 1.00 67.31 297 ASP A N 1
ATOM 2299 C CA . ASP A 1 297 ? 4.480 11.562 27.220 1.00 67.31 297 ASP A CA 1
ATOM 2300 C C . ASP A 1 297 ? 3.435 10.650 26.571 1.00 67.31 297 ASP A C 1
ATOM 2302 O O . ASP A 1 297 ? 2.226 10.901 26.581 1.00 67.31 297 ASP A O 1
ATOM 2306 N N . TYR A 1 298 ? 3.912 9.578 25.949 1.00 74.44 298 TYR A N 1
ATOM 2307 C CA . TYR A 1 298 ? 3.044 8.614 25.279 1.00 74.44 298 TYR A CA 1
ATOM 2308 C C . TYR A 1 298 ? 2.784 7.437 26.204 1.00 74.44 298 TYR A C 1
ATOM 2310 O O . TYR A 1 298 ? 3.725 6.794 26.677 1.00 74.44 298 TYR A O 1
ATOM 2318 N N . LEU A 1 299 ? 1.518 7.048 26.359 1.00 77.81 299 LEU A N 1
ATOM 2319 C CA . LEU A 1 299 ? 1.227 5.739 26.924 1.00 77.81 299 LEU A CA 1
ATOM 2320 C C . LEU A 1 299 ? 1.576 4.675 25.886 1.00 77.81 299 LEU A C 1
ATOM 2322 O O . LEU A 1 299 ? 0.886 4.516 24.876 1.00 77.81 299 LEU A O 1
ATOM 2326 N N . GLN A 1 300 ? 2.654 3.936 26.142 1.00 82.44 300 GLN A N 1
ATOM 2327 C CA . GLN A 1 300 ? 2.980 2.751 25.360 1.00 82.44 300 GLN A CA 1
ATOM 2328 C C . GLN A 1 300 ? 1.939 1.664 25.642 1.00 82.44 300 GLN A C 1
ATOM 2330 O O . GLN A 1 300 ? 1.690 1.295 26.790 1.00 82.44 300 GLN A O 1
ATOM 2335 N N . LEU A 1 301 ? 1.384 1.107 24.573 1.00 86.75 301 LEU A N 1
ATOM 2336 C CA . LEU A 1 301 ? 0.467 -0.023 24.553 1.00 86.75 301 LEU A CA 1
ATOM 2337 C C . LEU A 1 301 ? 1.115 -1.151 23.732 1.00 86.75 301 LEU A C 1
ATOM 2339 O O . LEU A 1 301 ? 0.760 -1.368 22.569 1.00 86.75 301 LEU A O 1
ATOM 2343 N N . PRO A 1 302 ? 2.109 -1.875 24.294 1.00 88.38 302 PRO A N 1
ATOM 2344 C CA . PRO A 1 302 ? 2.879 -2.877 23.555 1.00 88.38 302 PRO A CA 1
ATOM 2345 C C . PRO A 1 302 ? 2.017 -3.993 22.957 1.00 88.38 302 PRO A C 1
ATOM 2347 O O . PRO A 1 302 ? 2.410 -4.601 21.963 1.00 88.38 302 PRO A O 1
ATOM 2350 N N . GLN A 1 303 ? 0.834 -4.246 23.525 1.00 89.25 303 GLN A N 1
ATOM 2351 C CA . GLN A 1 303 ? -0.130 -5.210 23.002 1.00 89.25 303 GLN A CA 1
ATOM 2352 C C . GLN A 1 303 ? -0.636 -4.861 21.591 1.00 89.25 303 GLN A C 1
ATOM 2354 O O . GLN A 1 303 ? -1.012 -5.767 20.851 1.00 89.25 303 GLN A O 1
ATOM 2359 N N . PHE A 1 304 ? -0.584 -3.586 21.183 1.00 92.31 304 PHE A N 1
ATOM 2360 C CA . PHE A 1 304 ? -0.990 -3.129 19.847 1.00 92.31 304 PHE A CA 1
ATOM 2361 C C . PHE A 1 304 ? 0.167 -2.952 18.872 1.00 92.31 304 PHE A C 1
ATOM 2363 O O . PHE A 1 304 ? -0.044 -2.554 17.728 1.00 92.31 304 PHE A O 1
ATOM 2370 N N . ARG A 1 305 ? 1.387 -3.327 19.268 1.00 93.00 305 ARG A N 1
ATOM 2371 C CA . ARG A 1 305 ? 2.552 -3.310 18.378 1.00 93.00 305 ARG A CA 1
ATOM 2372 C C . ARG A 1 305 ? 2.273 -4.037 17.057 1.00 93.00 305 ARG A C 1
ATOM 2374 O O . ARG A 1 305 ? 2.631 -3.545 15.990 1.00 93.00 305 ARG A O 1
ATOM 2381 N N . ASP A 1 306 ? 1.660 -5.217 17.114 1.00 95.50 306 ASP A N 1
ATOM 2382 C CA . ASP A 1 306 ? 1.412 -6.020 15.913 1.00 95.50 306 ASP A CA 1
ATOM 2383 C C . ASP A 1 306 ? 0.416 -5.340 14.966 1.00 95.50 306 ASP A C 1
ATOM 2385 O O . ASP A 1 306 ? 0.628 -5.356 13.754 1.00 95.50 306 ASP A O 1
ATOM 2389 N N . VAL A 1 307 ? -0.634 -4.698 15.497 1.00 95.75 307 VAL A N 1
ATOM 2390 C CA . VAL A 1 307 ? -1.608 -3.986 14.659 1.00 95.75 307 VAL A CA 1
ATOM 2391 C C . VAL A 1 307 ? -1.035 -2.682 14.109 1.00 95.75 307 VAL A C 1
ATOM 2393 O O . VAL A 1 307 ? -1.267 -2.396 12.941 1.00 95.75 307 VAL A O 1
ATOM 2396 N N . SER A 1 308 ? -0.198 -1.949 14.854 1.00 94.00 308 SER A N 1
ATOM 2397 C CA . SER A 1 308 ? 0.529 -0.793 14.301 1.00 94.00 308 SER A CA 1
ATOM 2398 C C . SER A 1 308 ? 1.384 -1.200 13.097 1.00 94.00 308 SER A C 1
ATOM 2400 O O . SER A 1 308 ? 1.338 -0.563 12.048 1.00 94.00 308 SER A O 1
ATOM 2402 N N . ASN A 1 309 ? 2.117 -2.313 13.199 1.00 95.62 309 ASN A N 1
ATOM 2403 C CA . ASN A 1 309 ? 2.919 -2.824 12.084 1.00 95.62 309 ASN A CA 1
ATOM 2404 C C . ASN A 1 309 ? 2.046 -3.335 10.924 1.00 95.62 309 ASN A C 1
ATOM 2406 O O . ASN A 1 309 ? 2.372 -3.108 9.759 1.00 95.62 309 ASN A O 1
ATOM 2410 N N . PHE A 1 310 ? 0.909 -3.970 11.219 1.00 96.88 310 PHE A N 1
ATOM 2411 C CA . PHE A 1 310 ? -0.085 -4.333 10.206 1.00 96.88 310 PHE A CA 1
ATOM 2412 C C . PHE A 1 310 ? -0.619 -3.092 9.469 1.00 96.88 310 PHE A C 1
ATOM 2414 O O . PHE A 1 310 ? -0.718 -3.102 8.239 1.00 96.88 310 PHE A O 1
ATOM 2421 N N . ASN A 1 311 ? -0.902 -2.007 10.196 1.00 95.62 311 ASN A N 1
ATOM 2422 C CA . ASN A 1 311 ? -1.393 -0.747 9.640 1.00 95.62 311 ASN A CA 1
ATOM 2423 C C . ASN A 1 311 ? -0.395 -0.129 8.668 1.00 95.62 311 ASN A C 1
ATOM 2425 O O . ASN A 1 311 ? -0.818 0.340 7.618 1.00 95.62 311 ASN A O 1
ATOM 2429 N N . VAL A 1 312 ? 0.912 -0.192 8.952 1.00 95.31 312 VAL A N 1
ATOM 2430 C CA . VAL A 1 312 ? 1.954 0.273 8.017 1.00 95.31 312 VAL A CA 1
ATOM 2431 C C . VAL A 1 312 ? 1.811 -0.422 6.663 1.00 95.31 312 VAL A C 1
ATOM 2433 O O . VAL A 1 312 ? 1.787 0.232 5.619 1.00 95.31 312 VAL A O 1
ATOM 2436 N N . GLY A 1 313 ? 1.658 -1.746 6.667 1.00 96.19 313 GLY A N 1
ATOM 2437 C CA . GLY A 1 313 ? 1.457 -2.523 5.446 1.00 96.19 313 GLY A CA 1
ATOM 2438 C C . GLY A 1 313 ? 0.165 -2.171 4.713 1.00 96.19 313 GLY A C 1
ATOM 2439 O O . GLY A 1 313 ? 0.183 -1.930 3.507 1.00 96.19 313 GLY A O 1
ATOM 2440 N N . LEU A 1 314 ? -0.955 -2.125 5.440 1.00 96.44 314 LEU A N 1
ATOM 2441 C CA . LEU A 1 314 ? -2.268 -1.832 4.865 1.00 96.44 314 LEU A CA 1
ATOM 2442 C C . LEU A 1 314 ? -2.329 -0.415 4.278 1.00 96.44 314 LEU A C 1
ATOM 2444 O O . LEU A 1 314 ? -2.708 -0.247 3.121 1.00 96.44 314 LEU A O 1
ATOM 2448 N N . PHE A 1 315 ? -1.923 0.588 5.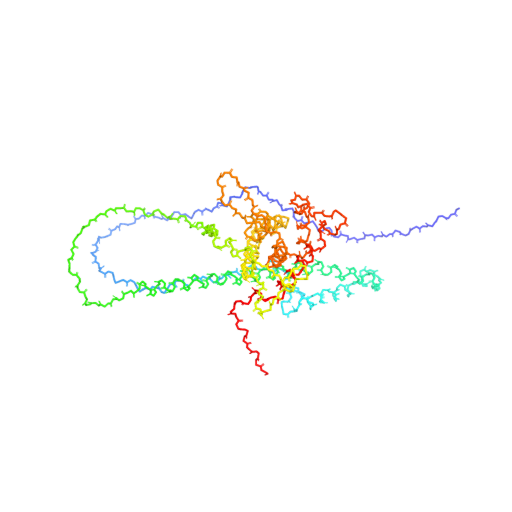054 1.00 95.19 315 PHE A N 1
ATOM 2449 C CA . PHE A 1 315 ? -1.906 1.993 4.655 1.00 95.19 315 PHE A CA 1
ATOM 2450 C C . PHE A 1 315 ? -1.060 2.204 3.401 1.00 95.19 315 PHE A C 1
ATOM 2452 O O . PHE A 1 315 ? -1.535 2.761 2.415 1.00 95.19 315 PHE A O 1
ATOM 2459 N N . THR A 1 316 ? 0.183 1.713 3.403 1.00 93.19 316 THR A N 1
ATOM 2460 C CA . THR A 1 316 ? 1.104 1.929 2.277 1.00 93.19 316 THR A CA 1
ATOM 2461 C C . THR A 1 316 ? 0.657 1.198 1.018 1.00 93.19 316 THR A C 1
ATOM 2463 O O . THR A 1 316 ? 0.802 1.732 -0.081 1.00 93.19 316 THR A O 1
ATOM 2466 N N . GLN A 1 317 ? 0.036 0.022 1.152 1.00 94.88 317 GLN A N 1
ATOM 2467 C CA . GLN A 1 317 ? -0.576 -0.650 0.013 1.00 94.88 317 GLN A CA 1
ATOM 2468 C C . GLN A 1 317 ? -1.720 0.183 -0.581 1.00 94.88 317 GLN A C 1
ATOM 2470 O O . GLN A 1 317 ? -1.804 0.314 -1.804 1.00 94.88 317 GLN A O 1
ATOM 2475 N N . GLN A 1 318 ? -2.583 0.758 0.258 1.00 93.50 318 GLN A N 1
ATOM 2476 C CA . GLN A 1 318 ? -3.676 1.629 -0.190 1.00 93.50 318 GLN A CA 1
ATOM 2477 C C . GLN A 1 318 ? -3.152 2.949 -0.779 1.00 93.50 318 GLN A C 1
ATOM 2479 O O . GLN A 1 318 ? -3.785 3.505 -1.673 1.00 93.50 318 GLN A O 1
ATOM 2484 N N . ALA A 1 319 ? -1.958 3.376 -0.362 1.00 89.19 319 ALA A N 1
ATOM 2485 C CA . ALA A 1 319 ? -1.197 4.477 -0.947 1.00 89.19 319 ALA A CA 1
ATOM 2486 C C . ALA A 1 319 ? -0.402 4.097 -2.220 1.00 89.19 319 ALA A C 1
ATOM 2488 O O . ALA A 1 319 ? 0.384 4.903 -2.710 1.00 89.19 319 ALA A O 1
ATOM 2489 N N . TRP A 1 320 ? -0.562 2.872 -2.744 1.00 89.00 320 TRP A N 1
ATOM 2490 C CA . TRP A 1 320 ? 0.172 2.324 -3.902 1.00 89.00 320 TRP A CA 1
ATOM 2491 C C . TRP A 1 320 ? 1.703 2.341 -3.778 1.00 89.00 320 TRP A C 1
ATOM 2493 O O . TRP A 1 320 ? 2.431 2.247 -4.769 1.00 89.00 320 TRP A O 1
ATOM 2503 N N . VAL A 1 321 ? 2.218 2.381 -2.554 1.00 87.06 321 VAL A N 1
ATOM 2504 C CA . VAL A 1 321 ? 3.650 2.250 -2.305 1.00 87.06 321 VAL A CA 1
ATOM 2505 C C . VAL A 1 321 ? 4.042 0.775 -2.489 1.00 87.06 321 VAL A C 1
ATOM 2507 O O . VAL A 1 321 ? 3.351 -0.111 -1.977 1.00 87.06 321 VAL A O 1
ATOM 2510 N N . PRO A 1 322 ? 5.113 0.446 -3.234 1.00 89.50 322 PRO A N 1
ATOM 2511 C CA . PRO A 1 322 ? 5.583 -0.933 -3.356 1.00 89.50 322 PRO A CA 1
ATOM 2512 C C . PRO A 1 322 ? 5.995 -1.527 -2.002 1.00 89.50 322 PRO A C 1
ATOM 2514 O O . PRO A 1 322 ? 6.617 -0.841 -1.198 1.00 89.50 322 PRO A O 1
ATOM 2517 N N . LEU A 1 323 ? 5.731 -2.821 -1.772 1.00 94.31 323 LEU A N 1
ATOM 2518 C CA . LEU A 1 323 ? 6.072 -3.497 -0.507 1.00 94.31 323 LEU A CA 1
ATOM 2519 C C . LEU A 1 323 ? 7.552 -3.336 -0.122 1.00 94.31 323 LEU A C 1
ATOM 2521 O O . LEU A 1 323 ? 7.866 -3.097 1.037 1.00 94.31 323 LEU A O 1
ATOM 2525 N N . GLU A 1 324 ? 8.465 -3.446 -1.085 1.00 92.38 324 GLU A N 1
ATOM 2526 C CA . GLU A 1 324 ? 9.899 -3.273 -0.831 1.00 92.38 324 GLU A CA 1
ATOM 2527 C C . GLU A 1 324 ? 10.231 -1.864 -0.326 1.00 92.38 324 GLU A C 1
ATOM 2529 O O . GLU A 1 324 ? 10.955 -1.706 0.655 1.00 92.38 324 GLU A O 1
ATOM 2534 N N . THR A 1 325 ? 9.625 -0.845 -0.934 1.00 88.12 325 THR A N 1
ATOM 2535 C CA . THR A 1 325 ? 9.711 0.536 -0.462 1.00 88.12 325 THR A CA 1
ATOM 2536 C C . THR A 1 325 ? 9.126 0.676 0.940 1.00 88.12 325 THR A C 1
ATOM 2538 O O . THR A 1 325 ? 9.776 1.256 1.803 1.00 88.12 325 THR A O 1
ATOM 2541 N N . THR A 1 326 ? 7.945 0.107 1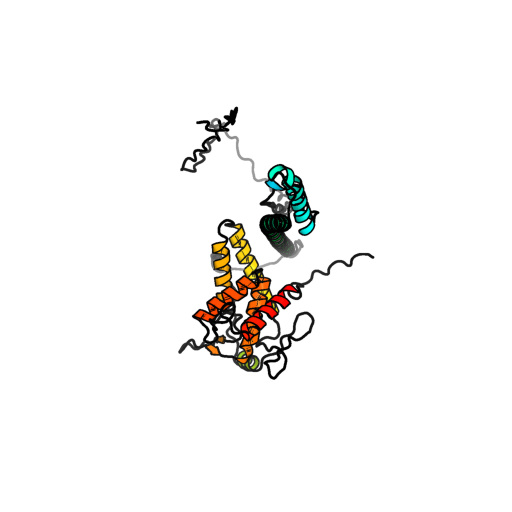.201 1.00 93.12 326 THR A N 1
ATOM 2542 C CA . THR A 1 326 ? 7.328 0.099 2.535 1.00 93.12 326 THR A CA 1
ATOM 2543 C C . THR A 1 326 ? 8.281 -0.465 3.590 1.00 93.12 326 THR A C 1
ATOM 2545 O O . THR A 1 326 ? 8.471 0.150 4.639 1.00 93.12 326 THR A O 1
ATOM 2548 N N . LEU A 1 327 ? 8.904 -1.615 3.317 1.00 95.25 327 LEU A N 1
ATOM 2549 C CA . LEU A 1 327 ? 9.829 -2.267 4.245 1.00 95.25 327 LEU A CA 1
ATOM 2550 C C . LEU A 1 327 ? 11.111 -1.454 4.451 1.00 95.25 327 LEU A C 1
ATOM 2552 O O . LEU A 1 327 ? 11.579 -1.344 5.581 1.00 95.25 327 LEU A O 1
ATOM 2556 N N . MET A 1 328 ? 11.649 -0.840 3.395 1.00 92.25 328 MET A N 1
ATOM 2557 C CA . MET A 1 328 ? 12.811 0.047 3.490 1.00 92.25 328 MET A CA 1
ATOM 2558 C C . MET A 1 328 ? 12.516 1.288 4.345 1.00 92.25 328 MET A C 1
ATOM 2560 O O . MET A 1 328 ? 13.314 1.635 5.213 1.00 92.25 328 MET A O 1
ATOM 2564 N N . ILE A 1 329 ? 11.354 1.922 4.152 1.00 89.94 329 ILE A N 1
ATOM 2565 C CA . ILE A 1 329 ? 10.914 3.081 4.944 1.00 89.94 329 ILE A CA 1
ATOM 2566 C C . ILE A 1 329 ? 10.731 2.688 6.412 1.00 89.94 329 ILE A C 1
ATOM 2568 O O . ILE A 1 329 ? 11.227 3.379 7.302 1.00 89.94 329 ILE A O 1
ATOM 2572 N N . ALA A 1 330 ? 10.058 1.565 6.672 1.00 93.00 330 ALA A N 1
ATOM 2573 C CA . ALA A 1 330 ? 9.873 1.053 8.025 1.00 93.00 330 ALA A CA 1
ATOM 2574 C C . ALA A 1 330 ? 11.217 0.728 8.698 1.00 93.00 330 ALA A C 1
ATOM 2576 O O . ALA A 1 330 ? 11.402 1.013 9.880 1.00 93.00 330 ALA A O 1
ATOM 2577 N N . GLY A 1 331 ? 12.165 0.176 7.940 1.00 94.12 331 GLY A N 1
ATOM 2578 C CA . GLY A 1 331 ? 13.529 -0.111 8.371 1.00 94.12 331 GLY A CA 1
ATOM 2579 C C . GLY A 1 331 ? 14.321 1.124 8.780 1.00 94.12 331 GLY A C 1
ATOM 2580 O O . GLY A 1 331 ? 14.847 1.196 9.891 1.00 94.12 331 GLY A O 1
ATOM 2581 N N . GLU A 1 332 ? 14.355 2.133 7.908 1.00 90.75 332 GLU A N 1
ATOM 2582 C CA . GLU A 1 332 ? 14.986 3.428 8.191 1.00 90.75 332 GLU A CA 1
ATOM 2583 C C . GLU A 1 332 ? 14.349 4.124 9.397 1.00 90.75 332 GLU A C 1
ATOM 2585 O O . GLU A 1 332 ? 15.048 4.719 10.222 1.00 90.75 332 GLU A O 1
ATOM 2590 N N . TYR A 1 333 ? 13.027 4.017 9.545 1.00 90.06 333 TYR A N 1
ATOM 2591 C CA . TYR A 1 333 ? 12.334 4.519 10.722 1.00 90.06 333 TYR A CA 1
ATOM 2592 C C . TYR A 1 333 ? 12.753 3.760 11.991 1.00 90.06 333 TYR A C 1
ATOM 2594 O O . TYR A 1 333 ? 13.103 4.385 12.995 1.00 90.06 333 TYR A O 1
ATOM 2602 N N . ALA A 1 334 ? 12.776 2.423 11.947 1.00 91.94 334 ALA A N 1
ATOM 2603 C CA . ALA A 1 334 ? 13.186 1.587 13.071 1.00 91.94 334 ALA A CA 1
ATOM 2604 C C . ALA A 1 334 ? 14.617 1.909 13.519 1.00 91.94 334 ALA A C 1
ATOM 2606 O O . ALA A 1 334 ? 14.842 2.110 14.707 1.00 91.94 334 ALA A O 1
ATOM 2607 N N . LYS A 1 335 ? 15.550 2.073 12.575 1.00 93.12 335 LYS A N 1
ATOM 2608 C CA . LYS A 1 335 ? 16.948 2.450 12.838 1.00 93.12 335 LYS A CA 1
ATOM 2609 C C . LYS A 1 335 ? 17.094 3.713 13.687 1.00 93.12 335 LYS A C 1
ATOM 2611 O O . LYS A 1 335 ? 18.018 3.811 14.487 1.00 93.12 335 LYS A O 1
ATOM 2616 N N . ARG A 1 336 ? 16.208 4.693 13.494 1.00 88.94 336 ARG A N 1
ATOM 2617 C CA . ARG A 1 336 ? 16.276 6.004 14.162 1.00 88.94 336 ARG A CA 1
ATOM 2618 C C . ARG A 1 336 ? 15.435 6.082 15.431 1.00 88.94 336 ARG A C 1
ATOM 2620 O O . ARG A 1 336 ? 15.739 6.885 16.306 1.00 88.94 336 ARG A O 1
ATOM 2627 N N . HIS A 1 337 ? 14.355 5.305 15.506 1.00 85.75 337 HIS A N 1
ATOM 2628 C CA . HIS A 1 337 ? 13.281 5.528 16.481 1.00 85.75 337 HIS A CA 1
ATOM 2629 C C . HIS A 1 337 ? 12.823 4.265 17.222 1.00 85.75 337 HIS A C 1
ATOM 2631 O O . HIS A 1 337 ? 11.875 4.322 18.010 1.00 85.75 337 HIS A O 1
ATOM 2637 N N . SER A 1 338 ? 13.451 3.115 16.974 1.00 85.38 338 SER A N 1
ATOM 2638 C CA . SER A 1 338 ? 13.090 1.850 17.605 1.00 85.38 338 SER A CA 1
ATOM 2639 C C . SER A 1 338 ? 14.314 1.129 18.147 1.00 85.38 338 SER A C 1
ATOM 2641 O O . SER A 1 338 ? 15.282 0.884 17.435 1.00 85.38 338 SER A O 1
ATOM 2643 N N . SER A 1 339 ? 14.227 0.687 19.398 1.00 85.38 339 SER A N 1
ATOM 2644 C CA . SER A 1 339 ? 15.194 -0.247 19.977 1.00 85.38 339 SER A CA 1
ATOM 2645 C C . SER A 1 339 ? 15.127 -1.649 19.354 1.00 85.38 339 SER A C 1
ATOM 2647 O O . SER A 1 339 ? 16.034 -2.443 19.570 1.00 85.38 339 SER A O 1
ATOM 2649 N N . ASN A 1 340 ? 14.087 -1.956 18.566 1.00 84.19 340 ASN A N 1
ATOM 2650 C CA . ASN A 1 340 ? 13.921 -3.242 17.875 1.00 84.19 340 ASN A CA 1
ATOM 2651 C C . ASN A 1 340 ? 14.576 -3.270 16.480 1.00 84.19 340 ASN A C 1
ATOM 2653 O O . ASN A 1 340 ? 14.275 -4.155 15.679 1.00 84.19 340 ASN A O 1
ATOM 2657 N N . TYR A 1 341 ? 15.406 -2.280 16.146 1.00 94.50 341 TYR A N 1
ATOM 2658 C CA . TYR A 1 341 ? 16.198 -2.307 14.921 1.00 94.50 341 TYR A CA 1
ATOM 2659 C C . TYR A 1 341 ? 17.224 -3.448 14.970 1.00 94.50 341 TYR A C 1
ATOM 2661 O O . TYR A 1 341 ? 17.958 -3.586 15.947 1.00 94.50 341 TYR A O 1
ATOM 2669 N N . MET A 1 342 ? 17.294 -4.241 13.900 1.00 96.50 342 MET A N 1
ATOM 2670 C CA . MET A 1 342 ? 18.207 -5.382 13.786 1.00 96.50 342 MET A CA 1
ATOM 2671 C C . MET A 1 342 ? 19.070 -5.236 12.532 1.00 96.50 342 MET A C 1
ATOM 2673 O O . MET A 1 342 ? 18.629 -5.566 11.435 1.00 96.50 342 MET A O 1
ATOM 2677 N N . ALA A 1 343 ? 20.290 -4.711 12.685 1.00 95.75 343 ALA A N 1
ATOM 2678 C CA . ALA A 1 343 ? 21.177 -4.359 11.568 1.00 95.75 343 ALA A CA 1
ATOM 2679 C C . ALA A 1 343 ? 21.554 -5.543 10.655 1.00 95.75 343 ALA A C 1
ATOM 2681 O O . ALA A 1 343 ? 21.874 -5.341 9.487 1.00 95.75 343 ALA A O 1
ATOM 2682 N N . ASP A 1 344 ? 21.527 -6.759 11.195 1.00 96.75 344 ASP A N 1
ATOM 2683 C CA . ASP A 1 344 ? 21.810 -8.026 10.521 1.00 96.75 344 ASP A CA 1
ATOM 2684 C C . ASP A 1 344 ? 20.606 -8.581 9.739 1.00 96.75 344 ASP A C 1
ATOM 2686 O O . ASP A 1 344 ? 20.756 -9.482 8.912 1.00 96.75 344 ASP A O 1
ATOM 2690 N N . GLN A 1 345 ? 19.405 -8.048 9.975 1.00 97.12 345 GLN A N 1
ATOM 2691 C CA . GLN A 1 345 ? 18.178 -8.490 9.322 1.00 97.12 345 GLN A CA 1
ATOM 2692 C C . GLN A 1 345 ? 17.887 -7.680 8.058 1.00 97.12 345 GLN A C 1
ATOM 2694 O O . GLN A 1 345 ? 18.243 -6.508 7.918 1.00 97.12 345 GLN A O 1
ATOM 2699 N N . ARG A 1 346 ? 17.169 -8.295 7.109 1.00 93.75 346 ARG A N 1
ATOM 2700 C CA . ARG A 1 346 ? 16.765 -7.625 5.863 1.00 93.75 346 ARG A CA 1
ATOM 2701 C C . ARG A 1 346 ? 15.921 -6.382 6.176 1.00 93.75 346 ARG A C 1
ATOM 2703 O O . ARG A 1 346 ? 14.918 -6.482 6.881 1.00 93.75 346 ARG A O 1
ATOM 2710 N N . TYR A 1 347 ? 16.313 -5.242 5.604 1.00 95.62 347 TYR A N 1
ATOM 2711 C CA . TYR A 1 347 ? 15.751 -3.909 5.869 1.00 95.62 347 TYR A CA 1
ATOM 2712 C C . TYR A 1 347 ? 15.941 -3.401 7.309 1.00 95.62 347 TYR A C 1
ATOM 2714 O O . TYR A 1 347 ? 15.350 -2.391 7.665 1.00 95.62 347 TYR A O 1
ATOM 2722 N N . GLY A 1 348 ? 16.739 -4.054 8.158 1.00 96.12 348 GLY A N 1
ATOM 2723 C CA . GLY A 1 348 ? 16.940 -3.595 9.534 1.00 96.12 348 GLY A CA 1
ATOM 2724 C C . GLY A 1 348 ? 15.765 -3.867 10.483 1.00 96.12 348 GLY A C 1
ATOM 2725 O O . GLY A 1 348 ? 15.696 -3.293 11.570 1.00 96.12 348 GLY A O 1
ATOM 2726 N N . LEU A 1 349 ? 14.797 -4.686 10.065 1.00 96.44 349 LEU A N 1
ATOM 2727 C CA . LEU A 1 349 ? 13.557 -4.932 10.800 1.00 96.44 349 LEU A CA 1
ATOM 2728 C C . LEU A 1 349 ? 13.622 -6.238 11.592 1.00 96.44 349 LEU A C 1
ATOM 2730 O O . LEU A 1 349 ? 14.006 -7.273 11.049 1.00 96.44 349 LEU A O 1
ATOM 2734 N N . ASP A 1 350 ? 13.119 -6.211 12.828 1.00 96.19 350 ASP A N 1
ATOM 2735 C CA . ASP A 1 350 ? 12.763 -7.430 13.560 1.00 96.19 350 ASP A CA 1
ATOM 2736 C C . ASP A 1 350 ? 11.834 -8.328 12.706 1.00 96.19 350 ASP A C 1
ATOM 2738 O O . ASP A 1 350 ? 10.841 -7.824 12.156 1.00 96.19 350 ASP A O 1
ATOM 2742 N N . PRO A 1 351 ? 12.101 -9.646 12.580 1.00 96.50 351 PRO A N 1
ATOM 2743 C CA . PRO A 1 351 ? 11.320 -10.540 11.727 1.00 96.50 351 PRO A CA 1
ATOM 2744 C C . PRO A 1 351 ? 9.809 -10.508 11.979 1.00 96.50 351 PRO A C 1
ATOM 2746 O O . PRO A 1 351 ? 9.034 -10.541 11.019 1.00 96.50 351 PRO A O 1
ATOM 2749 N N . ARG A 1 352 ? 9.374 -10.377 13.241 1.00 96.00 352 ARG A N 1
ATOM 2750 C CA . ARG A 1 352 ? 7.947 -10.258 13.584 1.00 96.00 352 ARG A CA 1
ATOM 2751 C C . ARG A 1 352 ? 7.356 -8.945 13.072 1.00 96.00 352 ARG A C 1
ATOM 2753 O O . ARG A 1 352 ? 6.265 -8.950 12.508 1.00 96.00 352 ARG A O 1
ATOM 2760 N N . THR A 1 353 ? 8.074 -7.832 13.220 1.00 95.75 353 THR A N 1
ATOM 2761 C CA . THR A 1 353 ? 7.668 -6.537 12.648 1.00 95.75 353 THR A CA 1
ATOM 2762 C C . THR A 1 353 ? 7.496 -6.638 11.131 1.00 95.75 353 THR A C 1
ATOM 2764 O O . THR A 1 353 ? 6.441 -6.271 10.610 1.00 95.75 353 THR A O 1
ATOM 2767 N N . ARG A 1 354 ? 8.489 -7.197 10.425 1.00 96.94 354 ARG A N 1
ATOM 2768 C CA . ARG A 1 354 ? 8.427 -7.399 8.968 1.00 96.94 354 ARG A CA 1
ATOM 2769 C C . ARG A 1 354 ? 7.207 -8.230 8.565 1.00 96.94 354 ARG A C 1
ATOM 2771 O O . ARG A 1 354 ? 6.461 -7.821 7.679 1.00 96.94 354 ARG A O 1
ATOM 2778 N N . GLN A 1 355 ? 6.979 -9.358 9.238 1.00 97.44 355 GLN A N 1
ATOM 2779 C CA . GLN A 1 355 ? 5.861 -10.259 8.951 1.00 97.44 355 GLN A CA 1
ATOM 2780 C C . GLN A 1 355 ? 4.502 -9.551 9.055 1.00 97.44 355 GLN A C 1
ATOM 2782 O O . GLN A 1 355 ? 3.629 -9.758 8.208 1.00 97.44 355 GLN A O 1
ATOM 2787 N N . TRP A 1 356 ? 4.302 -8.710 10.074 1.00 97.50 356 TRP A N 1
ATOM 2788 C CA . TRP A 1 356 ? 3.045 -7.977 10.244 1.00 97.50 356 TRP A CA 1
ATOM 2789 C C . TRP A 1 356 ? 2.829 -6.917 9.166 1.00 97.50 356 TRP A C 1
ATOM 2791 O O . TRP A 1 356 ? 1.717 -6.827 8.639 1.00 97.50 356 TRP A O 1
ATOM 2801 N N . ILE A 1 357 ? 3.884 -6.203 8.763 1.00 97.25 357 ILE A N 1
ATOM 2802 C CA . ILE A 1 357 ? 3.833 -5.260 7.636 1.00 97.25 357 ILE A CA 1
ATOM 2803 C C . ILE A 1 357 ? 3.457 -5.996 6.345 1.00 97.25 357 ILE A C 1
ATOM 2805 O O . ILE A 1 357 ? 2.509 -5.615 5.659 1.00 97.25 357 ILE A O 1
ATOM 2809 N N . GLU A 1 358 ? 4.141 -7.094 6.024 1.00 97.94 358 GLU A N 1
ATOM 2810 C CA . GLU A 1 358 ? 3.858 -7.896 4.827 1.00 97.94 358 GLU A CA 1
ATOM 2811 C C . GLU A 1 358 ? 2.418 -8.423 4.819 1.00 97.94 358 GLU A C 1
ATOM 2813 O O . GLU A 1 358 ? 1.744 -8.428 3.784 1.00 97.94 358 GLU A O 1
ATOM 2818 N N . ARG A 1 359 ? 1.916 -8.842 5.983 1.00 97.94 359 ARG A N 1
ATOM 2819 C CA . ARG A 1 359 ? 0.551 -9.343 6.124 1.00 97.94 359 ARG A CA 1
ATOM 2820 C C . ARG A 1 359 ? -0.488 -8.249 5.909 1.00 97.94 359 ARG A C 1
ATOM 2822 O O . ARG A 1 359 ? -1.430 -8.480 5.151 1.00 97.94 359 ARG A O 1
ATOM 2829 N N . GLY A 1 360 ? -0.307 -7.077 6.517 1.00 97.50 360 GLY A N 1
ATOM 2830 C CA . GLY A 1 360 ? -1.171 -5.917 6.291 1.00 97.50 360 GLY A CA 1
ATOM 2831 C C . GLY A 1 360 ? -1.208 -5.513 4.821 1.00 97.50 360 GLY A C 1
ATOM 2832 O O . GLY A 1 360 ? -2.282 -5.353 4.239 1.00 97.50 360 GLY A O 1
ATOM 2833 N N . TYR A 1 361 ? -0.037 -5.487 4.183 1.00 97.38 361 TYR A N 1
ATOM 2834 C CA . TYR A 1 361 ? 0.103 -5.200 2.758 1.00 97.38 361 TYR A CA 1
ATOM 2835 C C . TYR A 1 361 ? -0.648 -6.214 1.887 1.00 97.38 361 TYR A C 1
ATOM 2837 O O . TYR A 1 361 ? -1.420 -5.851 0.996 1.00 97.38 361 TYR A O 1
ATOM 2845 N N . LYS A 1 362 ? -0.469 -7.514 2.157 1.00 97.38 362 LYS A N 1
ATOM 2846 C CA . LYS A 1 362 ? -1.150 -8.588 1.425 1.00 97.38 362 LYS A CA 1
ATOM 2847 C C . LYS A 1 362 ? -2.667 -8.479 1.547 1.00 97.38 362 LYS A C 1
ATOM 2849 O O . LYS A 1 362 ? -3.355 -8.671 0.548 1.00 97.38 362 LYS A O 1
ATOM 2854 N N . ILE A 1 363 ? -3.178 -8.171 2.740 1.00 96.19 363 ILE A N 1
ATOM 2855 C CA . ILE A 1 363 ? -4.614 -7.986 2.967 1.00 96.19 363 ILE A CA 1
ATOM 2856 C C . ILE A 1 363 ? -5.121 -6.769 2.189 1.00 96.19 363 ILE A C 1
ATOM 2858 O O . ILE A 1 363 ? -6.110 -6.906 1.473 1.00 96.19 363 ILE A O 1
ATOM 2862 N N . GLY A 1 364 ? -4.431 -5.627 2.229 1.00 94.56 364 GLY A N 1
ATOM 2863 C CA . GLY A 1 364 ? -4.800 -4.459 1.420 1.00 94.56 364 GLY A CA 1
ATOM 2864 C C . GLY A 1 364 ? -4.921 -4.790 -0.074 1.00 94.56 364 GLY A C 1
ATOM 2865 O O . GLY A 1 364 ? -5.898 -4.420 -0.728 1.00 94.56 364 GLY A O 1
ATOM 2866 N N . LYS A 1 365 ? -3.982 -5.589 -0.601 1.00 93.69 365 LYS A N 1
ATOM 2867 C CA . LYS A 1 365 ? -3.950 -6.000 -2.015 1.00 93.69 365 LYS A CA 1
ATOM 2868 C C . LYS A 1 365 ? -5.157 -6.837 -2.452 1.00 93.69 365 LYS A C 1
ATOM 2870 O O . LYS A 1 365 ? -5.459 -6.885 -3.639 1.00 93.69 365 LYS A O 1
ATOM 2875 N N . THR A 1 366 ? -5.856 -7.496 -1.527 1.00 92.75 366 THR A N 1
ATOM 2876 C CA . THR A 1 366 ? -7.042 -8.301 -1.870 1.00 92.75 366 THR A CA 1
ATOM 2877 C C . THR A 1 366 ? -8.230 -7.464 -2.358 1.00 92.75 366 THR A C 1
ATOM 2879 O O . THR A 1 366 ? -9.191 -8.032 -2.865 1.00 92.75 366 THR A O 1
ATOM 2882 N N . GLY A 1 367 ? -8.196 -6.136 -2.192 1.00 86.62 367 GLY A N 1
ATOM 2883 C CA . GLY A 1 367 ? -9.274 -5.239 -2.615 1.00 86.62 367 GLY A CA 1
ATOM 2884 C C . GLY A 1 367 ? -10.468 -5.192 -1.658 1.00 86.62 367 GLY A C 1
ATOM 2885 O O . GLY A 1 367 ? -11.369 -4.386 -1.861 1.00 86.62 367 GLY A O 1
ATOM 2886 N N . MET A 1 368 ? -10.469 -5.964 -0.568 1.00 89.62 368 MET A N 1
ATOM 2887 C CA . MET A 1 368 ? -11.600 -6.009 0.373 1.00 89.62 368 MET A CA 1
ATOM 2888 C C . MET A 1 368 ? -11.909 -4.670 1.066 1.00 89.62 368 MET A C 1
ATOM 2890 O O . MET A 1 368 ? -13.019 -4.476 1.543 1.00 89.62 368 MET A O 1
ATOM 2894 N N . PHE A 1 369 ? -10.965 -3.724 1.080 1.00 86.06 369 PHE A N 1
ATOM 2895 C CA . PHE A 1 369 ? -11.162 -2.367 1.608 1.00 86.06 369 PHE A CA 1
ATOM 2896 C C . PHE A 1 369 ? -11.545 -1.320 0.547 1.00 86.06 369 PHE A C 1
ATOM 2898 O O . PHE A 1 369 ? -11.675 -0.145 0.884 1.00 86.06 369 PHE A O 1
ATOM 2905 N N . THR A 1 370 ? -11.691 -1.713 -0.723 1.00 77.50 370 THR A N 1
ATOM 2906 C CA . THR A 1 370 ? -12.074 -0.814 -1.836 1.00 77.50 370 THR A CA 1
ATOM 2907 C C . THR A 1 370 ? -13.573 -0.851 -2.146 1.00 77.50 370 THR A C 1
ATOM 2909 O O . THR A 1 370 ? -14.077 -0.026 -2.901 1.00 77.50 370 THR A O 1
ATOM 2912 N N . SER A 1 371 ? -14.300 -1.788 -1.536 1.00 55.38 371 SER A N 1
ATOM 2913 C CA . SER A 1 371 ? -15.703 -2.079 -1.823 1.00 55.38 371 SER A CA 1
ATOM 2914 C C . SER A 1 371 ? -16.647 -1.192 -1.008 1.00 55.38 371 SER A C 1
ATOM 2916 O O . SER A 1 371 ? -17.303 -1.654 -0.080 1.00 55.38 371 SER A O 1
ATOM 2918 N N . ALA A 1 372 ? -16.739 0.085 -1.364 1.00 46.56 372 ALA A N 1
ATOM 2919 C CA . ALA A 1 372 ? -17.918 0.881 -1.044 1.00 46.56 372 ALA A CA 1
ATOM 2920 C C . ALA A 1 372 ? -18.802 0.966 -2.302 1.00 46.56 372 ALA A C 1
ATOM 2922 O O . ALA A 1 372 ? -18.575 1.796 -3.174 1.00 46.56 372 ALA A O 1
ATOM 2923 N N . GLY A 1 373 ? -19.787 0.068 -2.412 1.00 41.31 373 GLY A N 1
ATOM 2924 C CA . GLY A 1 373 ? -21.071 0.394 -3.049 1.00 41.31 373 GLY A CA 1
ATOM 2925 C C . GLY A 1 373 ? -21.187 0.478 -4.577 1.00 41.31 373 GLY A C 1
ATOM 2926 O O . GLY A 1 373 ? -22.132 1.107 -5.036 1.00 41.31 373 GLY A O 1
ATOM 2927 N N . VAL A 1 374 ? -20.324 -0.155 -5.376 1.00 39.31 374 VAL A N 1
ATOM 2928 C CA . VAL A 1 374 ? -20.674 -0.443 -6.782 1.00 39.31 374 VAL A CA 1
ATOM 2929 C C . VAL A 1 374 ? -20.947 -1.934 -6.893 1.00 39.31 374 VAL A C 1
ATOM 2931 O O . VAL A 1 374 ? -20.022 -2.738 -7.027 1.00 39.31 374 VAL A O 1
ATOM 2934 N N . GLU A 1 375 ? -22.222 -2.314 -6.781 1.00 35.66 375 GLU A N 1
ATOM 2935 C CA . GLU A 1 375 ? -22.682 -3.616 -7.257 1.00 35.66 375 GLU A CA 1
ATOM 2936 C C . GLU A 1 375 ? -22.191 -3.770 -8.696 1.00 35.66 375 GLU A C 1
ATOM 2938 O O . GLU A 1 375 ? -22.578 -3.023 -9.594 1.00 35.66 375 GLU A O 1
ATOM 2943 N N . SER A 1 376 ? -21.265 -4.701 -8.912 1.00 34.66 376 SER A N 1
ATOM 2944 C CA . SER A 1 376 ? -20.868 -5.065 -10.264 1.00 34.66 376 SER A CA 1
ATOM 2945 C C . SER A 1 376 ? -22.116 -5.618 -10.954 1.00 34.66 376 SER A C 1
ATOM 2947 O O . SER A 1 376 ? -22.657 -6.606 -10.448 1.00 34.66 376 SER A O 1
ATOM 2949 N N . PRO A 1 377 ? -22.601 -5.023 -12.062 1.00 36.31 377 PRO A N 1
ATOM 2950 C CA . PRO A 1 377 ? -23.763 -5.553 -12.754 1.00 36.31 377 PRO A CA 1
ATOM 2951 C C . PRO A 1 377 ? -23.468 -7.004 -13.127 1.00 36.31 377 PRO A C 1
ATOM 2953 O O . PRO A 1 377 ? -22.454 -7.313 -13.761 1.00 36.31 377 PRO A O 1
ATOM 2956 N N . SER A 1 378 ? -24.331 -7.901 -12.654 1.00 42.84 378 SER A N 1
ATOM 2957 C CA . SER A 1 378 ? -24.260 -9.329 -12.932 1.00 42.84 378 SER A CA 1
ATOM 2958 C C . SER A 1 378 ? -24.074 -9.541 -14.430 1.00 42.84 378 SER A C 1
ATOM 2960 O O . SER A 1 378 ? -24.912 -9.104 -15.222 1.00 42.84 378 SER A O 1
ATOM 2962 N N . ARG A 1 379 ? -22.982 -10.208 -14.821 1.00 30.02 379 ARG A N 1
ATOM 2963 C CA . ARG A 1 379 ? -22.795 -10.646 -16.207 1.00 30.02 379 ARG A CA 1
ATOM 2964 C C . ARG A 1 379 ? -24.013 -11.487 -16.612 1.00 30.02 379 ARG A C 1
ATOM 2966 O O . ARG A 1 379 ? -24.281 -12.476 -15.923 1.00 30.02 379 ARG A O 1
ATOM 2973 N N . PRO A 1 380 ? -24.740 -11.134 -17.687 1.00 40.56 380 PRO A N 1
ATOM 2974 C CA . PRO A 1 380 ? -25.715 -12.048 -18.255 1.00 40.56 380 PRO A CA 1
ATOM 2975 C C . PRO A 1 380 ? -24.988 -13.319 -18.712 1.00 40.56 380 PRO A C 1
ATOM 2977 O O . PRO A 1 380 ? -23.841 -13.256 -19.167 1.00 40.56 380 PRO A O 1
ATOM 2980 N N . LYS A 1 381 ? -25.645 -14.455 -18.467 1.00 43.47 381 LYS A N 1
ATOM 2981 C CA . LYS A 1 381 ? -25.149 -15.807 -18.748 1.00 43.47 381 LYS A CA 1
ATOM 2982 C C . LYS A 1 381 ? -24.909 -16.046 -20.230 1.00 43.47 381 LYS A C 1
ATOM 2984 O O . LYS A 1 381 ? -25.718 -15.530 -21.032 1.00 43.47 381 LYS A O 1
#

Radius of gyration: 32.97 Å; chains: 1; bounding box: 112×81×81 Å

Foldseek 3Di:
DDDDDDDDDDDPDDPDDDDDDDDDDPDDDDDDDDDDDDDDDDDDDDDDDDDDDDDPDPDDPPDDDQDDQDDPCPVVCPPPLNDPVADLVRSLVVQLVVCQVCVCVVPVDHDDPVSSVVSSVVSCVPSVVSVVVVVLSVVVSVVVVVVSVVVVVVVVVVVVVVDDDPPVDDDDDDDDDDDDDDPPDPDDPDDPDDPPQDDPVLVVLLLVFDFAAFLVRDFAADPPDPVRTQGGSDHYCLVLLVLLLVLLVVLSVVCVVPVVPPVVSLVSLLVSLCQQLNAVHVLPRQWRFDPDPVDRGTDGNVSNLLVSLLSLQQSNLSSVHDLLSSLLSVLVRCVVPNPQQQPPDDSRHDPSSSVSSPNSNVSNVVCSSVDDDDPDPDDDD

pLDDT: mean 73.25, std 21.01, range [29.0, 97.94]

Sequence (381 aa):
MNEPTEPGAETDGAVTHVLPEIHFTPDGQHFVEPPEETEPPGDAPPAQGPHAEALPPVEPPAEEPPIERHDPFAYMRKAPWMDRRLSASGRAAVLLRRDLKAFPAVEGRDPNHADLDAIVKRTADYIVPIIRREQATDYVYEELEKRREARIALKRKATLTASPNLDPNIVLVGGPQAGENAIEVAQAPALPPRVESPSAETIAKSREGTPVILPNGKTVPNEYSRTRVLMSPFEDLKGVAEAGRETLKSLVANWLNDPLKVEEVFKSAVELTRKELGQGGRLDYQRLWIPDDSAPDYLQLPQFRDVSNFNVGLFTQQAWVPLETTLMIAGEYAKRHSSNYMADQRYGLDPRTRQWIERGYKIGKTGMFTSAGVESPSRPK

Secondary structure (DSSP, 8-state):
--PPPPPP----------PPP-PPPS----PPPPPPPP-PPPPPPPP------PPPP-PPPPPPPPPP---TTGGGTTSGGG-TTS-HHHHHHHHHHHHHHHHHHHHSS---HHHHHHHHHHHHHHHHHHHHHHHHHHHHHHHHHHHHHHHHHHHHHHHHHT-----TT-----------------PPPPPPP-PPPPPHHHHHHHHH-EE-B-TTS-B-B-TTSTTSB-EESSS-SHHHHHHHHHHHHHHHHHHHH-TT-HHHHHHHHHHHHHHHHSTT-TT-TTEEE---TT---EEE-GGGHHHHHHHHHHHHHHTT--HHHHHHHHHHHHHHH-TTB-TTSGGGB-HHHHHHHHHHHHHHHTSTTS-SS--PPPPP-